Protein AF-0000000079002730 (afdb_homodimer)

Nearest PDB structures (foldseek):
  1p9n-assembly1_B  TM=8.366E-01  e=1.479E-09  Escherichia coli
  1np6-assembly1_B  TM=7.940E-01  e=1.023E-09  Escherichia coli
  4nkr-assembly2_E  TM=8.090E-01  e=9.067E-08  Bacillus spizizenii str. W23
  5auq-assembly4_F  TM=5.176E-01  e=1.275E-04  Thermococcus kodakarensis KOD1
  4unn-assembly1_A  TM=3.919E-01  e=1.167E-01  Mycobacterium tuberculosis

Structure (mmCIF, N/CA/C/O backbone):
data_AF-0000000079002730-model_v1
#
loop_
_entity.id
_entity.type
_entity.pdbx_description
1 polymer 'Molybdopterin-guanine dinucleotide biosynthesis MobB region'
#
loop_
_atom_site.group_PDB
_atom_site.id
_atom_site.type_symbol
_atom_site.label_atom_id
_atom_site.label_alt_id
_atom_site.label_comp_id
_atom_site.label_asym_id
_atom_site.label_entity_id
_atom_site.label_seq_id
_atom_site.pdbx_PDB_ins_code
_atom_site.Cartn_x
_atom_site.Cartn_y
_atom_site.Cartn_z
_atom_site.occupancy
_atom_site.B_iso_or_equiv
_atom_site.auth_seq_id
_atom_site.auth_comp_id
_atom_site.auth_asym_id
_atom_site.auth_atom_id
_atom_site.pdbx_PDB_model_num
ATOM 1 N N . MET A 1 1 ? -4.594 12.492 -14.227 1 35.47 1 MET A N 1
ATOM 2 C CA . MET A 1 1 ? -4.543 12.555 -12.766 1 35.47 1 MET A CA 1
ATOM 3 C C . MET A 1 1 ? -3.146 12.938 -12.289 1 35.47 1 MET A C 1
ATOM 5 O O . MET A 1 1 ? -2.15 12.602 -12.93 1 35.47 1 MET A O 1
ATOM 9 N N . PRO A 1 2 ? -3.16 14.047 -11.586 1 41.28 2 PRO A N 1
ATOM 10 C CA . PRO A 1 2 ? -1.819 14.32 -11.062 1 41.28 2 PRO A CA 1
ATOM 11 C C . PRO A 1 2 ? -1.072 13.055 -10.656 1 41.28 2 PRO A C 1
ATOM 13 O O . PRO A 1 2 ? -1.698 12.055 -10.305 1 41.28 2 PRO A O 1
ATOM 16 N N . SER A 1 3 ? 0.177 13.102 -11.102 1 43.25 3 SER A N 1
ATOM 17 C CA . SER A 1 3 ? 0.989 12.023 -10.555 1 43.25 3 S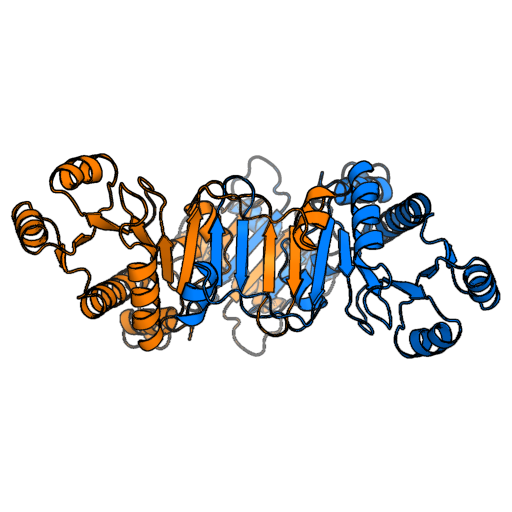ER A CA 1
ATOM 18 C C . SER A 1 3 ? 0.817 11.914 -9.039 1 43.25 3 SER A C 1
ATOM 20 O O . SER A 1 3 ? 0.357 12.859 -8.398 1 43.25 3 SER A O 1
ATOM 22 N N . ILE A 1 4 ? 0.919 10.844 -8.547 1 48.84 4 ILE A N 1
ATOM 23 C CA . ILE A 1 4 ? 0.912 10.656 -7.098 1 48.84 4 ILE A CA 1
ATOM 24 C C . ILE A 1 4 ? 1.857 11.656 -6.441 1 48.84 4 ILE A C 1
ATOM 26 O O . ILE A 1 4 ? 1.546 12.219 -5.387 1 48.84 4 ILE A O 1
ATOM 30 N N . GLU A 1 5 ? 2.844 11.961 -7.207 1 50.75 5 GLU A N 1
ATOM 31 C CA . GLU A 1 5 ? 3.828 12.898 -6.688 1 50.75 5 GLU A CA 1
ATOM 32 C C . GLU A 1 5 ? 3.242 14.305 -6.574 1 50.75 5 GLU A C 1
ATOM 34 O O . GLU A 1 5 ? 3.502 15.016 -5.602 1 50.75 5 GLU A O 1
ATOM 39 N N . GLU A 1 6 ? 2.518 14.609 -7.551 1 54.69 6 GLU A N 1
ATOM 40 C CA . GLU A 1 6 ? 1.903 15.93 -7.535 1 54.69 6 GLU A CA 1
ATOM 41 C C . GLU A 1 6 ? 0.87 16.047 -6.418 1 54.69 6 GLU A C 1
ATOM 43 O O . GLU A 1 6 ? 0.774 17.094 -5.762 1 54.69 6 GLU A O 1
ATOM 48 N N . ILE A 1 7 ? 0.248 14.977 -6.254 1 58.19 7 ILE A N 1
ATOM 49 C CA . ILE A 1 7 ? -0.793 14.984 -5.23 1 58.19 7 ILE A CA 1
ATOM 50 C C . ILE A 1 7 ? -0.155 14.969 -3.846 1 58.19 7 ILE A C 1
ATOM 52 O O . ILE A 1 7 ? -0.609 15.664 -2.936 1 58.19 7 ILE A O 1
ATOM 56 N N . VAL A 1 8 ? 0.916 14.195 -3.859 1 60.25 8 VAL A N 1
ATOM 57 C CA . VAL A 1 8 ? 1.613 14.117 -2.58 1 60.25 8 VAL A CA 1
ATOM 58 C C . VAL A 1 8 ? 2.207 15.484 -2.234 1 60.25 8 VAL A C 1
ATOM 60 O O . VAL A 1 8 ? 2.291 15.852 -1.061 1 60.25 8 VAL A O 1
ATOM 63 N N . GLY A 1 9 ? 2.52 16.172 -3.266 1 63.91 9 GLY A N 1
ATOM 64 C CA . GLY A 1 9 ? 3.01 17.531 -3.049 1 63.91 9 GLY A CA 1
ATOM 65 C C . GLY A 1 9 ? 1.975 18.453 -2.428 1 63.91 9 GLY A C 1
ATOM 66 O O . GLY A 1 9 ? 2.32 19.484 -1.849 1 63.91 9 GLY A O 1
ATOM 67 N N . LEU A 1 10 ? 0.769 17.938 -2.486 1 71.25 10 LEU A N 1
ATOM 68 C CA . LEU A 1 10 ? -0.344 18.719 -1.959 1 71.25 10 LEU A CA 1
ATOM 69 C C . LEU A 1 10 ? -0.659 18.328 -0.521 1 71.25 10 LEU A C 1
ATOM 71 O O . LEU A 1 10 ? -1.396 19.031 0.176 1 71.25 10 LEU A O 1
ATOM 75 N N . THR A 1 11 ? -0.067 17.281 -0.097 1 87.19 11 THR A N 1
ATOM 76 C CA . THR A 1 11 ? -0.449 16.734 1.201 1 87.19 11 THR A CA 1
ATOM 77 C C . THR A 1 11 ? 0.308 17.438 2.326 1 87.19 11 THR A C 1
ATOM 79 O O . THR A 1 11 ? 1.54 17.391 2.367 1 87.19 11 THR A O 1
ATOM 82 N N . PRO A 1 12 ? -0.413 18.172 3.168 1 93.38 12 PRO A N 1
ATOM 83 C CA . PRO A 1 12 ? 0.26 18.703 4.352 1 93.38 12 PRO A CA 1
ATOM 84 C C . PRO A 1 12 ? 0.893 17.625 5.219 1 93.38 12 PRO A C 1
ATOM 86 O O . PRO A 1 12 ? 0.26 16.594 5.484 1 93.38 12 PRO A O 1
ATOM 89 N N . VAL A 1 13 ? 2.186 17.906 5.574 1 93.81 13 VAL A N 1
ATOM 90 C CA . VAL A 1 13 ? 2.92 16.938 6.383 1 93.81 13 VAL A CA 1
ATOM 91 C C . VAL A 1 13 ? 3.436 17.609 7.652 1 93.81 13 VAL A C 1
ATOM 93 O O . VAL A 1 13 ? 4.016 18.703 7.594 1 93.81 13 VAL A O 1
ATOM 96 N N . TYR A 1 14 ? 3.139 16.984 8.758 1 96.44 14 TYR A N 1
ATOM 97 C CA . TYR A 1 14 ? 3.652 17.438 10.047 1 96.44 14 TYR A CA 1
ATOM 98 C C . TYR A 1 14 ? 4.418 16.312 10.75 1 96.44 14 TYR A C 1
ATOM 100 O O . TYR A 1 14 ? 3.936 15.188 10.828 1 96.44 14 TYR A O 1
ATOM 108 N N . ARG A 1 15 ? 5.586 16.625 11.234 1 96.25 15 ARG A N 1
ATOM 109 C CA . ARG A 1 15 ? 6.445 15.625 11.859 1 96.25 15 ARG A CA 1
ATOM 110 C C . ARG A 1 15 ? 6.605 15.891 13.352 1 96.25 15 ARG A C 1
ATOM 112 O O . ARG A 1 15 ? 6.895 17.016 13.758 1 96.25 15 ARG A O 1
ATOM 119 N N . ILE A 1 16 ? 6.355 14.898 14.148 1 97.5 16 ILE A N 1
ATOM 120 C CA . ILE A 1 16 ? 6.707 14.945 15.562 1 97.5 16 ILE A CA 1
ATOM 121 C C . ILE A 1 16 ? 8.117 14.398 15.766 1 97.5 16 ILE A C 1
ATOM 123 O O . ILE A 1 16 ? 8.391 13.234 15.477 1 97.5 16 ILE A O 1
ATOM 127 N N . VAL A 1 17 ? 9 15.227 16.281 1 96.75 17 VAL A N 1
ATOM 128 C CA . VAL A 1 17 ? 10.398 14.844 16.406 1 96.75 17 VAL A CA 1
ATOM 129 C C . VAL A 1 17 ? 10.891 15.125 17.828 1 96.75 17 VAL A C 1
ATOM 131 O O . VAL A 1 17 ? 10.281 15.914 18.562 1 96.75 17 VAL A O 1
ATOM 134 N N . ALA A 1 18 ? 11.93 14.445 18.141 1 96.25 18 ALA A N 1
ATOM 135 C CA . ALA A 1 18 ? 12.641 14.641 19.406 1 96.25 18 ALA A CA 1
ATOM 136 C C . ALA A 1 18 ? 14.07 14.109 19.312 1 96.25 18 ALA A C 1
ATOM 138 O O . ALA A 1 18 ? 14.383 13.297 18.453 1 96.25 18 ALA A O 1
ATOM 139 N N . LEU A 1 19 ? 14.922 14.633 20.172 1 93.75 19 LEU A N 1
ATOM 140 C CA . LEU A 1 19 ? 16.312 14.195 20.203 1 93.75 19 LEU A CA 1
ATOM 141 C C . LEU A 1 19 ? 16.469 12.922 21.016 1 93.75 19 LEU A C 1
ATOM 143 O O . LEU A 1 19 ? 17.422 12.172 20.844 1 93.75 19 LEU A O 1
ATOM 147 N N . ALA A 1 20 ? 15.438 12.672 21.891 1 89.81 20 ALA A N 1
ATOM 148 C CA . ALA A 1 20 ? 15.516 11.508 22.766 1 89.81 20 ALA A CA 1
ATOM 149 C C . ALA A 1 20 ? 14.281 10.625 22.625 1 89.81 20 ALA A C 1
ATOM 151 O O . ALA A 1 20 ? 13.211 11.109 22.25 1 89.81 20 ALA A O 1
ATOM 152 N N . SER A 1 21 ? 14.477 9.289 22.922 1 89.19 21 SER A N 1
ATOM 153 C CA . SER A 1 21 ? 13.359 8.352 22.953 1 89.19 21 SER A CA 1
ATOM 154 C C . SER A 1 21 ? 12.594 8.445 24.266 1 89.19 21 SER A C 1
ATOM 156 O O . SER A 1 21 ? 13.148 8.875 25.281 1 89.19 21 SER A O 1
ATOM 158 N N . GLY A 1 22 ? 11.359 8.133 24.219 1 91.19 22 GLY A N 1
ATOM 159 C CA . GLY A 1 22 ? 10.578 8.008 25.438 1 91.19 22 GLY A CA 1
ATOM 160 C C . GLY A 1 22 ? 10.125 9.344 25.984 1 91.19 22 GLY A C 1
ATOM 161 O O . GLY A 1 22 ? 9.844 9.469 27.188 1 91.19 22 GLY A O 1
ATOM 162 N N . VAL A 1 23 ? 10.133 10.312 25.156 1 93.44 23 VAL A N 1
ATOM 1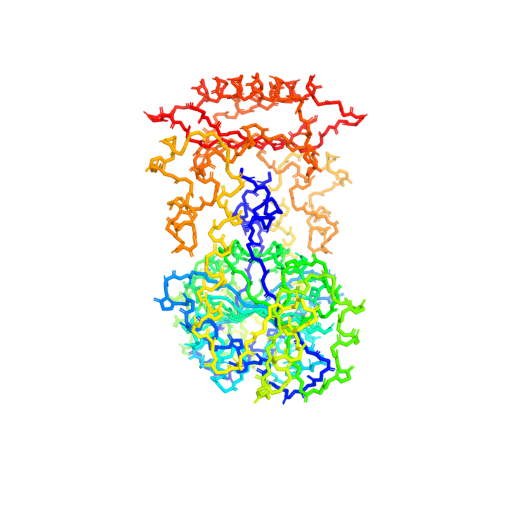63 C CA . VAL A 1 23 ? 9.805 11.641 25.656 1 93.44 23 VAL A CA 1
ATOM 164 C C . VAL A 1 23 ? 8.336 11.953 25.391 1 93.44 23 VAL A C 1
ATOM 166 O O . VAL A 1 23 ? 7.855 13.047 25.703 1 93.44 23 VAL A O 1
ATOM 169 N N . GLY A 1 24 ? 7.637 11.07 24.688 1 93.56 24 GLY A N 1
ATOM 170 C CA . GLY A 1 24 ? 6.199 11.258 24.562 1 93.56 24 GLY A CA 1
ATOM 171 C C . GLY A 1 24 ? 5.766 11.508 23.125 1 93.56 24 GLY A C 1
ATOM 172 O O . GLY A 1 24 ? 4.668 12.023 22.891 1 93.56 24 GLY A O 1
ATOM 173 N N . LYS A 1 25 ? 6.566 11.195 22.188 1 95.56 25 LYS A N 1
ATOM 174 C CA . LYS A 1 25 ? 6.211 11.406 20.781 1 95.56 25 LYS A CA 1
ATOM 175 C C . LYS A 1 25 ? 4.918 10.68 20.422 1 95.56 25 LYS A C 1
ATOM 177 O O . LYS A 1 25 ? 4 11.266 19.859 1 95.56 25 LYS A O 1
ATOM 182 N N . THR A 1 26 ? 4.84 9.422 20.75 1 93.88 26 THR A N 1
ATOM 183 C CA . THR A 1 26 ? 3.672 8.617 20.391 1 93.88 26 THR A CA 1
ATOM 184 C C . THR A 1 26 ? 2.428 9.141 21.109 1 93.88 26 THR A C 1
ATOM 186 O O . THR A 1 26 ? 1.356 9.234 20.5 1 93.88 26 THR A O 1
ATOM 189 N N . SER A 1 27 ? 2.586 9.508 22.391 1 95.19 27 SER A N 1
ATOM 190 C CA . SER A 1 27 ? 1.463 10.062 23.141 1 95.19 27 SER A CA 1
ATOM 191 C C . SER A 1 27 ? 0.942 11.344 22.484 1 95.19 27 SER A C 1
ATOM 193 O O . SER A 1 27 ? -0.26 11.484 22.266 1 95.19 27 SER A O 1
ATOM 195 N N . LEU A 1 28 ? 1.838 12.227 22.203 1 96.81 28 LEU A N 1
ATOM 196 C CA . LEU A 1 28 ? 1.446 13.461 21.531 1 96.81 28 LEU A CA 1
ATOM 197 C C . LEU A 1 28 ? 0.811 13.164 20.172 1 96.81 28 LEU A C 1
ATOM 199 O O . LEU A 1 28 ? -0.234 13.727 19.828 1 96.81 28 LEU A O 1
ATOM 203 N N . GLY A 1 29 ? 1.461 12.32 19.469 1 97.88 29 GLY A N 1
ATOM 204 C CA . GLY A 1 29 ? 0.956 11.953 18.156 1 97.88 29 GLY A CA 1
ATOM 205 C C . GLY A 1 29 ? -0.448 11.383 18.188 1 97.88 29 GLY A C 1
ATOM 206 O O . GLY A 1 29 ? -1.309 11.773 17.391 1 97.88 29 GLY A O 1
ATOM 207 N N . THR A 1 30 ? -0.72 10.438 19.078 1 97.12 30 THR A N 1
ATOM 208 C CA . THR A 1 30 ? -2.025 9.797 19.156 1 97.12 30 THR A CA 1
ATOM 209 C C . THR A 1 30 ? -3.096 10.805 19.578 1 97.12 30 THR A C 1
ATOM 211 O O . THR A 1 30 ? -4.227 10.758 19.094 1 97.12 30 THR A O 1
ATOM 214 N N . GLU A 1 31 ? -2.764 11.672 20.438 1 96.62 31 GLU A N 1
ATOM 215 C CA . GLU A 1 31 ? -3.709 12.711 20.844 1 96.62 31 GLU A CA 1
ATOM 216 C C . GLU A 1 31 ? -4.027 13.656 19.688 1 96.62 31 GLU A C 1
ATOM 218 O O . GLU A 1 31 ? -5.18 14.047 19.5 1 96.62 31 GLU A O 1
ATOM 223 N N . LEU A 1 32 ? -2.979 14.016 19.016 1 98.12 32 LEU A N 1
ATOM 224 C CA . LEU A 1 32 ? -3.184 14.875 17.844 1 98.12 32 LEU A CA 1
ATOM 225 C C . LEU A 1 32 ? -4.082 14.203 16.828 1 98.12 32 LEU A C 1
ATOM 227 O O . LEU A 1 32 ? -4.988 14.836 16.281 1 98.12 32 LEU A O 1
ATOM 231 N N . VAL A 1 33 ? -3.824 12.945 16.547 1 97.75 33 VAL A N 1
ATOM 232 C CA . VAL A 1 33 ? -4.641 12.195 15.602 1 97.75 33 VAL A CA 1
ATOM 233 C C . VAL A 1 33 ? -6.09 12.164 16.078 1 97.75 33 VAL A C 1
ATOM 235 O O . VAL A 1 33 ? -7.016 12.383 15.289 1 97.75 33 VAL A O 1
ATOM 238 N N . SER A 1 34 ? -6.293 11.938 17.344 1 97.12 34 SER A N 1
ATOM 239 C CA . SER A 1 34 ? -7.637 11.906 17.922 1 97.12 34 SER A CA 1
ATOM 240 C C . SER A 1 34 ? -8.352 13.234 17.719 1 97.12 34 SER A C 1
ATOM 242 O O . SER A 1 34 ? -9.5 13.273 17.281 1 97.12 34 SER A O 1
ATOM 244 N N . GLU A 1 35 ? -7.688 14.281 18.031 1 97.5 35 GLU A N 1
ATOM 245 C CA . GLU A 1 35 ? -8.273 15.609 17.906 1 97.5 35 GLU A CA 1
ATOM 246 C C . GLU A 1 35 ? -8.586 15.945 16.453 1 97.5 35 GLU A C 1
ATOM 248 O O . GLU A 1 35 ? -9.664 16.484 16.156 1 97.5 35 GLU A O 1
ATOM 253 N N . LEU A 1 36 ? -7.68 15.672 15.602 1 97.88 36 LEU A N 1
ATOM 254 C CA . LEU A 1 36 ? -7.883 15.969 14.188 1 97.88 36 LEU A CA 1
ATOM 255 C C . LEU A 1 36 ? -9 15.109 13.609 1 97.88 36 LEU A C 1
ATOM 257 O O . LEU A 1 36 ? -9.797 15.586 12.805 1 97.88 36 LEU A O 1
ATOM 261 N N . SER A 1 37 ? -9.016 13.844 13.984 1 95.5 37 SER A N 1
ATOM 262 C CA . SER A 1 37 ? -10.086 12.953 13.547 1 95.5 37 SER A CA 1
ATOM 263 C C . SER A 1 37 ? -11.445 13.445 14.016 1 95.5 37 SER A C 1
ATOM 265 O O . SER A 1 37 ? -12.43 13.367 13.281 1 95.5 37 SER A O 1
ATOM 267 N N . ARG A 1 38 ? -11.516 13.938 15.211 1 94.38 38 ARG A N 1
ATOM 268 C CA . ARG A 1 38 ? -12.75 14.492 15.758 1 94.38 38 ARG A CA 1
ATOM 269 C C . ARG A 1 38 ? -13.234 15.672 14.93 1 94.38 38 ARG A C 1
ATOM 271 O O . ARG A 1 38 ? -14.438 15.906 14.805 1 94.38 38 ARG A O 1
ATOM 278 N N . ARG A 1 39 ? -12.273 16.312 14.352 1 95.81 39 ARG A N 1
ATOM 279 C CA . ARG A 1 39 ? -12.602 17.453 13.492 1 95.81 39 ARG A CA 1
ATOM 280 C C . ARG A 1 39 ? -13 16.984 12.094 1 95.81 39 ARG A C 1
ATOM 282 O O . ARG A 1 39 ? -13.289 17.797 11.219 1 95.81 39 ARG A O 1
ATOM 289 N N . GLY A 1 40 ? -12.891 15.68 11.875 1 95.5 40 GLY A N 1
ATOM 290 C CA . GLY A 1 40 ? -13.32 15.117 10.602 1 95.5 40 GLY A CA 1
ATOM 291 C C . GLY A 1 40 ? -12.18 14.93 9.617 1 95.5 40 GLY A C 1
ATOM 292 O O . GLY A 1 40 ? -12.406 14.547 8.469 1 95.5 40 GLY A O 1
ATOM 293 N N . VAL A 1 41 ? -11 15.195 10.016 1 96.56 41 VAL A N 1
ATOM 294 C CA . VAL A 1 41 ? -9.844 15.133 9.125 1 96.56 41 VAL A CA 1
ATOM 295 C C . VAL A 1 41 ? -9.5 13.68 8.82 1 96.56 41 VAL A C 1
ATOM 297 O O . VAL A 1 41 ? -9.438 12.852 9.727 1 96.56 41 VAL A O 1
ATOM 300 N N . LYS A 1 42 ? -9.352 13.367 7.566 1 94.12 42 LYS A N 1
ATOM 301 C CA . LYS A 1 42 ? -8.797 12.086 7.148 1 94.12 42 LYS A CA 1
ATOM 302 C C . LYS A 1 42 ? -7.273 12.156 7.055 1 94.12 42 LYS A C 1
ATOM 304 O O . LYS A 1 42 ? -6.727 13.039 6.391 1 94.12 42 LYS A O 1
ATOM 309 N N . LEU A 1 43 ? -6.648 11.258 7.824 1 94.38 43 LEU A N 1
ATOM 310 C CA . LEU A 1 43 ? -5.195 11.398 7.828 1 94.38 43 LEU A CA 1
ATOM 311 C C . LEU A 1 43 ? -4.516 10.047 7.965 1 94.38 43 LEU A C 1
ATOM 313 O O . LEU A 1 43 ? -5.145 9.07 8.383 1 94.38 43 LEU A O 1
ATOM 317 N N . ALA A 1 44 ? -3.252 9.977 7.543 1 93.31 44 ALA A N 1
ATOM 318 C CA . ALA A 1 44 ? -2.365 8.836 7.723 1 93.31 44 ALA A CA 1
ATOM 319 C C . ALA A 1 44 ? -1.216 9.172 8.664 1 93.31 44 ALA A C 1
ATOM 321 O O . ALA A 1 44 ? -0.883 10.344 8.852 1 93.31 44 ALA A O 1
ATOM 322 N N . VAL A 1 45 ? -0.692 8.117 9.258 1 94.69 45 VAL A N 1
ATOM 323 C CA . VAL A 1 45 ? 0.455 8.273 10.141 1 94.69 45 VAL A CA 1
ATOM 324 C C . VAL A 1 45 ? 1.645 7.488 9.594 1 94.69 45 VAL A C 1
ATOM 326 O O . VAL A 1 45 ? 1.487 6.359 9.125 1 94.69 45 VAL A O 1
ATOM 329 N N . VAL A 1 46 ? 2.828 8.078 9.609 1 92.62 46 VAL A N 1
ATOM 330 C CA . VAL A 1 46 ? 4.086 7.402 9.305 1 92.62 46 VAL A CA 1
ATOM 331 C C . VAL A 1 46 ? 4.98 7.395 10.539 1 92.62 46 VAL A C 1
ATOM 333 O O . VAL A 1 46 ? 5.305 8.453 11.086 1 92.62 46 VAL A O 1
ATOM 336 N N . LYS A 1 47 ? 5.289 6.242 10.984 1 92.31 47 LYS A N 1
ATOM 337 C CA . LYS A 1 47 ? 6.184 6.125 12.133 1 92.31 47 LYS A CA 1
ATOM 338 C C . LYS A 1 47 ? 7.535 5.551 11.719 1 92.31 47 LYS A C 1
ATOM 340 O O . LYS A 1 47 ? 7.605 4.457 11.156 1 92.31 47 LYS A O 1
ATOM 345 N N . GLN A 1 48 ? 8.57 6.223 12.016 1 91.06 48 GLN A N 1
ATOM 346 C CA . GLN A 1 48 ? 9.93 5.723 11.852 1 91.06 48 GLN A CA 1
ATOM 347 C C . GLN A 1 48 ? 10.406 5.004 13.109 1 91.06 48 GLN A C 1
ATOM 349 O O . GLN A 1 48 ? 10.258 5.516 14.219 1 91.06 48 GLN A O 1
ATOM 354 N N . THR A 1 49 ? 10.852 3.789 13 1 88.88 49 THR A N 1
ATOM 355 C CA . THR A 1 49 ? 11.398 3.07 14.141 1 88.88 49 THR A CA 1
ATOM 356 C C . THR A 1 49 ? 12.711 2.373 13.773 1 88.88 49 THR A C 1
ATOM 358 O O . THR A 1 49 ? 12.922 2.033 12.602 1 88.88 49 THR A O 1
ATOM 361 N N . HIS A 1 50 ? 13.547 2.281 14.711 1 85.25 50 HIS A N 1
ATOM 362 C CA . HIS A 1 50 ? 14.797 1.549 14.531 1 85.25 50 HIS A CA 1
ATOM 363 C C . HIS A 1 50 ? 14.688 0.133 15.086 1 85.25 50 HIS A C 1
ATOM 365 O O . HIS A 1 50 ? 15.648 -0.642 15.016 1 85.25 50 HIS A O 1
ATOM 371 N N . GLU A 1 51 ? 13.461 -0.178 15.516 1 84.75 51 GLU A N 1
ATOM 372 C CA . GLU A 1 51 ? 13.258 -1.498 16.109 1 84.75 51 GLU A CA 1
ATOM 373 C C . GLU A 1 51 ? 12.977 -2.545 15.031 1 84.75 51 GLU A C 1
ATOM 375 O O . GLU A 1 51 ? 12.5 -2.215 13.945 1 84.75 51 GLU A O 1
ATOM 380 N N . LYS A 1 52 ? 13.352 -3.826 15.383 1 83.12 52 LYS A N 1
ATOM 381 C CA . LYS A 1 52 ? 12.961 -4.957 14.547 1 83.12 52 LYS A CA 1
ATOM 382 C C . LYS A 1 52 ? 11.477 -5.27 14.703 1 83.12 52 LYS A C 1
ATOM 384 O O . LYS A 1 52 ? 11.008 -5.543 15.812 1 83.12 52 LYS A O 1
ATOM 389 N N . ILE A 1 53 ? 10.797 -5.18 13.633 1 85.25 53 ILE A N 1
ATOM 390 C CA . ILE A 1 53 ? 9.352 -5.297 13.766 1 85.25 53 ILE A CA 1
ATOM 391 C C . ILE A 1 53 ? 8.891 -6.652 13.234 1 85.25 53 ILE A C 1
ATOM 393 O O . ILE A 1 53 ? 7.801 -7.117 13.57 1 85.25 53 ILE A O 1
ATOM 397 N N . LEU A 1 54 ? 9.75 -7.266 12.523 1 84.81 54 LEU A N 1
ATOM 398 C CA . LEU A 1 54 ? 9.32 -8.539 11.953 1 84.81 54 LEU A CA 1
ATOM 399 C C . LEU A 1 54 ? 9.477 -9.664 12.977 1 84.81 54 LEU A C 1
ATOM 401 O O . LEU A 1 54 ? 10.578 -9.906 13.477 1 84.81 54 LEU A O 1
ATOM 405 N N . ASP A 1 55 ? 8.406 -10.25 13.297 1 87.38 55 ASP A N 1
ATOM 406 C CA . ASP A 1 55 ? 8.445 -11.516 14.023 1 87.38 55 ASP A CA 1
ATOM 407 C C . ASP A 1 55 ? 8.641 -12.695 13.07 1 87.38 55 ASP A C 1
ATOM 409 O O . ASP A 1 55 ? 7.691 -13.141 12.43 1 87.38 55 ASP A O 1
ATOM 413 N N . GLU A 1 56 ? 9.859 -13.273 13.047 1 88.06 56 GLU A N 1
ATOM 414 C CA . GLU A 1 56 ? 10.234 -14.297 12.078 1 88.06 56 GLU A CA 1
ATOM 415 C C . GLU A 1 56 ? 9.43 -15.578 12.289 1 88.06 56 GLU A C 1
ATOM 417 O O . GLU A 1 56 ? 9.344 -16.422 11.391 1 88.06 56 GLU A O 1
ATOM 422 N N . LEU A 1 57 ? 8.805 -15.695 13.469 1 85.44 57 LEU A N 1
ATOM 423 C CA . LEU A 1 57 ? 8.062 -16.922 13.773 1 85.44 57 LEU A CA 1
ATOM 424 C C . LEU A 1 57 ? 6.602 -16.781 13.344 1 85.44 57 LEU A C 1
ATOM 426 O O . LEU A 1 57 ? 5.879 -17.781 13.273 1 85.44 57 LEU A O 1
ATOM 430 N N . SER A 1 58 ? 6.242 -15.516 13.094 1 88.81 58 SER A N 1
ATOM 431 C CA . SER A 1 58 ? 4.875 -15.305 12.633 1 88.81 58 SER A CA 1
ATOM 432 C C . SER A 1 58 ? 4.703 -15.766 11.188 1 88.81 58 SER A C 1
ATOM 434 O O . SER A 1 58 ? 5.688 -15.938 10.469 1 88.81 58 SER A O 1
ATOM 436 N N . ASP A 1 59 ? 3.455 -16 10.742 1 90.25 59 ASP A N 1
ATOM 437 C CA . ASP A 1 59 ? 3.201 -16.438 9.375 1 90.25 59 ASP A CA 1
ATOM 438 C C . ASP A 1 59 ? 3.744 -15.438 8.359 1 90.25 59 ASP A C 1
ATOM 440 O O . ASP A 1 59 ? 4.492 -15.805 7.453 1 90.25 59 ASP A O 1
ATOM 444 N N . PRO A 1 60 ? 3.457 -14.148 8.57 1 90.62 60 PRO A N 1
ATOM 445 C CA . PRO A 1 60 ? 4.043 -13.188 7.633 1 90.62 60 PRO A CA 1
ATOM 446 C C . PRO A 1 60 ? 5.57 -13.195 7.66 1 90.62 60 PRO A C 1
ATOM 448 O O . PRO A 1 60 ? 6.211 -13.055 6.613 1 90.62 60 PRO A O 1
ATOM 451 N N . GLY A 1 61 ? 6.125 -13.359 8.859 1 91.44 61 GLY A N 1
ATOM 452 C CA . GLY A 1 61 ? 7.57 -13.453 8.969 1 91.44 61 GLY A CA 1
ATOM 453 C C . GLY A 1 61 ? 8.148 -14.641 8.211 1 91.44 61 GLY A C 1
ATOM 454 O O . GLY A 1 61 ? 9.164 -14.508 7.523 1 91.44 61 GLY A O 1
ATOM 455 N N . ARG A 1 62 ? 7.516 -15.758 8.344 1 93.12 62 ARG A N 1
ATOM 456 C CA . ARG A 1 62 ? 7.949 -16.953 7.637 1 93.12 62 ARG A CA 1
ATOM 457 C C . ARG A 1 62 ? 7.902 -16.75 6.129 1 93.12 62 ARG A C 1
ATOM 459 O O . ARG A 1 62 ? 8.805 -17.188 5.41 1 93.12 62 ARG A O 1
ATOM 466 N N . TYR A 1 63 ? 6.891 -16.141 5.66 1 94.12 63 TYR A N 1
ATOM 467 C CA . TYR A 1 63 ? 6.773 -15.891 4.23 1 94.12 63 TYR A CA 1
ATOM 468 C C . TYR A 1 63 ? 7.848 -14.922 3.758 1 94.12 63 TYR A C 1
ATOM 470 O O . TYR A 1 63 ? 8.43 -15.102 2.684 1 94.12 63 TYR A O 1
ATOM 478 N N . LYS A 1 64 ? 8.133 -13.883 4.559 1 92.75 64 LYS A N 1
ATOM 479 C CA . LYS A 1 64 ? 9.188 -12.938 4.203 1 92.75 64 LYS A CA 1
ATOM 480 C C . LYS A 1 64 ? 10.547 -13.633 4.141 1 92.75 64 LYS A C 1
ATOM 482 O O . LYS A 1 64 ? 11.297 -13.445 3.178 1 92.75 64 LYS A O 1
ATOM 487 N N . LEU A 1 65 ? 10.789 -14.453 5.09 1 90.69 65 LEU A N 1
ATOM 488 C CA . LEU A 1 65 ? 12.055 -15.188 5.152 1 90.69 65 LEU A CA 1
ATOM 489 C C . LEU A 1 65 ? 12.172 -16.156 3.984 1 90.69 65 LEU A C 1
ATOM 491 O O . LEU A 1 65 ? 13.273 -16.391 3.482 1 90.69 65 LEU A O 1
ATOM 495 N N . ALA A 1 66 ? 11.008 -16.672 3.562 1 93.38 66 ALA A N 1
ATOM 496 C CA . ALA A 1 66 ? 10.984 -17.641 2.467 1 93.38 66 ALA A CA 1
ATOM 497 C C . ALA A 1 66 ? 11.273 -16.953 1.132 1 93.38 66 ALA A C 1
ATOM 499 O O . ALA A 1 66 ? 11.594 -17.625 0.145 1 93.38 66 ALA A O 1
ATOM 500 N N . GLY A 1 67 ? 11.047 -15.633 1.068 1 91.38 67 GLY A N 1
ATOM 501 C CA . GLY A 1 67 ? 11.461 -14.938 -0.142 1 91.38 67 GLY A CA 1
ATOM 502 C C . GLY A 1 67 ? 10.367 -14.086 -0.746 1 91.38 67 GLY A C 1
ATOM 503 O O . GLY A 1 67 ? 10.57 -13.453 -1.786 1 91.38 67 GLY A O 1
ATOM 504 N N . ALA A 1 68 ? 9.242 -14.031 -0.109 1 92.88 68 ALA A N 1
ATOM 505 C CA . ALA A 1 68 ? 8.172 -13.188 -0.63 1 92.88 68 ALA A CA 1
ATOM 506 C C . ALA A 1 68 ? 8.57 -11.719 -0.611 1 92.88 68 ALA A C 1
ATOM 508 O O . ALA A 1 68 ? 9.086 -11.219 0.393 1 92.88 68 ALA A O 1
ATOM 509 N N . GLN A 1 69 ? 8.305 -11 -1.717 1 89.56 69 GLN A N 1
ATOM 510 C CA . GLN A 1 69 ? 8.617 -9.57 -1.783 1 89.56 69 GLN A CA 1
ATOM 511 C C . GLN A 1 69 ? 7.684 -8.766 -0.888 1 89.56 69 GLN A C 1
ATOM 513 O O . GLN A 1 69 ? 8.125 -7.828 -0.211 1 89.56 69 GLN A O 1
ATOM 518 N N . THR A 1 70 ? 6.453 -9.117 -0.904 1 89.81 70 THR A N 1
ATOM 519 C CA . THR A 1 70 ? 5.406 -8.453 -0.133 1 89.81 70 THR A CA 1
ATOM 520 C C . THR A 1 70 ? 4.438 -9.477 0.459 1 89.81 70 THR A C 1
ATOM 522 O O . THR A 1 70 ? 4.113 -10.477 -0.183 1 89.81 70 THR A O 1
ATOM 525 N N . VAL A 1 71 ? 4.012 -9.25 1.656 1 92.44 71 VAL A N 1
ATOM 526 C CA . VAL A 1 71 ? 3.02 -10.109 2.285 1 92.44 71 VAL A CA 1
ATOM 527 C C . VAL A 1 71 ? 1.831 -9.273 2.754 1 92.44 71 VAL A C 1
ATOM 529 O O . VAL A 1 71 ? 1.998 -8.32 3.52 1 92.44 71 VAL A O 1
ATOM 532 N N . PHE A 1 72 ? 0.644 -9.578 2.303 1 90.19 72 PHE A N 1
ATOM 533 C CA . PHE A 1 72 ? -0.618 -8.984 2.732 1 90.19 72 PHE A CA 1
ATOM 534 C C . PHE A 1 72 ? -1.343 -9.906 3.707 1 90.19 72 PHE A C 1
ATOM 536 O O . PHE A 1 72 ? -1.551 -11.086 3.416 1 90.19 72 PHE A O 1
ATOM 543 N N . VAL A 1 73 ? -1.615 -9.414 4.805 1 91.44 73 VAL A N 1
ATOM 544 C CA . VAL A 1 73 ? -2.447 -10.141 5.758 1 91.44 73 VAL A CA 1
ATOM 545 C C . VAL A 1 73 ? -3.818 -9.477 5.859 1 91.44 73 VAL A C 1
ATOM 547 O O . VAL A 1 73 ? -3.938 -8.359 6.359 1 91.44 73 VAL A O 1
ATOM 550 N N . SER A 1 74 ? -4.793 -10.172 5.371 1 89.12 74 SER A N 1
ATOM 551 C CA . SER A 1 74 ? -6.152 -9.641 5.348 1 89.12 74 SER A CA 1
ATOM 552 C C . SER A 1 74 ? -6.98 -10.188 6.504 1 89.12 74 SER A C 1
ATOM 554 O O . SER A 1 74 ? -7.191 -11.398 6.609 1 89.12 74 SER A O 1
ATOM 556 N N . SER A 1 75 ? -7.418 -9.32 7.34 1 88.94 75 SER A N 1
ATOM 557 C CA . SER A 1 75 ? -8.312 -9.648 8.445 1 88.94 75 SER A CA 1
ATOM 558 C C . SER A 1 75 ? -9.594 -8.82 8.391 1 88.94 75 SER A C 1
ATOM 560 O O . SER A 1 75 ? -9.672 -7.848 7.637 1 88.94 75 SER A O 1
ATOM 562 N N . PRO A 1 76 ? -10.68 -9.281 9.07 1 84.44 76 PRO A N 1
ATOM 563 C CA . PRO A 1 76 ? -11.914 -8.492 9.094 1 84.44 76 PRO A CA 1
ATOM 564 C C . PRO A 1 76 ? -11.695 -7.078 9.633 1 84.44 76 PRO A C 1
ATOM 566 O O . PRO A 1 76 ? -12.422 -6.152 9.258 1 84.44 76 PRO A O 1
ATOM 569 N N . GLU A 1 77 ? -10.664 -6.863 10.484 1 85.38 77 GLU A N 1
ATOM 570 C CA . GLU A 1 77 ? -10.461 -5.586 11.164 1 85.38 77 GLU A CA 1
ATOM 571 C C . GLU A 1 77 ? -9.602 -4.645 10.32 1 85.38 77 GLU A C 1
ATOM 573 O O . GLU A 1 77 ? -9.867 -3.443 10.258 1 85.38 77 GLU A O 1
ATOM 578 N N . LEU A 1 78 ? -8.555 -5.281 9.805 1 88.62 78 LEU A N 1
ATOM 579 C CA . LEU A 1 78 ? -7.648 -4.445 9.023 1 88.62 78 LEU A CA 1
ATOM 580 C C . LEU A 1 78 ? -6.816 -5.297 8.07 1 88.62 78 LEU A C 1
ATOM 582 O O . LEU A 1 78 ? -6.883 -6.527 8.109 1 88.62 78 LEU A O 1
ATOM 586 N N . THR A 1 79 ? -6.105 -4.676 7.246 1 89.5 79 THR A N 1
ATOM 587 C CA . THR A 1 79 ? -5.09 -5.293 6.395 1 89.5 79 THR A CA 1
ATOM 588 C C . THR A 1 79 ? -3.691 -4.852 6.816 1 89.5 79 THR A C 1
ATOM 590 O O . THR A 1 79 ? -3.459 -3.668 7.078 1 89.5 79 THR A O 1
ATOM 593 N N . LEU A 1 80 ? -2.865 -5.805 6.977 1 90.06 80 LEU A N 1
ATOM 594 C CA . LEU A 1 80 ? -1.461 -5.57 7.293 1 90.06 80 LEU A CA 1
ATOM 595 C C . LEU A 1 80 ? -0.568 -5.922 6.109 1 90.06 80 LEU A C 1
ATOM 597 O O . LEU A 1 80 ? -0.718 -6.988 5.508 1 90.06 80 LEU A O 1
ATOM 601 N N . ILE A 1 81 ? 0.303 -5.027 5.809 1 89.19 81 ILE A N 1
ATOM 602 C CA . ILE A 1 81 ? 1.167 -5.246 4.652 1 89.19 81 ILE A CA 1
ATOM 603 C C . ILE A 1 81 ? 2.631 -5.168 5.078 1 89.19 81 ILE A C 1
ATOM 605 O O . ILE A 1 81 ? 3.051 -4.188 5.699 1 89.19 81 ILE A O 1
ATOM 609 N N . TYR A 1 82 ? 3.387 -6.211 4.75 1 90.25 82 TYR A N 1
ATOM 610 C CA . TYR A 1 82 ? 4.836 -6.246 4.922 1 90.25 82 TYR A CA 1
ATOM 611 C C . TYR A 1 82 ? 5.547 -6.035 3.592 1 90.25 82 TYR A C 1
ATOM 613 O O . TYR A 1 82 ? 5.332 -6.793 2.641 1 90.25 82 TYR A O 1
ATOM 621 N N . ARG A 1 83 ? 6.367 -5.094 3.539 1 88 83 ARG A N 1
ATOM 622 C CA . ARG A 1 83 ? 7.09 -4.879 2.287 1 88 83 ARG A CA 1
ATOM 623 C C . ARG A 1 83 ? 8.5 -4.359 2.547 1 88 83 ARG A C 1
ATOM 625 O O . ARG A 1 83 ? 8.867 -4.105 3.695 1 88 83 ARG A O 1
ATOM 632 N N . GLU A 1 84 ? 9.266 -4.312 1.381 1 86.25 84 GLU A N 1
ATOM 633 C CA . GLU A 1 84 ? 10.625 -3.791 1.475 1 86.25 84 GLU A CA 1
ATOM 634 C C . GLU A 1 84 ? 10.641 -2.387 2.072 1 86.25 84 GLU A C 1
ATOM 636 O O . GLU A 1 84 ? 9.688 -1.621 1.896 1 86.25 84 GLU A O 1
ATOM 641 N N . PRO A 1 85 ? 11.703 -2.139 2.73 1 84.06 85 PRO A N 1
ATOM 642 C CA . PRO A 1 85 ? 11.781 -0.842 3.408 1 84.06 85 PRO A CA 1
ATOM 643 C C . PRO A 1 85 ? 11.789 0.333 2.432 1 84.06 85 PRO A C 1
ATOM 645 O O . PRO A 1 85 ? 12.383 0.243 1.355 1 84.06 85 PRO A O 1
ATOM 648 N N . PHE A 1 86 ? 10.992 1.368 2.904 1 74.88 86 PHE A N 1
ATOM 649 C CA . PHE A 1 86 ? 11.117 2.645 2.209 1 74.88 86 PHE A CA 1
ATOM 650 C C . PHE A 1 86 ? 12.219 3.492 2.822 1 74.88 86 PHE A C 1
ATOM 652 O O . PHE A 1 86 ? 12.461 3.43 4.031 1 74.88 86 PHE A O 1
ATOM 659 N N . THR A 1 87 ? 13.102 4.129 2.143 1 67.31 87 THR A N 1
ATOM 660 C CA . THR A 1 87 ? 14.266 4.84 2.652 1 67.31 87 THR A CA 1
ATOM 661 C C . THR A 1 87 ? 13.883 6.23 3.141 1 67.31 87 THR A C 1
ATOM 663 O O . THR A 1 87 ? 14.422 6.719 4.137 1 67.31 87 THR A O 1
ATOM 666 N N . GLY A 1 88 ? 12.859 6.918 2.447 1 75.94 88 GLY A N 1
ATOM 667 C CA . GLY A 1 88 ? 12.609 8.305 2.803 1 75.94 88 GLY A CA 1
ATOM 668 C C . GLY A 1 88 ? 11.133 8.617 2.975 1 75.94 88 GLY A C 1
ATOM 669 O O . GLY A 1 88 ? 10.281 7.934 2.414 1 75.94 88 GLY A O 1
ATOM 670 N N . LEU A 1 89 ? 10.969 9.656 3.971 1 78.75 89 LEU A N 1
ATOM 671 C CA . LEU A 1 89 ? 9.594 10.062 4.254 1 78.75 89 LEU A CA 1
ATOM 672 C C . LEU A 1 89 ? 8.852 10.383 2.965 1 78.75 89 LEU A C 1
ATOM 674 O O . LEU A 1 89 ? 7.688 10 2.803 1 78.75 89 LEU A O 1
ATOM 678 N N . LYS A 1 90 ? 9.555 11.07 2.076 1 72.81 90 LYS A N 1
ATOM 679 C CA . LYS A 1 90 ? 8.938 11.445 0.807 1 72.81 90 LYS A CA 1
ATOM 680 C C . LYS A 1 90 ? 8.523 10.203 0.016 1 72.81 90 LYS A C 1
ATOM 682 O O . LYS A 1 90 ? 7.422 10.148 -0.527 1 72.81 90 LYS A O 1
ATOM 687 N N . GLU A 1 91 ? 9.383 9.258 0.038 1 71.69 91 GLU A N 1
ATOM 688 C CA . GLU A 1 91 ? 9.109 8.016 -0.679 1 71.69 91 GLU A CA 1
ATOM 689 C C . GLU A 1 91 ? 7.918 7.281 -0.069 1 71.69 91 GLU A C 1
ATOM 691 O O . GLU A 1 91 ? 7.09 6.723 -0.791 1 71.69 91 GLU A O 1
ATOM 696 N N . ILE A 1 92 ? 7.867 7.359 1.192 1 76.31 92 ILE A N 1
ATOM 697 C CA . ILE A 1 92 ? 6.793 6.668 1.896 1 76.31 92 ILE A CA 1
ATOM 698 C C . ILE A 1 92 ? 5.453 7.32 1.568 1 76.31 92 ILE A C 1
ATOM 700 O O . ILE A 1 92 ? 4.484 6.633 1.238 1 76.31 92 ILE A O 1
ATOM 704 N N . ILE A 1 93 ? 5.457 8.609 1.612 1 72.69 93 ILE A N 1
ATOM 705 C CA . ILE A 1 93 ? 4.227 9.352 1.36 1 72.69 93 ILE A CA 1
ATOM 706 C C . ILE A 1 93 ? 3.746 9.086 -0.065 1 72.69 93 ILE A C 1
ATOM 708 O O . ILE A 1 93 ? 2.547 8.93 -0.304 1 72.69 93 ILE A O 1
ATOM 712 N N . TYR A 1 94 ? 4.707 8.922 -0.936 1 64.12 94 TYR A N 1
ATOM 713 C CA . TYR A 1 94 ? 4.367 8.664 -2.33 1 64.12 94 TYR A CA 1
ATOM 714 C C . TYR A 1 94 ? 3.801 7.258 -2.496 1 64.12 94 TYR A C 1
ATOM 716 O O . TYR A 1 94 ? 2.934 7.027 -3.344 1 64.12 94 TYR A O 1
ATOM 724 N N . ALA A 1 95 ? 4.32 6.477 -1.666 1 64.69 95 ALA A N 1
ATOM 725 C CA . ALA A 1 95 ? 3.885 5.082 -1.754 1 64.69 95 ALA A CA 1
ATOM 726 C C . ALA A 1 95 ? 2.492 4.906 -1.158 1 64.69 95 ALA A C 1
ATOM 728 O O . ALA A 1 95 ? 1.799 3.932 -1.466 1 64.69 95 ALA A O 1
ATOM 729 N N . MET A 1 96 ? 2.158 5.949 -0.419 1 71.06 96 MET A N 1
ATOM 730 C CA . MET A 1 96 ? 0.848 5.906 0.223 1 71.06 96 MET A CA 1
ATOM 731 C C . MET A 1 96 ? -0.242 6.383 -0.733 1 71.06 96 MET A C 1
ATOM 733 O O . MET A 1 96 ? 0.003 7.242 -1.581 1 71.06 96 MET A O 1
ATOM 737 N N . LYS A 1 97 ? -1.322 5.516 -0.981 1 67.12 97 LYS A N 1
ATOM 738 C CA . LYS A 1 97 ? -2.439 6.168 -1.655 1 67.12 97 LYS A CA 1
ATOM 739 C C . LYS A 1 97 ? -2.674 7.57 -1.097 1 67.12 97 LYS A C 1
ATOM 741 O O . LYS A 1 97 ? -2.205 7.895 -0.003 1 67.12 97 LYS A O 1
ATOM 746 N N . TYR A 1 98 ? -3.207 8.516 -1.691 1 74.38 98 TYR A N 1
ATOM 747 C CA . TYR A 1 98 ? -3.418 9.891 -1.254 1 74.38 98 TYR A CA 1
ATOM 748 C C . TYR A 1 98 ? -4.18 9.938 0.066 1 74.38 98 TYR A C 1
ATOM 750 O O . TYR A 1 98 ? -5.176 9.227 0.236 1 74.38 98 TYR A O 1
ATOM 758 N N . HIS A 1 99 ? -3.584 10.68 1.006 1 86.25 99 HIS A N 1
ATOM 759 C CA . HIS A 1 99 ? -4.258 11.094 2.232 1 86.25 99 HIS A CA 1
ATOM 760 C C . HIS A 1 99 ? -4.246 12.609 2.391 1 86.25 99 HIS A C 1
ATOM 762 O O . HIS A 1 99 ? -3.234 13.258 2.121 1 86.25 99 HIS A O 1
ATOM 768 N N . PRO A 1 100 ? -5.316 13.141 2.846 1 89.5 100 PRO A N 1
ATOM 769 C CA . PRO A 1 100 ? -5.43 14.602 2.928 1 89.5 100 PRO A CA 1
ATOM 770 C C . PRO A 1 100 ? -4.41 15.219 3.881 1 89.5 100 PRO A C 1
ATOM 772 O O . PRO A 1 100 ? -4.043 16.391 3.727 1 89.5 100 PRO A O 1
ATOM 775 N N . LEU A 1 101 ? -3.988 14.477 4.855 1 94.69 101 LEU A N 1
ATOM 776 C CA . LEU A 1 101 ? -3.012 14.922 5.844 1 94.69 101 LEU A CA 1
ATOM 777 C C . LEU A 1 101 ? -2.145 13.758 6.312 1 94.69 101 LEU A C 1
ATOM 779 O O . LEU A 1 101 ? -2.631 12.633 6.453 1 94.69 101 LEU A O 1
ATOM 783 N N . VAL A 1 102 ? -0.83 14.07 6.539 1 94.38 102 VAL A N 1
ATOM 784 C CA . VAL A 1 102 ? 0.081 13.047 7.047 1 94.38 102 VAL A CA 1
ATOM 785 C C . VAL A 1 102 ? 0.759 13.539 8.32 1 94.38 102 VAL A C 1
ATOM 787 O O . VAL A 1 102 ? 1.272 14.664 8.359 1 94.38 102 VAL A O 1
ATOM 790 N N . LEU A 1 103 ? 0.61 12.773 9.344 1 96.31 103 LEU A N 1
ATOM 791 C CA . LEU A 1 103 ? 1.393 12.977 10.555 1 96.31 103 LEU A CA 1
ATOM 792 C C . LEU A 1 103 ? 2.521 11.961 10.656 1 96.31 103 LEU A C 1
ATOM 794 O O . LEU A 1 103 ? 2.277 10.75 10.594 1 96.31 103 LEU A O 1
ATOM 798 N N . ALA A 1 104 ? 3.756 12.453 10.797 1 95.06 104 ALA A N 1
ATOM 799 C CA . ALA A 1 104 ? 4.91 11.562 10.867 1 95.06 104 ALA A CA 1
ATOM 800 C C . ALA A 1 104 ? 5.562 11.625 12.25 1 95.06 104 ALA A C 1
ATOM 802 O O . ALA A 1 104 ? 5.68 12.703 12.836 1 95.06 104 ALA A O 1
ATOM 803 N N . GLU A 1 105 ? 5.852 10.5 12.766 1 95.44 105 GLU A N 1
ATOM 804 C CA . GLU A 1 105 ? 6.668 10.391 13.969 1 95.44 105 GLU A CA 1
ATOM 805 C C . GLU A 1 105 ? 8.109 10.023 13.625 1 95.44 105 GLU A C 1
ATOM 807 O O . GLU A 1 105 ? 8.359 8.961 13.055 1 95.44 105 GLU A O 1
ATOM 812 N N . GLY A 1 106 ? 9.039 10.945 13.945 1 93.62 106 GLY A N 1
ATOM 813 C CA . GLY A 1 106 ? 10.438 10.742 13.609 1 93.62 106 GLY A CA 1
ATOM 814 C C . GLY A 1 106 ? 10.891 11.57 12.422 1 93.62 106 GLY A C 1
ATOM 815 O O . GLY A 1 106 ? 10.539 12.742 12.297 1 93.62 106 GLY A O 1
ATOM 816 N N . PHE A 1 107 ? 11.984 11.047 11.672 1 91.5 107 PHE A N 1
ATOM 817 C CA . PHE A 1 107 ? 12.547 11.672 10.484 1 91.5 107 PHE A CA 1
ATOM 818 C C . PHE A 1 107 ? 13.188 13.016 10.82 1 91.5 107 PHE A C 1
ATOM 820 O O . PHE A 1 107 ? 12.969 14.008 10.133 1 91.5 107 PHE A O 1
ATOM 827 N N . LEU A 1 108 ? 13.875 12.969 11.914 1 91.44 108 LEU A N 1
ATOM 828 C CA . LEU A 1 108 ? 14.617 14.156 12.312 1 91.44 108 LEU A CA 1
ATOM 829 C C . LEU A 1 108 ? 15.531 14.641 11.188 1 91.44 108 LEU A C 1
ATOM 831 O O . LEU A 1 108 ? 16.266 13.844 10.602 1 91.44 108 LEU A O 1
ATOM 835 N N . GLY A 1 109 ? 15.398 15.898 10.844 1 90 109 GLY A N 1
ATOM 836 C CA . GLY A 1 109 ? 16.25 16.5 9.836 1 90 109 GLY A CA 1
ATOM 837 C C . GLY A 1 109 ? 15.672 16.438 8.438 1 90 109 GLY A C 1
ATOM 838 O O . GLY A 1 109 ? 16.25 16.969 7.492 1 90 109 GLY A O 1
ATOM 839 N N . SER A 1 110 ? 14.562 15.773 8.32 1 88.69 110 SER A N 1
ATOM 840 C CA . SER A 1 110 ? 13.914 15.703 7.016 1 88.69 110 SER A CA 1
ATOM 841 C C . SER A 1 110 ? 13.469 17.094 6.547 1 88.69 110 SER A C 1
ATOM 843 O O . SER A 1 110 ? 13.078 17.938 7.359 1 88.69 110 SER A O 1
ATOM 845 N N . ASN A 1 111 ? 13.445 17.281 5.207 1 85.81 111 ASN A N 1
ATOM 846 C CA . ASN A 1 111 ? 12.992 18.547 4.641 1 85.81 111 ASN A CA 1
ATOM 847 C C . ASN A 1 111 ? 11.523 18.484 4.238 1 85.81 111 ASN A C 1
ATOM 849 O O . ASN A 1 111 ? 11.008 19.422 3.619 1 85.81 111 ASN A O 1
ATOM 853 N N . VAL A 1 112 ? 10.93 17.422 4.68 1 87.69 112 VAL A N 1
ATOM 854 C CA . VAL A 1 112 ? 9.531 17.234 4.305 1 87.69 112 VAL A CA 1
ATOM 855 C C . VAL A 1 112 ? 8.625 17.75 5.418 1 87.69 112 VAL A C 1
ATOM 857 O O . VAL A 1 112 ? 8.75 17.344 6.574 1 87.69 112 VAL A O 1
ATOM 860 N N . GLY A 1 113 ? 7.77 18.703 5.055 1 91.5 113 GLY A N 1
ATOM 861 C CA . GLY A 1 113 ? 6.738 19.156 5.977 1 91.5 113 GLY A CA 1
ATOM 862 C C . GLY A 1 113 ? 7.277 20.031 7.082 1 91.5 113 GLY A C 1
ATOM 863 O O . GLY A 1 113 ? 8.375 20.578 6.969 1 91.5 113 GLY A O 1
ATOM 864 N N . LYS A 1 114 ? 6.449 20.203 8.117 1 94.75 114 LYS A N 1
ATOM 865 C CA . LYS A 1 114 ? 6.766 21.031 9.273 1 94.75 114 LYS A CA 1
ATOM 866 C C . LYS A 1 114 ? 7.027 20.172 10.508 1 94.75 114 LYS A C 1
ATOM 868 O O . LYS A 1 114 ? 6.348 19.172 10.727 1 94.75 114 LYS A O 1
ATOM 873 N N . ALA A 1 115 ? 7.969 20.656 11.336 1 96.5 115 ALA A N 1
ATOM 874 C CA . ALA A 1 115 ? 8.367 19.859 12.484 1 96.5 115 ALA A CA 1
ATOM 875 C C . ALA A 1 115 ? 7.805 20.422 13.781 1 96.5 115 ALA A C 1
ATOM 877 O O . ALA A 1 115 ? 7.812 21.641 13.992 1 96.5 115 ALA A O 1
ATOM 878 N N . ILE A 1 116 ? 7.246 19.531 14.539 1 97.94 116 ILE A N 1
ATOM 879 C CA . ILE A 1 116 ? 6.848 19.766 15.922 1 97.94 116 ILE A CA 1
ATOM 880 C C . ILE A 1 116 ? 7.793 19.031 16.859 1 97.94 116 ILE A C 1
ATOM 882 O O . ILE A 1 116 ? 7.766 17.797 16.953 1 97.94 116 ILE A O 1
ATOM 886 N N . ALA A 1 117 ? 8.586 19.781 17.625 1 97.88 117 ALA A N 1
ATOM 887 C CA . ALA A 1 117 ? 9.664 19.156 18.406 1 97.88 117 ALA A CA 1
ATOM 888 C C . ALA A 1 117 ? 9.328 19.125 19.891 1 97.88 117 ALA A C 1
ATOM 890 O O . ALA A 1 117 ? 8.914 20.141 20.453 1 97.88 117 ALA A O 1
ATOM 891 N N . ILE A 1 118 ? 9.5 17.953 20.484 1 97.44 118 ILE A N 1
ATOM 892 C CA . ILE A 1 118 ? 9.383 17.828 21.922 1 97.44 118 ILE A CA 1
ATOM 893 C C . ILE A 1 118 ? 10.734 18.078 22.578 1 97.44 118 ILE A C 1
ATOM 895 O O . ILE A 1 118 ? 11.734 17.453 22.219 1 97.44 118 ILE A O 1
ATOM 899 N N . VAL A 1 119 ? 10.727 18.984 23.562 1 96.5 119 VAL A N 1
ATOM 900 C CA . VAL A 1 119 ? 11.953 19.359 24.266 1 96.5 119 VAL A CA 1
ATOM 901 C C . VAL A 1 119 ? 11.766 19.156 25.766 1 96.5 119 VAL A C 1
ATOM 903 O O . VAL A 1 119 ? 10.75 19.562 26.328 1 96.5 119 VAL A O 1
ATOM 906 N N . THR A 1 120 ? 12.773 18.422 26.312 1 94.88 120 THR A N 1
ATOM 907 C CA . THR A 1 120 ? 12.688 18.172 27.75 1 94.88 120 THR A CA 1
ATOM 908 C C . THR A 1 120 ? 13.828 18.859 28.484 1 94.88 120 THR A C 1
ATOM 910 O O . THR A 1 120 ? 13.812 18.938 29.719 1 94.88 120 THR A O 1
ATOM 913 N N . ASP A 1 121 ? 14.805 19.359 27.688 1 93.25 121 ASP A N 1
ATOM 914 C CA . ASP A 1 121 ? 15.977 20.031 28.234 1 93.25 121 ASP A CA 1
ATOM 915 C C . ASP A 1 121 ? 16.359 21.234 27.391 1 93.25 121 ASP A C 1
ATOM 917 O O . ASP A 1 121 ? 16.328 21.172 26.156 1 93.25 121 ASP A O 1
ATOM 921 N N . PRO A 1 122 ? 16.719 22.328 28.094 1 90.75 122 PRO A N 1
ATOM 922 C CA . PRO A 1 122 ? 17.062 23.547 27.359 1 90.75 122 PRO A CA 1
ATOM 923 C C . PRO A 1 122 ? 18.188 23.312 26.344 1 90.75 122 PRO A C 1
ATOM 925 O O . PRO A 1 122 ? 18.234 23.969 25.297 1 90.75 122 PRO A O 1
ATOM 928 N N . SER A 1 123 ? 19.062 22.406 26.641 1 91.38 123 SER A N 1
ATOM 929 C CA . SER A 1 123 ? 20.203 22.156 25.766 1 91.38 123 SER A CA 1
ATOM 930 C C . SER A 1 123 ? 19.766 21.578 24.422 1 91.38 123 SER A C 1
ATOM 932 O O . SER A 1 123 ? 20.5 21.625 23.438 1 91.38 123 SER A O 1
ATOM 934 N N . GLN A 1 124 ? 18.562 21.109 24.391 1 93.69 124 GLN A N 1
ATOM 935 C CA . GLN A 1 124 ? 18.078 20.438 23.203 1 93.69 124 GLN A CA 1
ATOM 936 C C . GLN A 1 124 ? 17.625 21.438 22.141 1 93.69 124 GLN A C 1
ATOM 938 O O . GLN A 1 124 ? 17.578 21.125 20.953 1 93.69 124 GLN A O 1
ATOM 943 N N . ILE A 1 125 ? 17.312 22.672 22.562 1 91.62 125 ILE A N 1
ATOM 944 C CA . ILE A 1 125 ? 16.75 23.672 21.656 1 91.62 125 ILE A CA 1
ATOM 945 C C . ILE A 1 125 ? 17.766 24.047 20.594 1 91.62 125 ILE A C 1
ATOM 947 O O . ILE A 1 125 ? 17.453 24.016 19.391 1 91.62 125 ILE A O 1
ATOM 951 N N . ASN A 1 126 ? 18.984 24.25 20.984 1 90.06 126 ASN A N 1
ATOM 952 C CA . ASN A 1 126 ? 20.031 24.625 20.031 1 90.06 126 ASN A CA 1
ATOM 953 C C . ASN A 1 126 ? 20.328 23.5 19.047 1 90.06 126 ASN A C 1
ATOM 955 O O . ASN A 1 126 ? 20.5 23.734 17.859 1 90.06 126 ASN A O 1
ATOM 959 N N . SER A 1 127 ? 20.391 22.312 19.594 1 93.06 127 SER A N 1
ATOM 960 C CA . SER A 1 127 ? 20.641 21.141 18.75 1 93.06 127 SER A CA 1
ATOM 961 C C . SER A 1 127 ? 19.531 20.969 17.703 1 93.06 127 SER A C 1
ATOM 963 O O 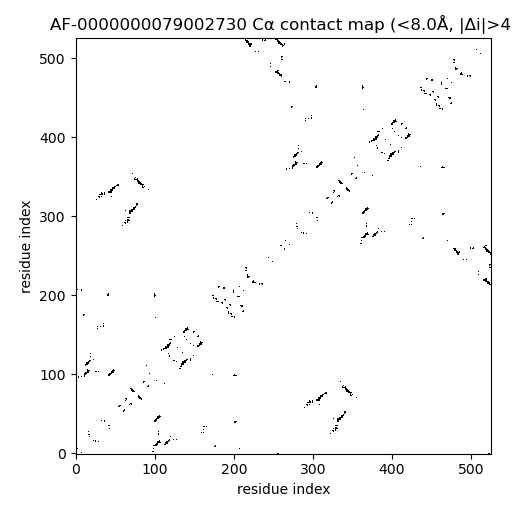. SER A 1 127 ? 19.812 20.656 16.547 1 93.06 127 SER A O 1
ATOM 965 N N . LEU A 1 128 ? 18.344 21.188 18.078 1 92.94 128 LEU A N 1
ATOM 966 C CA . LEU A 1 128 ? 17.188 21.016 17.203 1 92.94 128 LEU A CA 1
ATOM 967 C C . LEU A 1 128 ? 17.203 22.062 16.094 1 92.94 128 LEU A C 1
ATOM 969 O O . LEU A 1 128 ? 16.906 21.75 14.938 1 92.94 128 LEU A O 1
ATOM 973 N N . ILE A 1 129 ? 17.562 23.281 16.438 1 90.19 129 ILE A N 1
ATOM 974 C CA . ILE A 1 129 ? 17.609 24.375 15.469 1 90.19 129 ILE A CA 1
ATOM 975 C C . ILE A 1 129 ? 18.625 24.047 14.383 1 90.19 129 ILE A C 1
ATOM 977 O O . ILE A 1 129 ? 18.406 24.344 13.203 1 90.19 129 ILE A O 1
ATOM 981 N N . LYS A 1 130 ? 19.656 23.391 14.75 1 91.44 130 LYS A N 1
ATOM 982 C CA . LYS A 1 130 ? 20.734 23.062 13.82 1 91.44 130 LYS A CA 1
ATOM 983 C C . LYS A 1 130 ? 20.297 21.953 12.852 1 91.44 130 LYS A C 1
ATOM 985 O O . LYS A 1 130 ? 20.688 21.969 11.68 1 91.44 130 LYS A O 1
ATOM 990 N N . VAL A 1 131 ? 19.438 21.125 13.258 1 92.56 131 VAL A N 1
ATOM 991 C CA . VAL A 1 131 ? 19.156 19.922 12.477 1 92.56 131 VAL A CA 1
ATOM 992 C C . VAL A 1 131 ? 17.812 20.047 11.781 1 92.56 131 VAL A C 1
ATOM 994 O O . VAL A 1 131 ? 17.594 19.469 10.719 1 92.56 131 VAL A O 1
ATOM 997 N N . GLU A 1 132 ? 16.906 20.766 12.414 1 92.25 132 GLU A N 1
ATOM 998 C CA . GLU A 1 132 ? 15.539 20.859 11.898 1 92.25 132 GLU A CA 1
ATOM 999 C C . GLU A 1 132 ? 15.273 22.219 11.266 1 92.25 132 GLU A C 1
ATOM 1001 O O . GLU A 1 132 ? 14.984 23.188 11.977 1 92.25 132 GLU A O 1
ATOM 1006 N N . LYS A 1 133 ? 15.297 22.281 9.898 1 86.5 133 LYS A N 1
ATOM 1007 C CA . LYS A 1 133 ? 15.086 23.531 9.203 1 86.5 133 LYS A CA 1
ATOM 1008 C C . LYS A 1 133 ? 13.602 23.891 9.125 1 86.5 133 LYS A C 1
ATOM 1010 O O . LYS A 1 133 ? 13.234 25.062 8.992 1 86.5 133 LYS A O 1
ATOM 1015 N N . GLY A 1 134 ? 12.742 22.984 9.344 1 90.19 134 GLY A N 1
ATOM 1016 C CA . GLY A 1 134 ? 11.312 23.219 9.242 1 90.19 134 GLY A CA 1
ATOM 1017 C C . GLY A 1 134 ? 10.609 23.219 10.586 1 90.19 134 GLY A C 1
ATOM 1018 O O . GLY A 1 134 ? 9.445 22.828 10.68 1 90.19 134 GLY A O 1
ATOM 1019 N N . LEU A 1 135 ? 11.344 23.688 11.625 1 94.81 135 LEU A N 1
ATOM 1020 C CA . LEU A 1 135 ? 10.773 23.688 12.969 1 94.81 135 LEU A CA 1
ATOM 1021 C C . LEU A 1 135 ? 9.602 24.656 13.062 1 94.81 135 LEU A C 1
ATOM 1023 O O . LEU A 1 135 ? 9.758 25.859 12.812 1 94.81 135 LEU A O 1
ATOM 1027 N N . TRP A 1 136 ? 8.453 24.109 13.391 1 96.75 136 TRP A N 1
ATOM 1028 C CA . TRP A 1 136 ? 7.227 24.891 13.406 1 96.75 136 TRP A CA 1
ATOM 1029 C C . TRP A 1 136 ? 6.781 25.188 14.836 1 96.75 136 TRP A C 1
ATOM 1031 O O . TRP A 1 136 ? 6.488 26.328 15.18 1 96.75 136 TRP A O 1
ATOM 1041 N N . TYR A 1 137 ? 6.809 24.125 15.664 1 97.44 137 TYR A N 1
ATOM 1042 C CA . TYR A 1 137 ? 6.438 24.266 17.062 1 97.44 137 TYR A CA 1
ATOM 1043 C C . TYR A 1 137 ? 7.418 23.531 17.969 1 97.44 137 TYR A C 1
ATOM 1045 O O . TYR A 1 137 ? 7.93 22.469 17.594 1 97.44 137 TYR A O 1
ATOM 1053 N N . ILE A 1 138 ? 7.637 24.125 19.156 1 97.75 138 ILE A N 1
ATOM 1054 C CA . ILE A 1 138 ? 8.289 23.438 20.266 1 97.75 138 ILE A CA 1
ATOM 1055 C C . ILE A 1 138 ? 7.266 23.094 21.344 1 97.75 138 ILE A C 1
ATOM 1057 O O . ILE A 1 138 ? 6.457 23.938 21.734 1 97.75 138 ILE A O 1
ATOM 1061 N N . VAL A 1 139 ? 7.266 21.828 21.734 1 98.06 139 VAL A N 1
ATOM 1062 C CA . VAL A 1 139 ? 6.355 21.359 22.766 1 98.06 139 VAL A CA 1
ATOM 1063 C C . VAL A 1 139 ? 7.156 20.844 23.969 1 98.06 139 VAL A C 1
ATOM 1065 O O . VAL A 1 139 ? 8.164 20.156 23.797 1 98.06 139 VAL A O 1
ATOM 1068 N N . SER A 1 140 ? 6.707 21.219 25.234 1 97.38 140 SER A N 1
ATOM 1069 C CA . SER A 1 140 ? 7.395 20.781 26.438 1 97.38 140 SER A CA 1
ATOM 1070 C C . SER A 1 140 ? 6.422 20.641 27.609 1 97.38 140 SER A C 1
ATOM 1072 O O . SER A 1 140 ? 5.344 21.234 27.609 1 97.38 140 SER A O 1
ATOM 1074 N N . ASN A 1 141 ? 6.797 19.719 28.531 1 95.25 141 ASN A N 1
ATOM 1075 C CA . ASN A 1 141 ? 6.012 19.609 29.766 1 95.25 141 ASN A CA 1
ATOM 1076 C C . ASN A 1 141 ? 6.461 20.625 30.812 1 95.25 141 ASN A C 1
ATOM 1078 O O . ASN A 1 141 ? 5.914 20.672 31.906 1 95.25 141 ASN A O 1
ATOM 1082 N N . ASP A 1 142 ? 7.445 21.438 30.438 1 95.38 142 ASP A N 1
ATOM 1083 C CA . ASP A 1 142 ? 8.047 22.422 31.344 1 95.38 142 ASP A CA 1
ATOM 1084 C C . ASP A 1 142 ? 7.684 23.844 30.922 1 95.38 142 ASP A C 1
ATOM 1086 O O . ASP A 1 142 ? 8.109 24.312 29.859 1 95.38 142 ASP A O 1
ATOM 1090 N N . TYR A 1 143 ? 7.008 24.547 31.828 1 95.94 143 TYR A N 1
ATOM 1091 C CA . TYR A 1 143 ? 6.535 25.891 31.531 1 95.94 143 TYR A CA 1
ATOM 1092 C C . TYR A 1 143 ? 7.699 26.828 31.25 1 95.94 143 TYR A C 1
ATOM 1094 O O . TYR A 1 143 ? 7.621 27.672 30.359 1 95.94 143 TYR A O 1
ATOM 1102 N N . GLU A 1 144 ? 8.719 26.656 31.969 1 95.31 144 GLU A N 1
ATOM 1103 C CA . GLU A 1 144 ? 9.883 27.516 31.781 1 95.31 144 GLU A CA 1
ATOM 1104 C C . GLU A 1 144 ? 10.508 27.328 30.406 1 95.31 144 GLU A C 1
ATOM 1106 O O . GLU A 1 144 ? 10.938 28.281 29.766 1 95.31 144 GLU A O 1
ATOM 1111 N N . LEU A 1 145 ? 10.539 26.141 30.031 1 95.56 145 LEU A N 1
ATOM 1112 C CA . LEU A 1 145 ? 11.102 25.828 28.719 1 95.56 145 LEU A CA 1
ATOM 1113 C C . LEU A 1 145 ? 10.234 26.406 27.609 1 95.56 145 LEU A C 1
ATOM 1115 O O . LEU A 1 145 ? 10.75 26.875 26.594 1 95.56 145 LEU A O 1
ATOM 1119 N N . VAL A 1 146 ? 8.93 26.344 27.766 1 97.12 146 VAL A N 1
ATOM 1120 C CA . VAL A 1 146 ? 7.988 26.906 26.797 1 97.12 146 VAL A CA 1
ATOM 1121 C C . VAL A 1 146 ? 8.211 28.406 26.672 1 97.12 146 VAL A C 1
ATOM 1123 O O . VAL A 1 146 ? 8.336 28.922 25.562 1 97.12 146 VAL A O 1
ATOM 1126 N N . GLU A 1 147 ? 8.367 29.078 27.812 1 96.31 147 GLU A N 1
ATOM 1127 C CA . GLU A 1 147 ? 8.562 30.531 27.812 1 96.31 147 GLU A CA 1
ATOM 1128 C C . GLU A 1 147 ? 9.906 30.906 27.188 1 96.31 147 GLU A C 1
ATOM 1130 O O . GLU A 1 147 ? 9.992 31.875 26.438 1 96.31 147 GLU A O 1
ATOM 1135 N N . LYS A 1 148 ? 10.867 30.141 27.531 1 94.62 148 LYS A N 1
ATOM 1136 C CA . LYS A 1 148 ? 12.18 30.375 26.953 1 94.62 148 LYS A CA 1
ATOM 1137 C C . LYS A 1 148 ? 12.148 30.234 25.422 1 94.62 148 LYS A C 1
ATOM 1139 O O . LYS A 1 148 ? 12.727 31.047 24.719 1 94.62 148 LYS A O 1
ATOM 1144 N N . SER A 1 149 ? 11.492 29.234 24.953 1 95.75 149 SER A N 1
ATOM 1145 C CA . SER A 1 149 ? 11.391 29.016 23.516 1 95.75 149 SER A CA 1
ATOM 1146 C C . SER A 1 149 ? 10.68 30.172 22.828 1 95.75 149 SER A C 1
ATOM 1148 O O . SER A 1 149 ? 11.117 30.641 21.781 1 95.75 149 SER A O 1
ATOM 1150 N N . LYS A 1 150 ? 9.625 30.641 23.438 1 96.06 150 LYS A N 1
ATOM 1151 C CA . LYS A 1 150 ? 8.898 31.781 22.891 1 96.06 150 LYS A CA 1
ATOM 1152 C C . LYS A 1 150 ? 9.789 33.031 22.844 1 96.06 150 LYS A C 1
ATOM 1154 O O . LYS A 1 150 ? 9.75 33.781 21.859 1 96.06 150 LYS A O 1
ATOM 1159 N N . SER A 1 151 ? 10.578 33.125 23.844 1 95.12 151 SER A N 1
ATOM 1160 C CA . SER A 1 151 ? 11.414 34.312 23.969 1 95.12 151 SER A CA 1
ATOM 1161 C C . SER A 1 151 ? 12.453 34.375 22.859 1 95.12 151 SER A C 1
ATOM 1163 O O . SER A 1 151 ? 12.898 35.469 22.469 1 95.12 151 SER A O 1
ATOM 1165 N N . ILE A 1 152 ? 12.805 33.312 22.344 1 93 152 ILE A N 1
ATOM 1166 C CA . ILE A 1 152 ? 13.828 33.312 21.297 1 93 152 ILE A CA 1
ATOM 1167 C C . ILE A 1 152 ? 13.172 33.219 19.922 1 93 152 ILE A C 1
ATOM 1169 O O . ILE A 1 152 ? 13.828 32.875 18.938 1 93 152 ILE A O 1
ATOM 1173 N N . GLY A 1 153 ? 11.82 33.281 19.844 1 93.81 153 GLY A N 1
ATOM 1174 C CA . GLY A 1 153 ? 11.148 33.5 18.578 1 93.81 153 GLY A CA 1
ATOM 1175 C C . GLY A 1 153 ? 10.422 32.25 18.078 1 93.81 153 GLY A C 1
ATOM 1176 O O . GLY A 1 153 ? 9.953 32.219 16.938 1 93.81 153 GLY A O 1
ATOM 1177 N N . PHE A 1 154 ? 10.305 31.25 18.906 1 94.88 154 PHE A N 1
ATOM 1178 C CA . PHE A 1 154 ? 9.648 30.031 18.438 1 94.88 154 PHE A CA 1
ATOM 1179 C C . PHE A 1 154 ? 8.227 29.938 18.984 1 94.88 154 PHE A C 1
ATOM 1181 O O . PHE A 1 154 ? 7.949 30.422 20.078 1 94.88 154 PHE A O 1
ATOM 1188 N N . ASN A 1 155 ? 7.289 29.375 18.109 1 97.19 155 ASN A N 1
ATOM 1189 C CA . ASN A 1 155 ? 6.023 28.922 18.672 1 97.19 155 ASN A CA 1
ATOM 1190 C C . ASN A 1 155 ? 6.23 27.781 19.672 1 97.19 155 ASN A C 1
ATOM 1192 O O . ASN A 1 155 ? 6.957 26.828 19.391 1 97.19 155 ASN A O 1
ATOM 1196 N N . ALA A 1 156 ? 5.602 27.938 20.859 1 97.81 156 ALA A N 1
ATOM 1197 C CA . ALA A 1 156 ? 5.789 26.891 21.859 1 97.81 156 ALA A CA 1
ATOM 1198 C C . ALA A 1 156 ? 4.516 26.672 22.672 1 97.81 156 ALA A C 1
ATOM 1200 O O . ALA A 1 156 ? 3.75 27.609 22.906 1 97.81 156 ALA A O 1
ATOM 1201 N N . LEU A 1 157 ? 4.281 25.422 23.016 1 98.06 157 LEU A N 1
ATOM 1202 C CA . LEU A 1 157 ? 3.1 25.016 23.766 1 98.06 157 LEU A CA 1
ATOM 1203 C C . LEU A 1 157 ? 3.455 23.953 24.812 1 98.06 157 LEU A C 1
ATOM 1205 O O . LEU A 1 157 ? 4.484 23.297 24.703 1 98.06 157 LEU A O 1
ATOM 1209 N N . LEU A 1 158 ? 2.562 23.969 25.812 1 97.31 158 LEU A N 1
ATOM 1210 C CA . LEU A 1 158 ? 2.656 22.844 26.75 1 97.31 158 LEU A CA 1
ATOM 1211 C C . LEU A 1 158 ? 2.121 21.562 26.094 1 97.31 158 LEU A C 1
ATOM 1213 O O . LEU A 1 158 ? 1.22 21.609 25.266 1 97.31 158 LEU A O 1
ATOM 1217 N N . ILE A 1 159 ? 2.715 20.469 26.516 1 94.81 159 ILE A N 1
ATOM 1218 C CA . ILE A 1 159 ? 2.416 19.188 25.906 1 94.81 159 ILE A CA 1
ATOM 1219 C C . ILE A 1 159 ? 0.934 18.859 26.094 1 94.81 159 ILE A C 1
ATOM 1221 O O . ILE A 1 159 ? 0.354 18.125 25.297 1 94.81 159 ILE A O 1
ATOM 1225 N N . ASP A 1 160 ? 0.204 19.391 27.047 1 93.88 160 ASP A N 1
ATOM 1226 C CA . ASP A 1 160 ? -1.202 19.094 27.297 1 93.88 160 ASP A CA 1
ATOM 1227 C C . ASP A 1 160 ? -2.111 20.031 26.516 1 93.88 160 ASP A C 1
ATOM 1229 O O . ASP A 1 160 ? -3.338 19.906 26.562 1 93.88 160 ASP A O 1
ATOM 1233 N N . GLU A 1 161 ? -1.53 20.938 25.766 1 97.06 161 GLU A N 1
ATOM 1234 C CA . GLU A 1 161 ? -2.307 21.812 24.906 1 97.06 161 GLU A CA 1
ATOM 1235 C C . GLU A 1 161 ? -2.467 21.219 23.5 1 97.06 161 GLU A C 1
ATOM 1237 O O . GLU A 1 161 ? -2.301 21.922 22.5 1 97.06 161 GLU A O 1
ATOM 1242 N N . THR A 1 162 ? -2.791 19.984 23.453 1 96.88 162 THR A N 1
ATOM 1243 C CA . THR A 1 162 ? -2.848 19.234 22.219 1 96.88 162 THR A CA 1
ATOM 1244 C C . THR A 1 162 ? -4.012 19.703 21.344 1 96.88 162 THR A C 1
ATOM 1246 O O . THR A 1 162 ? -3.902 19.75 20.125 1 96.88 162 THR A O 1
ATOM 1249 N N . GLU A 1 163 ? -5.145 20.078 21.984 1 97.12 163 GLU A N 1
ATOM 1250 C CA . GLU A 1 163 ? -6.293 20.578 21.234 1 97.12 163 GLU A CA 1
ATOM 1251 C C . GLU A 1 163 ? -5.945 21.859 20.484 1 97.12 163 GLU A C 1
ATOM 1253 O O . GLU A 1 163 ? -6.332 22.016 19.328 1 97.12 163 GLU A O 1
ATOM 1258 N N . HIS A 1 164 ? -5.211 22.672 21.188 1 98 164 HIS A N 1
ATOM 1259 C CA . HIS A 1 164 ? -4.762 23.906 20.562 1 98 164 HIS A CA 1
ATOM 1260 C C . HIS A 1 164 ? -3.842 23.625 19.375 1 98 164 HIS A C 1
ATOM 1262 O O . HIS A 1 164 ? -4.023 24.188 18.297 1 98 164 HIS A O 1
ATOM 1268 N N . LEU A 1 165 ? -2.873 22.797 19.594 1 98.25 165 LEU A N 1
ATOM 1269 C CA . LEU A 1 165 ? -1.931 22.453 18.547 1 98.25 165 LEU A CA 1
ATOM 1270 C C . LEU A 1 165 ? -2.656 21.828 17.359 1 98.25 165 LEU A C 1
ATOM 1272 O O . LEU A 1 165 ? -2.348 22.141 16.203 1 98.25 165 LEU A O 1
ATOM 1276 N N . ALA A 1 166 ? -3.674 20.953 17.609 1 98.38 166 ALA A N 1
ATOM 1277 C CA . ALA A 1 166 ? -4.473 20.344 16.547 1 98.38 166 ALA A CA 1
ATOM 1278 C C . ALA A 1 166 ? -5.207 21.422 15.742 1 98.38 166 ALA A C 1
ATOM 1280 O O . ALA A 1 166 ? -5.316 21.312 14.516 1 98.38 166 ALA A O 1
ATOM 1281 N N . GLY A 1 167 ? -5.723 22.375 16.484 1 98.12 167 GLY A N 1
ATOM 1282 C CA . GLY A 1 167 ? -6.352 23.484 15.797 1 98.12 167 GLY A CA 1
ATOM 1283 C C . GLY A 1 167 ? -5.406 24.234 14.875 1 98.12 167 GLY A C 1
ATOM 1284 O O . GLY A 1 167 ? -5.781 24.594 13.758 1 98.12 167 GLY A O 1
ATOM 1285 N N . GLU A 1 168 ? -4.172 24.453 15.305 1 98.19 168 GLU A N 1
ATOM 1286 C CA . GLU A 1 168 ? -3.17 25.125 14.484 1 98.19 168 GLU A CA 1
ATOM 1287 C C . GLU A 1 168 ? -2.83 24.297 13.242 1 98.19 168 GLU A C 1
ATOM 1289 O O . GLU A 1 168 ? -2.684 24.844 12.148 1 98.19 168 GLU A O 1
ATOM 1294 N N . ILE A 1 169 ? -2.705 23.016 13.43 1 98.31 169 ILE A N 1
ATOM 1295 C CA . ILE A 1 169 ? -2.436 22.109 12.312 1 98.31 169 ILE A CA 1
ATOM 1296 C C . ILE A 1 169 ? -3.576 22.188 11.305 1 98.31 169 ILE A C 1
ATOM 1298 O O . ILE A 1 169 ? -3.338 22.312 10.102 1 98.31 169 ILE A O 1
ATOM 1302 N N . TYR A 1 170 ? -4.82 22.109 11.766 1 98 170 TYR A N 1
ATOM 1303 C CA . TYR A 1 170 ? -6 22.156 10.906 1 98 170 TYR A CA 1
ATOM 1304 C C . TYR A 1 170 ? -6.016 23.422 10.062 1 98 170 TYR A C 1
ATOM 1306 O O . TYR A 1 170 ? -6.184 23.359 8.844 1 98 170 TYR A O 1
ATOM 1314 N N . LYS A 1 171 ? -5.809 24.531 10.727 1 97.94 171 LYS A N 1
ATOM 1315 C CA . LYS A 1 171 ? -5.816 25.812 10.031 1 97.94 171 LYS A CA 1
ATOM 1316 C C . LYS A 1 171 ? -4.688 25.891 9.008 1 97.94 171 LYS A C 1
ATOM 1318 O O . LYS A 1 171 ? -4.895 26.359 7.883 1 97.94 171 LYS A O 1
ATOM 1323 N N . ASP A 1 172 ? -3.555 25.484 9.414 1 97.06 172 ASP A N 1
ATOM 1324 C CA . ASP A 1 172 ? -2.398 25.531 8.523 1 97.06 172 ASP A CA 1
ATOM 1325 C C . ASP A 1 172 ? -2.602 24.625 7.312 1 97.06 172 ASP A C 1
ATOM 1327 O O . ASP A 1 172 ? -2.275 25 6.188 1 97.06 172 ASP A O 1
ATOM 1331 N N . ALA A 1 173 ? -3.145 23.438 7.582 1 96.88 173 ALA A N 1
ATOM 1332 C CA . ALA A 1 173 ? -3.416 22.5 6.5 1 96.88 173 ALA A CA 1
ATOM 1333 C C . ALA A 1 173 ? -4.406 23.078 5.496 1 96.88 173 ALA A C 1
ATOM 1335 O O . ALA A 1 173 ? -4.219 22.953 4.285 1 96.88 173 ALA A O 1
ATOM 1336 N N . LEU A 1 174 ? -5.426 23.688 6.008 1 95.94 174 LEU A N 1
ATOM 1337 C CA . LEU A 1 174 ? -6.402 24.344 5.141 1 95.94 174 LEU A CA 1
ATOM 1338 C C . LEU A 1 174 ? -5.73 25.359 4.23 1 95.94 174 LEU A C 1
ATOM 1340 O O . LEU A 1 174 ? -5.969 25.391 3.023 1 95.94 174 LEU A O 1
ATOM 1344 N N . ARG A 1 175 ? -4.934 26.141 4.805 1 95.12 175 ARG A N 1
ATOM 1345 C CA . ARG A 1 175 ? -4.242 27.188 4.055 1 95.12 175 ARG A CA 1
ATOM 13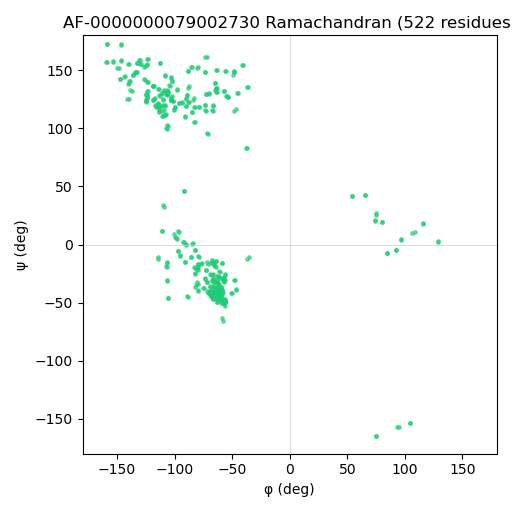46 C C . ARG A 1 175 ? -3.338 26.594 2.984 1 95.12 175 ARG A C 1
ATOM 1348 O O . ARG A 1 175 ? -3.32 27.062 1.845 1 95.12 175 ARG A O 1
ATOM 1355 N N . LEU A 1 176 ? -2.578 25.594 3.389 1 92.62 176 LEU A N 1
ATOM 1356 C CA . LEU A 1 176 ? -1.641 24.969 2.469 1 92.62 176 LEU A CA 1
ATOM 1357 C C . LEU A 1 176 ? -2.373 24.359 1.277 1 92.62 176 LEU A C 1
ATOM 1359 O O . LEU A 1 176 ? -1.959 24.531 0.13 1 92.62 176 LEU A O 1
ATOM 1363 N N . ILE A 1 177 ? -3.463 23.672 1.547 1 90.62 177 ILE A N 1
ATOM 1364 C CA . ILE A 1 177 ? -4.223 23.031 0.475 1 90.62 177 ILE A CA 1
ATOM 1365 C C . ILE A 1 177 ? -4.848 24.109 -0.418 1 90.62 177 ILE A C 1
ATOM 1367 O O . ILE A 1 177 ? -4.734 24.047 -1.645 1 90.62 177 ILE A O 1
ATOM 1371 N N . ALA A 1 178 ? -5.449 25.062 0.183 1 90.44 178 ALA A N 1
ATOM 1372 C CA . ALA A 1 178 ? -6.129 26.109 -0.563 1 90.44 178 ALA A CA 1
ATOM 1373 C C . ALA A 1 178 ? -5.152 26.859 -1.476 1 90.44 178 ALA A C 1
ATOM 1375 O O . ALA A 1 178 ? -5.52 27.281 -2.574 1 90.44 178 ALA A O 1
ATOM 1376 N N . SER A 1 179 ? -3.947 27.062 -1.059 1 87.62 179 SER A N 1
ATOM 1377 C CA . SER A 1 179 ? -2.951 27.844 -1.784 1 87.62 179 SER A CA 1
ATOM 1378 C C . SER A 1 179 ? -2.535 27.141 -3.076 1 87.62 179 SER A C 1
ATOM 1380 O O . SER A 1 179 ? -1.907 27.75 -3.943 1 87.62 179 SER A O 1
ATOM 1382 N N . LYS A 1 180 ? -2.893 25.906 -3.184 1 80.94 180 LYS A N 1
ATOM 1383 C CA . LYS A 1 180 ? -2.459 25.141 -4.348 1 80.94 180 LYS A CA 1
ATOM 1384 C C . LYS A 1 180 ? -3.414 25.328 -5.523 1 80.94 180 LYS A C 1
ATOM 1386 O O . LYS A 1 180 ? -3.119 24.906 -6.645 1 80.94 180 LYS A O 1
ATOM 1391 N N . PHE A 1 181 ? -4.492 25.922 -5.211 1 77.44 181 PHE A N 1
ATOM 1392 C CA . PHE A 1 181 ? -5.5 26.125 -6.25 1 77.44 181 PHE A CA 1
ATOM 1393 C C . PHE A 1 181 ? -5.48 27.562 -6.75 1 77.44 181 PHE A C 1
ATOM 1395 O O . PHE A 1 181 ? -5.234 28.5 -5.977 1 77.44 181 PHE A O 1
ATOM 1402 N N . LYS A 1 182 ? -5.656 27.578 -8.016 1 73.94 182 LYS A N 1
ATOM 1403 C CA . LYS A 1 182 ? -5.68 28.891 -8.672 1 73.94 182 LYS A CA 1
ATOM 1404 C C . LYS A 1 182 ? -6.973 29.078 -9.461 1 73.94 182 LYS A C 1
ATOM 1406 O O . LYS A 1 182 ? -7.668 28.109 -9.773 1 73.94 182 LYS A O 1
ATOM 1411 N N . GLY A 1 183 ? -7.348 30.312 -9.656 1 73.88 183 GLY A N 1
ATOM 1412 C CA . GLY A 1 183 ? -8.562 30.609 -10.391 1 73.88 183 GLY A CA 1
ATOM 1413 C C . GLY A 1 183 ? -9.773 30.781 -9.5 1 73.88 183 GLY A C 1
ATOM 1414 O O . GLY A 1 183 ? -9.656 31.203 -8.344 1 73.88 183 GLY A O 1
ATOM 1415 N N . SER A 1 184 ? -10.984 30.547 -10.172 1 75.88 184 SER A N 1
ATOM 1416 C CA . SER A 1 184 ? -12.219 30.766 -9.422 1 75.88 184 SER A CA 1
ATOM 1417 C C . SER A 1 184 ? -12.711 29.469 -8.789 1 75.88 184 SER A C 1
ATOM 1419 O O . SER A 1 184 ? -12.906 28.469 -9.484 1 75.88 184 SER A O 1
ATOM 1421 N N . PRO A 1 185 ? -12.867 29.469 -7.492 1 83.44 185 PRO A N 1
ATOM 1422 C CA . PRO A 1 185 ? -13.398 28.281 -6.828 1 83.44 185 PRO A CA 1
ATOM 1423 C C . PRO A 1 185 ? -14.781 27.891 -7.336 1 83.44 185 PRO A C 1
ATOM 1425 O O . PRO A 1 185 ? -15.227 26.75 -7.121 1 83.44 185 PRO A O 1
ATOM 1428 N N . ASP A 1 186 ? -15.438 28.781 -8.008 1 78.19 186 ASP A N 1
ATOM 1429 C CA . ASP A 1 186 ? -16.75 28.516 -8.578 1 78.19 186 ASP A CA 1
ATOM 1430 C C . ASP A 1 186 ? -16.703 27.312 -9.531 1 78.19 186 ASP A C 1
ATOM 1432 O O . ASP A 1 186 ? -17.672 26.562 -9.641 1 78.19 186 ASP A O 1
ATOM 1436 N N . THR A 1 187 ? -15.664 27.203 -10.094 1 64.56 187 THR A N 1
ATOM 1437 C CA . THR A 1 187 ? -15.469 26.125 -11.047 1 64.56 187 THR A CA 1
ATOM 1438 C C . THR A 1 187 ? -15.547 24.766 -10.352 1 64.56 187 THR A C 1
ATOM 1440 O O . THR A 1 187 ? -15.797 23.75 -11 1 64.56 187 THR A O 1
ATOM 1443 N N . CYS A 1 188 ? -15.359 24.859 -9.055 1 74.56 188 CYS A N 1
ATOM 1444 C CA . CYS A 1 188 ? -15.422 23.641 -8.273 1 74.56 188 CYS A CA 1
ATOM 1445 C C . CYS A 1 188 ? -16.656 23.625 -7.383 1 74.56 188 CYS A C 1
ATOM 1447 O O . CYS A 1 188 ? -16.75 22.828 -6.449 1 74.56 188 CYS A O 1
ATOM 1449 N N . GLY A 1 189 ? -17.438 24.484 -7.652 1 78.62 189 GLY A N 1
ATOM 1450 C CA . GLY A 1 189 ? -18.703 24.516 -6.938 1 78.62 189 GLY A CA 1
ATOM 1451 C C . GLY A 1 189 ? -18.562 25.031 -5.512 1 78.62 189 GLY A C 1
ATOM 1452 O O . GLY A 1 189 ? -19.281 24.578 -4.617 1 78.62 189 GLY A O 1
ATOM 1453 N N . ALA A 1 190 ? -17.578 25.797 -5.309 1 87.44 190 ALA A N 1
ATOM 1454 C CA . ALA A 1 190 ? -17.375 26.312 -3.959 1 87.44 190 ALA A CA 1
ATOM 1455 C C . ALA A 1 190 ? -17.203 27.828 -3.971 1 87.44 190 ALA A C 1
ATOM 1457 O O . ALA A 1 190 ? -16.922 28.422 -5.012 1 87.44 190 ALA A O 1
ATOM 1458 N N . GLY A 1 191 ? -17.531 28.453 -2.797 1 90.94 191 GLY A N 1
ATOM 1459 C CA . GLY A 1 191 ? -17.422 29.906 -2.664 1 90.94 191 GLY A CA 1
ATOM 1460 C C . GLY A 1 191 ? -15.992 30.359 -2.395 1 90.94 191 GLY A C 1
ATOM 1461 O O . GLY A 1 191 ? -15.664 31.531 -2.58 1 90.94 191 GLY A O 1
ATOM 1462 N N . SER A 1 192 ? -15.133 29.516 -1.943 1 93.62 192 SER A N 1
ATOM 1463 C CA . SER A 1 192 ? -13.734 29.812 -1.645 1 93.62 192 SER A CA 1
ATOM 1464 C C . SER A 1 192 ? -12.867 28.562 -1.755 1 93.62 192 SER A C 1
ATOM 1466 O O . SER A 1 192 ? -13.367 27.438 -1.67 1 93.62 192 SER A O 1
ATOM 1468 N N . TRP A 1 193 ? -11.641 28.828 -1.948 1 90.75 193 TRP A N 1
ATOM 1469 C CA . TRP A 1 193 ? -10.719 27.703 -1.985 1 90.75 193 TRP A CA 1
ATOM 1470 C C . TRP A 1 193 ? -10.57 27.062 -0.604 1 90.75 193 TRP A C 1
ATOM 1472 O O . TRP A 1 193 ? -10.273 25.875 -0.486 1 90.75 193 TRP A O 1
ATOM 1482 N N . THR A 1 194 ? -10.82 27.859 0.425 1 95.38 194 THR A N 1
ATOM 1483 C CA . THR A 1 194 ? -10.812 27.312 1.779 1 95.38 194 THR A CA 1
ATOM 1484 C C . THR A 1 194 ? -11.914 26.266 1.945 1 95.38 194 THR A C 1
ATOM 1486 O O . THR A 1 194 ? -11.711 25.25 2.609 1 95.38 194 THR A O 1
ATOM 1489 N N . GLU A 1 195 ? -12.984 26.547 1.339 1 94.88 195 GLU A N 1
ATOM 1490 C CA . GLU A 1 195 ? -14.07 25.562 1.377 1 94.88 195 GLU A CA 1
ATOM 1491 C C . GLU A 1 195 ? -13.664 24.266 0.691 1 94.88 195 GLU A C 1
ATOM 1493 O O . GLU A 1 195 ? -13.953 23.172 1.198 1 94.88 195 GLU A O 1
ATOM 1498 N N . ILE A 1 196 ? -13.008 24.391 -0.378 1 90.31 196 ILE A N 1
ATOM 1499 C CA . ILE A 1 196 ? -12.523 23.219 -1.11 1 90.31 196 ILE A CA 1
ATOM 1500 C C . ILE A 1 196 ? -11.484 22.484 -0.272 1 90.31 196 ILE A C 1
ATOM 1502 O O . ILE A 1 196 ? -11.523 21.25 -0.172 1 90.31 196 ILE A O 1
ATOM 1506 N N . ALA A 1 197 ? -10.633 23.219 0.342 1 94 197 ALA A N 1
ATOM 1507 C CA . ALA A 1 197 ? -9.609 22.641 1.204 1 94 197 ALA A CA 1
ATOM 1508 C C . ALA A 1 197 ? -10.242 21.828 2.336 1 94 197 ALA A C 1
ATOM 1510 O O . ALA A 1 197 ? -9.758 20.75 2.682 1 94 197 ALA A O 1
ATOM 1511 N N . GLU A 1 198 ? -11.312 22.344 2.855 1 95.62 198 GLU A N 1
ATOM 1512 C CA . GLU A 1 198 ? -12.023 21.641 3.924 1 95.62 198 GLU A CA 1
ATOM 1513 C C . GLU A 1 198 ? -12.594 20.312 3.434 1 95.62 198 GLU A C 1
ATOM 1515 O O . GLU A 1 198 ? -12.453 19.297 4.102 1 95.62 198 GLU A O 1
ATOM 1520 N N . LYS A 1 199 ? -13.172 20.375 2.303 1 93.31 199 LYS A N 1
ATOM 1521 C CA . LYS A 1 199 ? -13.742 19.172 1.725 1 93.31 199 LYS A CA 1
ATOM 1522 C C . LYS A 1 199 ? -12.648 18.125 1.455 1 93.31 199 LYS A C 1
ATOM 1524 O O . LYS A 1 199 ? -12.859 16.938 1.662 1 93.31 199 LYS A O 1
ATOM 1529 N N . ILE A 1 200 ? -11.523 18.609 1.041 1 90.31 200 ILE A N 1
ATOM 1530 C CA . ILE A 1 200 ? -10.398 17.719 0.755 1 90.31 200 ILE A CA 1
ATOM 1531 C C . ILE A 1 200 ? -9.875 17.125 2.057 1 90.31 200 ILE A C 1
ATOM 1533 O O . ILE A 1 200 ? -9.688 15.906 2.148 1 90.31 200 ILE A O 1
ATOM 1537 N N . LEU A 1 201 ? -9.75 17.938 3.061 1 94.69 201 LEU A N 1
ATOM 1538 C CA . LEU A 1 201 ? -9.234 17.484 4.348 1 94.69 201 LEU A CA 1
ATOM 1539 C C . LEU A 1 201 ? -10.156 16.453 4.965 1 94.69 201 LEU A C 1
ATOM 1541 O O . LEU A 1 201 ? -9.703 15.531 5.648 1 94.69 201 LEU A O 1
ATOM 1545 N N . HIS A 1 202 ? -11.445 16.609 4.648 1 95.56 202 HIS A N 1
ATOM 1546 C CA . HIS A 1 202 ? -12.438 15.711 5.23 1 95.56 202 HIS A CA 1
ATOM 1547 C C . HIS A 1 202 ? -12.695 14.508 4.324 1 95.56 202 HIS A C 1
ATOM 1549 O O . HIS A 1 202 ? -13.555 13.68 4.625 1 95.56 202 HIS A O 1
ATOM 1555 N N . GLY A 1 203 ? -11.977 14.461 3.254 1 89.25 203 GLY A N 1
ATOM 1556 C CA . GLY A 1 203 ? -12.078 13.328 2.355 1 89.25 203 GLY A CA 1
ATOM 1557 C C . GLY A 1 203 ? -13.359 13.328 1.536 1 89.25 203 GLY A C 1
ATOM 1558 O O . GLY A 1 203 ? -13.805 12.273 1.067 1 89.25 203 GLY A O 1
ATOM 1559 N N . ILE A 1 204 ? -13.953 14.406 1.411 1 88.5 204 ILE A N 1
ATOM 1560 C CA . ILE A 1 204 ? -15.211 14.516 0.674 1 88.5 204 ILE A CA 1
ATOM 1561 C C . ILE A 1 204 ? -14.922 14.57 -0.826 1 88.5 204 ILE A C 1
ATOM 1563 O O . ILE A 1 204 ? -15.656 13.969 -1.622 1 88.5 204 ILE A O 1
ATOM 1567 N N . ILE A 1 205 ? -13.859 15.289 -1.196 1 81.31 205 ILE A N 1
ATOM 1568 C CA . ILE A 1 205 ? -13.445 15.32 -2.596 1 81.31 205 ILE A CA 1
ATOM 1569 C C . ILE A 1 205 ? -11.945 15.094 -2.693 1 81.31 205 ILE A C 1
ATOM 1571 O O . ILE A 1 205 ? -11.219 15.258 -1.709 1 81.31 205 ILE A O 1
ATOM 1575 N N . MET A 1 206 ? -11.586 14.625 -3.863 1 78.31 206 MET A N 1
ATOM 1576 C CA . MET A 1 206 ? -10.164 14.484 -4.156 1 78.31 206 MET A CA 1
ATOM 1577 C C . MET A 1 206 ? -9.602 15.766 -4.762 1 78.31 206 MET A C 1
ATOM 1579 O O . MET A 1 206 ? -10.32 16.516 -5.43 1 78.31 206 MET A O 1
ATOM 1583 N N . PRO A 1 207 ? -8.273 16.031 -4.48 1 77.06 207 PRO A N 1
ATOM 1584 C CA . PRO A 1 207 ? -7.684 17.266 -4.98 1 77.06 207 PRO A CA 1
ATOM 1585 C C . PRO A 1 207 ? -7.797 17.406 -6.496 1 77.06 207 PRO A C 1
ATOM 1587 O O . PRO A 1 207 ? -7.914 18.531 -7.008 1 77.06 207 PRO A O 1
ATOM 1590 N N . TYR A 1 208 ? -7.781 16.328 -7.145 1 67.81 208 TYR A N 1
ATOM 1591 C CA . TYR A 1 208 ? -7.738 16.406 -8.602 1 67.81 208 TYR A CA 1
ATOM 1592 C C . TYR A 1 208 ? -9.117 16.719 -9.172 1 67.81 208 TYR A C 1
ATOM 1594 O O . TYR A 1 208 ? -9.258 16.953 -10.375 1 67.81 208 TYR A O 1
ATOM 1602 N N . GLU A 1 209 ? -10.086 16.656 -8.383 1 68.19 209 GLU A N 1
ATOM 1603 C CA . GLU A 1 209 ? -11.445 16.953 -8.828 1 68.19 209 GLU A CA 1
ATOM 1604 C C . GLU A 1 209 ? -11.617 18.453 -9.102 1 68.19 209 GLU A C 1
ATOM 1606 O O . GLU A 1 209 ? -12.625 18.875 -9.672 1 68.19 209 GLU A O 1
ATOM 1611 N N . CYS A 1 210 ? -10.742 19.188 -8.617 1 67.94 210 CYS A N 1
ATOM 1612 C CA . CYS A 1 210 ? -10.734 20.625 -8.891 1 67.94 210 CYS A CA 1
ATOM 1613 C C . CYS A 1 210 ? -9.477 21.031 -9.648 1 67.94 210 CYS A C 1
ATOM 1615 O O . CYS A 1 210 ? -8.422 20.406 -9.484 1 67.94 210 CYS A O 1
ATOM 1617 N N . PRO A 1 211 ? -9.773 21.734 -10.836 1 53.09 211 PRO A N 1
ATOM 1618 C CA . PRO A 1 211 ? -8.672 22.109 -11.727 1 53.09 211 PRO A CA 1
ATOM 1619 C C . PRO A 1 211 ? -7.422 22.531 -10.969 1 53.09 211 PRO A C 1
ATOM 1621 O O . PRO A 1 211 ? -7.473 23.469 -10.164 1 53.09 211 PRO A O 1
ATOM 1624 N N . PHE A 1 212 ? -6.766 21.516 -10.633 1 52.59 212 PHE A N 1
ATOM 1625 C CA . PHE A 1 212 ? -5.426 21.953 -10.258 1 52.59 212 PHE A CA 1
ATOM 1626 C C . PHE A 1 212 ? -4.84 22.875 -11.312 1 52.59 212 PHE A C 1
ATOM 1628 O O . PHE A 1 212 ? -5.273 22.859 -12.469 1 52.59 212 PHE A O 1
ATOM 1635 N N . ALA A 1 213 ? -4.082 23.734 -10.938 1 47.25 213 ALA A N 1
ATOM 1636 C CA . ALA A 1 213 ? -3.379 24.609 -11.875 1 47.25 213 ALA A CA 1
ATOM 1637 C C . ALA A 1 213 ? -2.967 23.828 -13.125 1 47.25 213 ALA A C 1
ATOM 1639 O O . ALA A 1 213 ? -2.494 24.422 -14.102 1 47.25 213 ALA A O 1
ATOM 1640 N N . PHE A 1 214 ? -3.004 22.5 -13.219 1 46.47 214 PHE A N 1
ATOM 1641 C CA . PHE A 1 214 ? -2.33 22.047 -14.43 1 46.47 214 PHE A CA 1
ATOM 1642 C C . PHE A 1 214 ? -3.34 21.562 -15.461 1 46.47 214 PHE A C 1
ATOM 1644 O O . PHE A 1 214 ? -4.074 20.609 -15.219 1 46.47 214 PHE A O 1
ATOM 1651 N N . PRO A 1 215 ? -3.717 22.266 -16.438 1 50.34 215 PRO A N 1
ATOM 1652 C CA . PRO A 1 215 ? -4.785 21.922 -17.375 1 50.34 215 PRO A CA 1
ATOM 1653 C C . PRO A 1 215 ? -4.523 20.594 -18.094 1 50.34 215 PRO A C 1
ATOM 1655 O O . PRO A 1 215 ? -5.453 19.828 -18.344 1 50.34 215 PRO A O 1
ATOM 1658 N N . LEU A 1 216 ? -3.447 20.453 -18.906 1 56.62 216 LEU A N 1
ATOM 1659 C CA . LEU A 1 216 ? -3.002 19.344 -19.734 1 56.62 216 LEU A CA 1
ATOM 1660 C C . LEU A 1 216 ? -1.648 18.812 -19.266 1 56.62 216 LEU A C 1
ATOM 1662 O O . LEU A 1 216 ? -0.697 19.594 -19.125 1 56.62 216 LEU A O 1
ATOM 1666 N N . ARG A 1 217 ? -1.604 17.5 -18.875 1 58.84 217 ARG A N 1
ATOM 1667 C CA . ARG A 1 217 ? -0.324 16.859 -18.594 1 58.84 217 ARG A CA 1
ATOM 1668 C C . ARG A 1 217 ? -0.021 15.758 -19.594 1 58.84 217 ARG A C 1
ATOM 1670 O O . ARG A 1 217 ? -0.891 14.945 -19.906 1 58.84 217 ARG A O 1
ATOM 1677 N N . ILE A 1 218 ? 1.007 15.867 -20.234 1 62.97 218 ILE A N 1
ATOM 1678 C CA . ILE A 1 218 ? 1.505 14.844 -21.141 1 62.97 218 ILE A CA 1
ATOM 1679 C C . ILE A 1 218 ? 2.738 14.172 -20.547 1 62.97 218 ILE A C 1
ATOM 1681 O O . ILE A 1 218 ? 3.672 14.844 -20.109 1 62.97 218 ILE A O 1
ATOM 1685 N N . TYR A 1 219 ? 2.621 12.914 -20.344 1 62.91 219 TYR A N 1
ATOM 1686 C CA . TYR A 1 219 ? 3.771 12.117 -19.938 1 62.91 219 TYR A CA 1
ATOM 1687 C C . TYR A 1 219 ? 4.336 11.328 -21.109 1 62.91 219 TYR A C 1
ATOM 1689 O O . TYR A 1 219 ? 3.588 10.688 -21.844 1 62.91 219 TYR A O 1
ATOM 1697 N N . VAL A 1 220 ? 5.707 11.438 -21.391 1 62.62 220 VAL A N 1
ATOM 1698 C CA . VAL A 1 220 ? 6.426 10.625 -22.375 1 62.62 220 VAL A CA 1
ATOM 1699 C C . VAL A 1 220 ? 7.434 9.727 -21.656 1 62.62 220 VAL A C 1
ATOM 1701 O O . VAL A 1 220 ? 8.375 10.219 -21.016 1 62.62 220 VAL A O 1
ATOM 1704 N N . ASP A 1 221 ? 7.133 8.391 -21.766 1 61.06 221 ASP A N 1
ATOM 1705 C CA . ASP A 1 221 ? 7.98 7.402 -21.109 1 61.06 221 ASP A CA 1
ATOM 1706 C C . ASP A 1 221 ? 8.125 7.707 -19.625 1 61.06 221 ASP A C 1
ATOM 1708 O O . ASP A 1 221 ? 9.234 7.699 -19.094 1 61.06 221 ASP A O 1
ATOM 1712 N N . GLY A 1 222 ? 7.008 8.078 -19.047 1 55.94 222 GLY A N 1
ATOM 1713 C CA . GLY A 1 222 ? 6.891 8.25 -17.609 1 55.94 222 GLY A CA 1
ATOM 1714 C C . GLY A 1 222 ? 7.348 9.617 -17.125 1 55.94 222 GLY A C 1
ATOM 1715 O O . GLY A 1 222 ? 7.285 9.922 -15.938 1 55.94 222 GLY A O 1
ATOM 1716 N N . LYS A 1 223 ? 7.887 10.305 -18.016 1 64.06 223 LYS A N 1
ATOM 1717 C CA . LYS A 1 223 ? 8.352 11.656 -17.703 1 64.06 223 LYS A CA 1
ATOM 1718 C C . LYS A 1 223 ? 7.328 12.703 -18.125 1 64.06 223 LYS A C 1
ATOM 1720 O O . LYS A 1 223 ? 6.781 12.633 -19.219 1 64.06 223 LYS A O 1
ATOM 1725 N N . ILE A 1 224 ? 7.078 13.602 -17.219 1 57.53 224 ILE A N 1
ATOM 1726 C CA . ILE A 1 224 ? 6.16 14.688 -17.547 1 57.53 224 ILE A CA 1
ATOM 1727 C C . ILE A 1 224 ? 6.812 15.617 -18.562 1 57.53 224 ILE A C 1
ATOM 1729 O O . ILE A 1 224 ? 7.996 15.945 -18.453 1 57.53 224 ILE A O 1
ATOM 1733 N N . VAL A 1 225 ? 6.031 15.844 -19.562 1 60.94 225 VAL A N 1
ATOM 1734 C CA . VAL A 1 225 ? 6.469 16.812 -20.562 1 60.94 225 VAL A CA 1
ATOM 1735 C C . VAL A 1 225 ? 5.961 18.203 -20.203 1 60.94 225 VAL A C 1
ATOM 1737 O O . VAL A 1 225 ? 4.758 18.406 -20.016 1 60.94 225 VAL A O 1
ATOM 1740 N N . GLU A 1 226 ? 6.809 19.031 -19.828 1 56.53 226 GLU A N 1
ATOM 1741 C CA . GLU A 1 226 ? 6.441 20.422 -19.594 1 56.53 226 GLU A CA 1
ATOM 1742 C C . GLU A 1 226 ? 6.047 21.125 -20.891 1 56.53 226 GLU A C 1
ATOM 1744 O O . GLU A 1 226 ? 6.801 21.109 -21.859 1 56.53 226 GLU A O 1
ATOM 1749 N N . LEU A 1 227 ? 4.859 21.484 -20.953 1 60.31 227 LEU A N 1
ATOM 1750 C CA . LEU A 1 227 ? 4.383 22.25 -22.094 1 60.31 227 LEU A CA 1
ATOM 1751 C C . LEU A 1 227 ? 4.203 23.719 -21.734 1 60.31 227 LEU A C 1
ATOM 1753 O O . LEU A 1 227 ? 3.879 24.047 -20.594 1 60.31 227 LEU A O 1
ATOM 1757 N N . ASP A 1 228 ? 4.691 24.609 -22.703 1 57.66 228 ASP A N 1
ATOM 1758 C CA . ASP A 1 228 ? 4.238 25.984 -22.609 1 57.66 228 ASP A CA 1
ATOM 1759 C C . ASP A 1 228 ? 2.73 26.062 -22.359 1 57.66 228 ASP A C 1
ATOM 1761 O O . ASP A 1 228 ? 1.964 25.312 -22.984 1 57.66 228 ASP A O 1
ATOM 1765 N N . PRO A 1 229 ? 2.383 26.859 -21.344 1 52.81 229 PRO A N 1
ATOM 1766 C CA . PRO A 1 229 ? 0.962 26.938 -20.984 1 52.81 229 PRO A CA 1
ATOM 1767 C C . PRO A 1 229 ? 0.062 27.125 -22.203 1 52.81 229 PRO A C 1
ATOM 1769 O O . PRO A 1 229 ? -1.032 26.562 -22.266 1 52.81 229 PRO A O 1
ATOM 1772 N N . LYS A 1 230 ? 0.457 27.906 -23.172 1 57.03 230 LYS A N 1
ATOM 1773 C CA . LYS A 1 230 ? -0.327 28.094 -24.391 1 57.03 230 LYS A CA 1
ATOM 1774 C C . LYS A 1 230 ? -0.447 26.797 -25.188 1 57.03 230 LYS A C 1
ATOM 1776 O O . LYS A 1 230 ? -1.531 26.453 -25.656 1 57.03 230 LYS A O 1
ATOM 1781 N N . ILE A 1 231 ? 0.601 26.094 -25.203 1 59.91 231 ILE A N 1
ATOM 1782 C CA . ILE A 1 231 ? 0.616 24.812 -25.922 1 59.91 231 ILE A CA 1
ATOM 1783 C C . ILE A 1 231 ? -0.219 23.797 -25.156 1 59.91 231 ILE A C 1
ATOM 1785 O O . ILE A 1 231 ? -0.971 23.016 -25.766 1 59.91 231 ILE A O 1
ATOM 1789 N N . ALA A 1 232 ? -0.088 23.844 -23.875 1 59.66 232 ALA A N 1
ATOM 1790 C CA . ALA A 1 232 ? -0.856 22.922 -23.062 1 59.66 232 ALA A CA 1
ATOM 1791 C C . ALA A 1 232 ? -2.355 23.141 -23.234 1 59.66 232 ALA A C 1
ATOM 1793 O O . ALA A 1 232 ? -3.125 22.188 -23.328 1 59.66 232 ALA A O 1
ATOM 1794 N N . ARG A 1 233 ? -2.697 24.328 -23.312 1 57.88 233 ARG A N 1
ATOM 1795 C CA . ARG A 1 233 ? -4.105 24.656 -23.5 1 57.88 233 ARG A CA 1
ATOM 1796 C C . ARG A 1 233 ? -4.59 24.203 -24.875 1 57.88 233 ARG A C 1
ATOM 1798 O O . ARG A 1 233 ? -5.688 23.656 -25.016 1 57.88 233 ARG A O 1
ATOM 1805 N N . ILE A 1 234 ? -3.789 24.469 -25.875 1 59.94 234 ILE A N 1
ATOM 1806 C CA . ILE A 1 234 ? -4.133 24.047 -27.219 1 59.94 234 ILE A CA 1
ATOM 1807 C C . ILE A 1 234 ? -4.23 22.531 -27.281 1 59.94 234 ILE A C 1
ATOM 1809 O O . ILE A 1 234 ? -5.191 21.984 -27.828 1 59.94 234 ILE A O 1
ATOM 1813 N N . ALA A 1 235 ? -3.264 21.922 -26.625 1 62.75 235 ALA A N 1
ATOM 1814 C CA . ALA A 1 235 ? -3.242 20.453 -26.609 1 62.75 235 ALA A CA 1
ATOM 1815 C C . ALA A 1 235 ? -4.461 19.891 -25.891 1 62.75 235 ALA A C 1
ATOM 1817 O O . ALA A 1 235 ? -5.105 18.969 -26.375 1 62.75 235 ALA A O 1
ATOM 1818 N N . ALA A 1 236 ? -4.75 20.5 -24.844 1 60.78 236 ALA A N 1
ATOM 1819 C CA . ALA A 1 236 ? -5.91 20.062 -24.062 1 60.78 236 ALA A CA 1
ATOM 1820 C C . ALA A 1 236 ? -7.191 20.203 -24.891 1 60.78 236 ALA A C 1
ATOM 1822 O O . ALA A 1 236 ? -8.031 19.297 -24.906 1 60.78 236 ALA A O 1
ATOM 1823 N N . SER A 1 237 ? -7.27 21.328 -25.5 1 59.72 237 SER A N 1
ATOM 1824 C CA . SER A 1 237 ? -8.445 21.578 -26.328 1 59.72 237 SER A CA 1
ATOM 1825 C C . SER A 1 237 ? -8.539 20.594 -27.484 1 59.72 237 SER A C 1
ATOM 1827 O O . SER A 1 237 ? -9.617 20.078 -27.781 1 59.72 237 SER A O 1
ATOM 1829 N N . LEU A 1 238 ? -7.426 20.328 -28.156 1 61.72 238 LEU A N 1
ATOM 1830 C CA . LEU A 1 238 ? -7.395 19.375 -29.266 1 61.72 238 LEU A CA 1
ATOM 1831 C C . LEU A 1 238 ? -7.715 17.969 -28.781 1 61.72 238 LEU A C 1
ATOM 1833 O O . LEU A 1 238 ? -8.477 17.234 -29.406 1 61.72 238 LEU A O 1
ATOM 1837 N N . LEU A 1 239 ? -7.129 17.672 -27.609 1 65.62 239 LEU A N 1
ATOM 1838 C CA . LEU A 1 239 ? -7.371 16.344 -27.062 1 65.62 239 LEU A CA 1
ATOM 1839 C C . LEU A 1 239 ? -8.82 16.203 -26.609 1 65.62 239 LEU A C 1
ATOM 1841 O O . LEU A 1 239 ? -9.438 15.148 -26.828 1 65.62 239 LEU A O 1
ATOM 1845 N N . GLU A 1 240 ? -9.281 17.219 -26.047 1 62.25 240 GLU A N 1
ATOM 1846 C CA . GLU A 1 240 ? -10.703 17.234 -25.703 1 62.25 240 GLU A CA 1
ATOM 1847 C C . GLU A 1 240 ? -11.578 17.016 -26.922 1 62.25 240 GLU A C 1
ATOM 1849 O O . GLU A 1 240 ? -12.523 16.219 -26.891 1 62.25 240 GLU A O 1
ATOM 1854 N N . GLY A 1 241 ? -11.297 17.828 -27.938 1 60.5 241 GLY A N 1
ATOM 1855 C CA . GLY A 1 241 ? -12.031 17.625 -29.188 1 60.5 241 GLY A CA 1
ATOM 1856 C C . GLY A 1 241 ? -11.891 16.219 -29.75 1 60.5 241 GLY A C 1
ATOM 1857 O O . GLY A 1 241 ? -12.875 15.625 -30.188 1 60.5 241 GLY A O 1
ATOM 1858 N N . PHE A 1 242 ? -10.703 15.766 -29.844 1 65.94 242 PHE A N 1
ATOM 1859 C CA . PHE A 1 242 ? -10.422 14.43 -30.359 1 65.94 242 PHE A CA 1
ATOM 1860 C C . PHE A 1 242 ? -11.172 13.367 -29.578 1 65.94 242 PHE A C 1
ATOM 1862 O O . PHE A 1 242 ? -11.867 12.531 -30.156 1 65.94 242 PHE A O 1
ATOM 1869 N N . ILE A 1 243 ? -11.07 13.461 -28.297 1 65.5 243 ILE A N 1
ATOM 1870 C CA . ILE A 1 243 ? -11.719 12.477 -27.453 1 65.5 243 ILE A CA 1
ATOM 1871 C C . ILE A 1 243 ? -13.242 12.617 -27.562 1 65.5 243 ILE A C 1
ATOM 1873 O O . ILE A 1 243 ? -13.961 11.617 -27.625 1 65.5 243 ILE A O 1
ATOM 1877 N N . GLY A 1 244 ? -13.625 13.758 -27.547 1 62.38 244 GLY A N 1
ATOM 1878 C CA . GLY A 1 244 ? -15.047 14.008 -27.719 1 62.38 244 GLY A CA 1
ATOM 1879 C C . GLY A 1 244 ? -15.602 13.43 -29.016 1 62.38 244 GLY A C 1
ATOM 1880 O O . GLY A 1 244 ? -16.781 13.102 -29.094 1 62.38 244 GLY A O 1
ATOM 1881 N N . SER A 1 245 ? -14.789 13.336 -30.031 1 64.56 245 SER A N 1
ATOM 1882 C CA . SER A 1 245 ? -15.234 12.82 -31.312 1 64.56 245 SER A CA 1
ATOM 1883 C C . SER A 1 245 ? -15.234 11.289 -31.328 1 64.56 245 SER A C 1
ATOM 1885 O O . SER A 1 245 ? -15.914 10.672 -32.156 1 64.56 245 SER A O 1
ATOM 1887 N N . ILE A 1 246 ? -14.43 10.766 -30.5 1 64.62 246 ILE A N 1
ATOM 1888 C CA . ILE A 1 246 ? -14.328 9.312 -30.594 1 64.62 246 ILE A CA 1
ATOM 1889 C C . ILE A 1 246 ? -15.023 8.664 -29.406 1 64.62 246 ILE A C 1
ATOM 1891 O O . ILE A 1 246 ? -15.289 7.461 -29.422 1 64.62 246 ILE A O 1
ATOM 1895 N N . VAL A 1 247 ? -15.195 9.453 -28.453 1 62.91 247 VAL A N 1
ATOM 1896 C CA . VAL A 1 247 ? -15.828 8.93 -27.25 1 62.91 247 VAL A CA 1
ATOM 1897 C C . VAL A 1 247 ? -17.219 9.531 -27.094 1 62.91 247 VAL A C 1
ATOM 1899 O O . VAL A 1 247 ? -17.375 10.75 -27.062 1 62.91 247 VAL A O 1
ATOM 1902 N N . GLU A 1 248 ? -18.188 8.703 -27.266 1 61.44 248 GLU A N 1
ATOM 1903 C CA . GLU A 1 248 ? -19.562 9.141 -27.016 1 61.44 248 GLU A CA 1
ATOM 1904 C C . GLU A 1 248 ? -19.812 9.328 -25.531 1 61.44 248 GLU A C 1
ATOM 1906 O O . GLU A 1 248 ? -19.734 8.367 -24.75 1 61.44 248 GLU A O 1
ATOM 1911 N N . THR A 1 249 ? -19.656 10.539 -25.141 1 56.72 249 THR A N 1
ATOM 1912 C CA . THR A 1 249 ? -20 10.758 -23.75 1 56.72 249 THR A CA 1
ATOM 1913 C C . THR A 1 249 ? -21.312 11.516 -23.609 1 56.72 249 THR A C 1
ATOM 1915 O O . THR A 1 249 ? -21.656 12.328 -24.484 1 56.72 249 THR A O 1
ATOM 1918 N N . THR A 1 250 ? -22.203 11.109 -22.875 1 57.09 250 THR A N 1
ATOM 1919 C CA . THR A 1 250 ? -23.484 11.781 -22.641 1 57.09 250 THR A CA 1
ATOM 1920 C C . THR A 1 250 ? -23.266 13.094 -21.891 1 57.09 250 THR A C 1
ATOM 1922 O O . THR A 1 250 ? -24.078 14.016 -22 1 57.09 250 THR A O 1
ATOM 1925 N N . GLU A 1 251 ? -22.266 13.164 -21.062 1 57.78 251 GLU A N 1
ATOM 1926 C CA . GLU A 1 251 ? -21.906 14.359 -20.297 1 57.78 251 GLU A CA 1
ATOM 1927 C C . GLU A 1 251 ? -20.453 14.758 -20.516 1 57.78 251 GLU A C 1
ATOM 1929 O O . GLU A 1 251 ? -19.625 13.93 -20.906 1 57.78 251 GLU A O 1
ATOM 1934 N N . LYS A 1 252 ? -20.297 15.969 -20.578 1 58.41 252 LYS A N 1
ATOM 1935 C CA . LYS A 1 252 ? -18.938 16.5 -20.734 1 58.41 252 LYS A CA 1
ATOM 1936 C C . LYS A 1 252 ? -17.969 15.828 -19.766 1 58.41 252 LYS A C 1
ATOM 1938 O O . LYS A 1 252 ? -18.172 15.875 -18.547 1 58.41 252 LYS A O 1
ATOM 1943 N N . PRO A 1 253 ? -16.984 15.102 -20.438 1 58.34 253 PRO A N 1
ATOM 1944 C CA . PRO A 1 253 ? -16.062 14.398 -19.547 1 58.34 253 PRO A CA 1
ATOM 1945 C C . PRO A 1 253 ? -15.219 15.344 -18.688 1 58.34 253 PRO A C 1
ATOM 1947 O O . PRO A 1 253 ? -14.891 16.453 -19.125 1 58.34 253 PRO A O 1
ATOM 1950 N N . LYS A 1 254 ? -15.055 15.188 -17.422 1 59.69 254 LYS A N 1
ATOM 1951 C CA . LYS A 1 254 ? -14.266 16.016 -16.531 1 59.69 254 LYS A CA 1
ATOM 1952 C C . LYS A 1 254 ? -12.781 15.68 -16.625 1 59.69 254 LYS A C 1
ATOM 1954 O O . LYS A 1 254 ? -11.93 16.562 -16.547 1 59.69 254 LYS A O 1
ATOM 1959 N N . ARG A 1 255 ? -12.477 14.438 -16.844 1 61.91 255 ARG A N 1
ATOM 1960 C CA . ARG A 1 255 ? -11.094 13.969 -16.906 1 61.91 255 ARG A CA 1
ATOM 1961 C C . ARG A 1 255 ? -10.914 12.938 -18.031 1 61.91 255 ARG A C 1
ATOM 1963 O O . ARG A 1 255 ? -11.719 12.008 -18.156 1 61.91 255 ARG A O 1
ATOM 1970 N N . ILE A 1 256 ? -9.906 13.359 -18.859 1 63.31 256 ILE A N 1
ATOM 1971 C CA . ILE A 1 256 ? -9.562 12.398 -19.906 1 63.31 256 ILE A CA 1
ATOM 1972 C C . ILE A 1 256 ? -8.109 11.961 -19.734 1 63.31 256 ILE A C 1
ATOM 1974 O O . ILE A 1 256 ? -7.223 12.789 -19.516 1 63.31 256 ILE A O 1
ATOM 1978 N N . LYS A 1 257 ? -7.934 10.727 -19.625 1 65.5 257 LYS A N 1
ATOM 1979 C CA . LYS A 1 257 ? -6.594 10.141 -19.656 1 65.5 257 LYS A CA 1
ATOM 1980 C C . LYS A 1 257 ? -6.391 9.281 -20.891 1 65.5 257 LYS A C 1
ATOM 1982 O O . LYS A 1 257 ? -7.23 8.438 -21.219 1 65.5 257 LYS A O 1
ATOM 1987 N N . ILE A 1 258 ? -5.398 9.703 -21.734 1 65.81 258 ILE A N 1
ATOM 1988 C CA . ILE A 1 258 ? -5.039 8.961 -22.938 1 65.81 258 ILE A CA 1
ATOM 1989 C C . ILE A 1 258 ? -3.668 8.312 -22.75 1 65.81 258 ILE A C 1
ATOM 1991 O O . ILE A 1 258 ? -2.699 8.992 -22.406 1 65.81 258 ILE A O 1
ATOM 1995 N N . GLU A 1 259 ? -3.732 7.027 -22.766 1 62.34 259 GLU A N 1
ATOM 1996 C CA . GLU A 1 259 ? -2.459 6.316 -22.734 1 62.34 259 GLU A CA 1
ATOM 1997 C C . GLU A 1 259 ? -2.223 5.562 -24.047 1 62.34 259 GLU A C 1
ATOM 1999 O O . GLU A 1 259 ? -3.125 4.902 -24.562 1 62.34 259 GLU A O 1
ATOM 2004 N N . PHE A 1 260 ? -1.243 5.879 -24.734 1 61.38 260 PHE A N 1
ATOM 2005 C CA . PHE A 1 260 ? -0.975 5.074 -25.922 1 61.38 260 PHE A CA 1
ATOM 2006 C C . PHE A 1 260 ? 0.52 4.824 -26.078 1 61.38 260 PHE A C 1
ATOM 2008 O O . PHE A 1 260 ? 1.339 5.629 -25.625 1 61.38 260 PHE A O 1
ATOM 2015 N N . ILE A 1 261 ? 0.816 3.578 -26.328 1 55.28 261 ILE A N 1
ATOM 2016 C CA . ILE A 1 261 ? 2.164 3.125 -26.656 1 55.28 261 ILE A CA 1
ATOM 2017 C C . ILE A 1 261 ? 2.469 3.432 -28.109 1 55.28 261 ILE A C 1
ATOM 2019 O O . ILE A 1 261 ? 1.664 3.131 -29 1 55.28 261 ILE A O 1
ATOM 2023 N N . MET A 1 262 ? 3.514 4.285 -28.312 1 50.88 262 MET A N 1
ATOM 2024 C CA . MET A 1 262 ? 3.926 4.629 -29.672 1 50.88 262 MET A CA 1
ATOM 2025 C C . MET A 1 262 ? 4.633 3.453 -30.344 1 50.88 262 MET A C 1
ATOM 2027 O O . MET A 1 262 ? 5.375 2.719 -29.688 1 50.88 262 MET A O 1
ATOM 2031 N N . GLU A 1 263 ? 4.082 2.898 -31.359 1 47.97 263 GLU A N 1
ATOM 2032 C CA . GLU A 1 263 ? 4.801 1.994 -32.25 1 47.97 263 GLU A CA 1
ATOM 2033 C C . GLU A 1 263 ? 6.047 2.66 -32.812 1 47.97 263 GLU A C 1
ATOM 2035 O O . GLU A 1 263 ? 6.035 3.857 -33.125 1 47.97 263 GLU A O 1
ATOM 2040 N N . MET B 1 1 ? -0.539 3.158 -19.531 1 35.69 1 MET B N 1
ATOM 2041 C CA . MET B 1 1 ? -0.2 2.004 -18.719 1 35.69 1 MET B CA 1
ATOM 2042 C C . MET B 1 1 ? -1.452 1.222 -18.328 1 35.69 1 MET B C 1
ATOM 2044 O O . MET B 1 1 ? -2.523 1.804 -18.156 1 35.69 1 MET B O 1
ATOM 2048 N N . PRO B 1 2 ? -1.414 0.003 -18.75 1 41.56 2 PRO B N 1
ATOM 2049 C CA . PRO B 1 2 ? -2.586 -0.735 -18.281 1 41.56 2 PRO B CA 1
ATOM 2050 C C . PRO B 1 2 ? -2.996 -0.339 -16.859 1 41.56 2 PRO B C 1
ATOM 2052 O O . PRO B 1 2 ? -2.156 0.091 -16.062 1 41.56 2 PRO B O 1
ATOM 2055 N N . SER B 1 3 ? -4.316 -0.18 -16.781 1 43.25 3 SER B N 1
ATOM 2056 C CA . SER B 1 3 ? -4.777 -0.019 -15.414 1 43.25 3 SER B CA 1
ATOM 2057 C C . SER B 1 3 ? -4.188 -1.092 -14.5 1 43.25 3 SER B C 1
ATOM 2059 O O . SER B 1 3 ? -3.717 -2.127 -14.977 1 43.25 3 SER B O 1
ATOM 2061 N N . ILE B 1 4 ? -4.012 -0.8 -13.375 1 48.88 4 ILE B N 1
ATOM 2062 C CA . ILE B 1 4 ? -3.582 -1.787 -12.391 1 48.88 4 ILE B CA 1
ATOM 2063 C C . ILE B 1 4 ? -4.453 -3.039 -12.5 1 48.88 4 ILE B C 1
ATOM 2065 O O . ILE B 1 4 ? -3.951 -4.16 -12.391 1 48.88 4 ILE B O 1
ATOM 2069 N N . GLU B 1 5 ? -5.641 -2.758 -12.891 1 50.97 5 GLU B N 1
ATOM 2070 C CA . GLU B 1 5 ? -6.578 -3.873 -13.031 1 50.97 5 GLU B CA 1
ATOM 2071 C C . GLU B 1 5 ? -6.191 -4.773 -14.203 1 50.97 5 GLU B C 1
ATOM 2073 O O . GLU B 1 5 ? -6.285 -6 -14.102 1 50.97 5 GLU B O 1
ATOM 2078 N N . GLU B 1 6 ? -5.812 -4.133 -15.219 1 54.75 6 GLU B N 1
ATOM 2079 C CA . GLU B 1 6 ? -5.418 -4.902 -16.391 1 54.75 6 GLU B CA 1
ATOM 2080 C C . GLU B 1 6 ? -4.148 -5.707 -16.125 1 54.75 6 GLU B C 1
ATOM 2082 O O . GLU B 1 6 ? -4.027 -6.855 -16.562 1 54.75 6 GLU B O 1
ATOM 2087 N N . ILE B 1 7 ? -3.355 -5.07 -15.375 1 58.44 7 ILE B N 1
ATOM 2088 C CA . ILE B 1 7 ? -2.088 -5.73 -15.086 1 58.44 7 ILE B CA 1
ATOM 2089 C C . ILE B 1 7 ? -2.316 -6.859 -14.078 1 58.44 7 ILE B C 1
ATOM 2091 O O . ILE B 1 7 ? -1.738 -7.941 -14.203 1 58.44 7 ILE B O 1
ATOM 2095 N N . VAL B 1 8 ? -3.223 -6.492 -13.195 1 60.5 8 VAL B N 1
ATOM 2096 C CA . VAL B 1 8 ? -3.529 -7.512 -12.195 1 60.5 8 VAL B CA 1
ATOM 2097 C C . VAL B 1 8 ? -4.203 -8.703 -12.859 1 60.5 8 VAL B C 1
ATOM 2099 O O . VAL B 1 8 ? -4.027 -9.852 -12.43 1 60.5 8 VAL B O 1
ATOM 2102 N N . GLY B 1 9 ? -4.895 -8.383 -13.906 1 63.78 9 GLY B N 1
ATOM 2103 C CA . GLY B 1 9 ? -5.5 -9.469 -14.664 1 63.78 9 GLY B CA 1
ATOM 2104 C C . GLY B 1 9 ? -4.48 -10.398 -15.289 1 63.78 9 GLY B C 1
ATOM 2105 O O . GLY B 1 9 ? -4.805 -11.539 -15.633 1 63.78 9 GLY B O 1
ATOM 2106 N N . LEU B 1 10 ? -3.279 -9.891 -15.289 1 70.94 10 LEU B N 1
ATOM 2107 C CA . LEU B 1 10 ? -2.191 -10.656 -15.891 1 70.94 10 LEU B CA 1
ATOM 2108 C C . LEU B 1 10 ? -1.45 -11.461 -14.828 1 70.94 10 LEU B C 1
ATOM 2110 O O . LEU B 1 10 ? -0.662 -12.352 -15.164 1 70.94 10 LEU B O 1
ATOM 2114 N N . THR B 1 11 ? -1.763 -11.203 -13.617 1 87.06 11 THR B N 1
ATOM 2115 C CA . THR B 1 11 ? -0.969 -11.805 -12.555 1 87.06 11 THR B CA 1
ATOM 2116 C C . THR B 1 11 ? -1.475 -13.203 -12.227 1 87.06 11 THR B C 1
ATOM 2118 O O . THR B 1 11 ? -2.631 -13.375 -11.836 1 87.06 11 THR B O 1
ATOM 2121 N N . PRO B 1 12 ? -0.65 -14.219 -12.508 1 93.25 12 PRO B N 1
ATOM 2122 C CA . PRO B 1 12 ? -1.037 -15.555 -12.047 1 93.25 12 PRO B CA 1
ATOM 2123 C C . PRO B 1 12 ? -1.259 -15.617 -10.539 1 93.25 12 PRO B C 1
ATOM 2125 O O . PRO B 1 12 ? -0.447 -15.094 -9.766 1 93.25 12 PRO B O 1
ATOM 2128 N N . VAL B 1 13 ? -2.434 -16.234 -10.195 1 93.75 13 VAL B N 1
ATOM 2129 C CA . VAL B 1 13 ? -2.783 -16.344 -8.781 1 93.75 13 VAL B CA 1
ATOM 2130 C C . VAL B 1 13 ? -3.023 -17.812 -8.422 1 93.75 13 VAL B C 1
ATOM 2132 O O . VAL B 1 13 ? -3.74 -18.516 -9.133 1 93.75 13 VAL B O 1
ATOM 2135 N N . TYR B 1 14 ? -2.357 -18.234 -7.387 1 96.5 14 TYR B N 1
ATOM 2136 C CA . TYR B 1 14 ? -2.559 -19.562 -6.84 1 96.5 14 TYR B CA 1
ATOM 2137 C C . TYR B 1 14 ? -2.951 -19.5 -5.371 1 96.5 14 TYR B C 1
ATOM 2139 O O . TYR B 1 14 ? -2.32 -18.797 -4.582 1 96.5 14 TYR B O 1
ATOM 2147 N N . ARG B 1 15 ? -3.971 -20.219 -5.012 1 96.31 15 ARG B N 1
ATOM 2148 C CA . ARG B 1 15 ? -4.488 -20.172 -3.65 1 96.31 15 ARG B CA 1
ATOM 2149 C C . ARG B 1 15 ? -4.273 -21.516 -2.943 1 96.31 15 ARG B C 1
ATOM 2151 O O . ARG B 1 15 ? -4.59 -22.562 -3.492 1 96.31 15 ARG B O 1
ATOM 2158 N N . ILE B 1 16 ? -3.688 -21.469 -1.775 1 97.5 16 ILE B N 1
ATOM 2159 C CA . ILE B 1 16 ? -3.646 -22.625 -0.896 1 97.5 16 ILE B CA 1
ATOM 2160 C C . ILE B 1 16 ? -4.867 -22.625 0.023 1 97.5 16 ILE B C 1
ATOM 2162 O O . ILE B 1 16 ? -5.043 -21.703 0.825 1 97.5 16 ILE B O 1
ATOM 2166 N N . VAL B 1 17 ? -5.672 -23.656 -0.064 1 96.75 17 VAL B N 1
ATOM 2167 C CA . VAL B 1 17 ? -6.93 -23.688 0.68 1 96.75 17 VAL B CA 1
ATOM 2168 C C . VAL B 1 17 ? -7.051 -25.016 1.427 1 96.75 17 VAL B C 1
ATOM 2170 O O . VAL B 1 17 ? -6.375 -26 1.085 1 96.75 17 VAL B O 1
ATOM 2173 N N . ALA B 1 18 ? -7.867 -24.969 2.418 1 96.25 18 ALA B N 1
ATOM 2174 C CA . ALA B 1 18 ? -8.227 -26.156 3.193 1 96.25 18 ALA B CA 1
ATOM 2175 C C . ALA B 1 18 ? -9.547 -25.938 3.934 1 96.25 18 ALA B C 1
ATOM 2177 O O . ALA B 1 18 ? -9.977 -24.797 4.137 1 96.25 18 ALA B O 1
ATOM 2178 N N . LEU B 1 19 ? -10.195 -27.047 4.27 1 93.75 19 LEU B N 1
ATOM 2179 C CA . LEU B 1 19 ? -11.461 -26.969 4.996 1 93.75 19 LEU B CA 1
ATOM 2180 C C . LEU B 1 19 ? -11.211 -26.812 6.492 1 93.75 19 LEU B C 1
ATOM 2182 O O . LEU B 1 19 ? -12.086 -26.344 7.223 1 93.75 19 LEU B O 1
ATOM 2186 N N . ALA B 1 20 ? -9.969 -27.188 6.914 1 89.81 20 ALA B N 1
ATOM 2187 C CA . ALA B 1 20 ? -9.656 -27.141 8.336 1 89.81 20 ALA B CA 1
ATOM 2188 C C . ALA B 1 20 ? -8.391 -26.328 8.602 1 89.81 20 ALA B C 1
ATOM 2190 O O . ALA B 1 20 ? -7.535 -26.203 7.723 1 89.81 20 ALA B O 1
ATOM 2191 N N . SER B 1 21 ? -8.328 -25.734 9.844 1 89.19 21 SER B N 1
ATOM 2192 C CA . SER B 1 21 ? -7.129 -25.031 10.273 1 89.19 21 SER B CA 1
ATOM 2193 C C . SER B 1 21 ? -6.059 -26 10.758 1 89.19 21 SER B C 1
ATOM 2195 O O . SER B 1 21 ? -6.367 -27.125 11.172 1 89.19 21 SER B O 1
ATOM 2197 N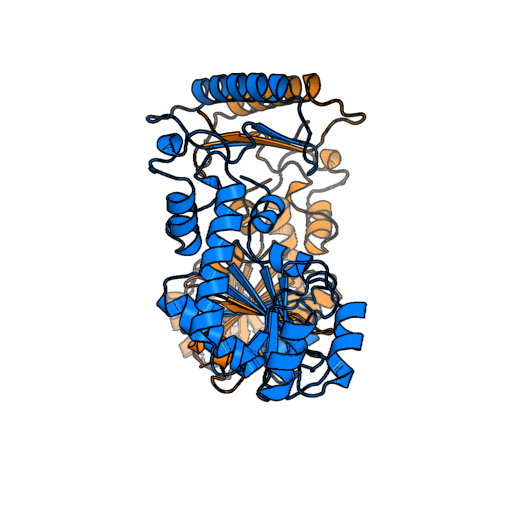 N . GLY B 1 22 ? -4.844 -25.609 10.648 1 91.12 22 GLY B N 1
ATOM 2198 C CA . GLY B 1 22 ? -3.758 -26.359 11.242 1 91.12 22 GLY B CA 1
ATOM 2199 C C . GLY B 1 22 ? -3.348 -27.562 10.406 1 91.12 22 GLY B C 1
ATOM 2200 O O . GLY B 1 22 ? -2.764 -28.516 10.93 1 91.12 22 GLY B O 1
ATOM 2201 N N . VAL B 1 23 ? -3.703 -27.531 9.172 1 93.38 23 VAL B N 1
ATOM 2202 C CA . VAL B 1 23 ? -3.434 -28.703 8.359 1 93.38 23 VAL B CA 1
ATOM 2203 C C . VAL B 1 23 ? -2.141 -28.5 7.57 1 93.38 23 VAL B C 1
ATOM 2205 O O . VAL B 1 23 ? -1.749 -29.359 6.777 1 93.38 23 VAL B O 1
ATOM 2208 N N . GLY B 1 24 ? -1.55 -27.328 7.645 1 93.44 24 GLY B N 1
ATOM 2209 C CA . GLY B 1 24 ? -0.243 -27.156 7.027 1 93.44 24 GLY B CA 1
ATOM 2210 C C . GLY B 1 24 ? -0.244 -26.172 5.883 1 93.44 24 GLY B C 1
ATOM 2211 O O . GLY B 1 24 ? 0.664 -26.172 5.051 1 93.44 24 GLY B O 1
ATOM 2212 N N . LYS B 1 25 ? -1.225 -25.344 5.801 1 95.44 25 LYS B N 1
ATOM 2213 C CA . LYS B 1 25 ? -1.292 -24.359 4.723 1 95.44 25 LYS B CA 1
ATOM 2214 C C . LYS B 1 25 ? -0.058 -23.453 4.723 1 95.44 25 LYS B C 1
ATOM 2216 O O . LYS B 1 25 ? 0.583 -23.281 3.686 1 95.44 25 LYS B O 1
ATOM 2221 N N . THR B 1 26 ? 0.27 -22.906 5.852 1 93.81 26 THR B N 1
ATOM 2222 C CA . THR B 1 26 ? 1.396 -21.984 5.945 1 93.81 26 THR B CA 1
ATOM 2223 C C . THR B 1 26 ? 2.707 -22.703 5.621 1 93.81 26 THR B C 1
ATOM 2225 O O . THR B 1 26 ? 3.551 -22.156 4.902 1 93.81 26 THR B O 1
ATOM 2228 N N . SER B 1 27 ? 2.854 -23.938 6.121 1 95.12 27 SER B N 1
ATOM 2229 C CA . SER B 1 27 ? 4.055 -24.703 5.824 1 95.12 27 SER B CA 1
ATOM 2230 C C . SER B 1 27 ? 4.203 -24.953 4.328 1 95.12 27 SER B C 1
ATOM 2232 O O . SER B 1 27 ? 5.27 -24.703 3.758 1 95.12 27 SER B O 1
ATOM 2234 N N . LEU B 1 28 ? 3.15 -25.391 3.723 1 96.81 28 LEU B N 1
ATOM 2235 C CA . LEU B 1 28 ? 3.176 -25.594 2.277 1 96.81 28 LEU B CA 1
ATOM 2236 C C . LEU B 1 28 ? 3.457 -24.297 1.546 1 96.81 28 LEU B C 1
ATOM 2238 O O . LEU B 1 28 ? 4.289 -24.25 0.637 1 96.81 28 LEU B O 1
ATOM 2242 N N . GLY B 1 29 ? 2.76 -23.297 1.969 1 97.81 29 GLY B N 1
ATOM 2243 C CA . GLY B 1 29 ? 2.934 -22 1.346 1 97.81 29 GLY B CA 1
ATOM 2244 C C . GLY B 1 29 ? 4.359 -21.484 1.427 1 97.81 29 GLY B C 1
ATOM 2245 O O . GLY B 1 29 ? 4.91 -21.016 0.431 1 97.81 29 GLY B O 1
ATOM 2246 N N . THR B 1 30 ? 4.984 -21.531 2.58 1 97.12 30 THR B N 1
ATOM 2247 C CA . THR B 1 30 ? 6.336 -21.016 2.77 1 97.12 30 THR B CA 1
ATOM 2248 C C . THR B 1 30 ? 7.34 -21.828 1.953 1 97.12 30 THR B C 1
ATOM 2250 O O . THR B 1 30 ? 8.289 -21.281 1.395 1 97.12 30 THR B O 1
ATOM 2253 N N . GLU B 1 31 ? 7.137 -23.078 1.867 1 96.56 31 GLU B N 1
ATOM 2254 C CA . GLU B 1 31 ? 8.008 -23.922 1.054 1 96.56 31 GLU B CA 1
ATOM 2255 C C . GLU B 1 31 ? 7.871 -23.594 -0.429 1 96.56 31 GLU B C 1
ATOM 2257 O O . GLU B 1 31 ? 8.867 -23.531 -1.154 1 96.56 31 GLU B O 1
ATOM 2262 N N . LEU B 1 32 ? 6.648 -23.438 -0.81 1 98.06 32 LEU B N 1
ATOM 2263 C CA . LEU B 1 32 ? 6.414 -23.062 -2.201 1 98.06 32 LEU B CA 1
ATOM 2264 C C . LEU B 1 32 ? 7.082 -21.719 -2.525 1 98.06 32 LEU B C 1
ATOM 2266 O O . LEU B 1 32 ? 7.715 -21.578 -3.574 1 98.06 32 LEU B O 1
ATOM 2270 N N . VAL B 1 33 ? 6.926 -20.766 -1.652 1 97.69 33 VAL B N 1
ATOM 2271 C CA . VAL B 1 33 ? 7.547 -19.453 -1.848 1 97.69 33 VAL B CA 1
ATOM 2272 C C . VAL B 1 33 ? 9.062 -19.609 -1.943 1 97.69 33 VAL B C 1
ATOM 2274 O O . VAL B 1 33 ? 9.703 -19.016 -2.816 1 97.69 33 VAL B O 1
ATOM 2277 N N . SER B 1 34 ? 9.633 -20.422 -1.089 1 97.06 34 SER B N 1
ATOM 2278 C CA . SER B 1 34 ? 11.07 -20.656 -1.097 1 97.06 34 SER B CA 1
ATOM 2279 C C . SER B 1 34 ? 11.523 -21.266 -2.426 1 97.06 34 SER B C 1
ATOM 2281 O O . SER B 1 34 ? 12.492 -20.781 -3.025 1 97.06 34 SER B O 1
ATOM 2283 N N . GLU B 1 35 ? 10.836 -22.234 -2.865 1 97.5 35 GLU B N 1
ATOM 2284 C CA . GLU B 1 35 ? 11.18 -22.906 -4.113 1 97.5 35 GLU B CA 1
ATOM 2285 C C . GLU B 1 35 ? 11.047 -21.953 -5.305 1 97.5 35 GLU B C 1
ATOM 2287 O O . GLU B 1 35 ? 11.914 -21.922 -6.18 1 97.5 35 GLU B O 1
ATOM 2292 N N . LEU B 1 36 ? 9.984 -21.25 -5.336 1 97.88 36 LEU B N 1
ATOM 2293 C CA . LEU B 1 36 ? 9.75 -20.328 -6.438 1 97.88 36 LEU B CA 1
ATOM 2294 C C . LEU B 1 36 ? 10.773 -19.188 -6.414 1 97.88 36 LEU B C 1
ATOM 2296 O O . LEU B 1 36 ? 11.258 -18.766 -7.465 1 97.88 36 LEU B O 1
ATOM 2300 N N . SER B 1 37 ? 11.07 -18.688 -5.23 1 95.44 37 SER B N 1
ATOM 2301 C CA . SER B 1 37 ? 12.086 -17.656 -5.09 1 95.44 37 SER B CA 1
ATOM 2302 C C . SER B 1 37 ? 13.445 -18.156 -5.566 1 95.44 37 SER B C 1
ATOM 2304 O O . SER B 1 37 ? 14.195 -17.406 -6.199 1 95.44 37 SER B O 1
ATOM 2306 N N . ARG B 1 38 ? 13.773 -19.375 -5.27 1 94.31 38 ARG B N 1
ATOM 2307 C CA . ARG B 1 38 ? 15.023 -19.969 -5.719 1 94.31 38 ARG B CA 1
ATOM 2308 C C . ARG B 1 38 ? 15.102 -20.016 -7.238 1 94.31 38 ARG B C 1
ATOM 2310 O O . ARG B 1 38 ? 16.188 -19.906 -7.816 1 94.31 38 ARG B O 1
ATOM 2317 N N . ARG B 1 39 ? 13.945 -20.094 -7.812 1 95.75 39 ARG B N 1
ATOM 2318 C CA . ARG B 1 39 ? 13.875 -20.094 -9.273 1 95.75 39 ARG B CA 1
ATOM 2319 C C . ARG B 1 39 ? 13.938 -18.672 -9.828 1 95.75 39 ARG B C 1
ATOM 2321 O O . ARG B 1 39 ? 13.859 -18.484 -11.047 1 95.75 39 ARG B O 1
ATOM 2328 N N . GLY B 1 40 ? 13.938 -17.719 -8.938 1 95.38 40 GLY B N 1
ATOM 2329 C CA . GLY B 1 40 ? 14.07 -16.328 -9.352 1 95.38 40 GLY B CA 1
ATOM 2330 C C . GLY B 1 40 ? 12.742 -15.609 -9.477 1 95.38 40 GLY B C 1
ATOM 2331 O O . GLY B 1 40 ? 12.695 -14.453 -9.914 1 95.38 40 GLY B O 1
ATOM 2332 N N . VAL B 1 41 ? 11.688 -16.234 -9.125 1 96.5 41 VAL B N 1
ATOM 2333 C CA . VAL B 1 41 ? 10.359 -15.656 -9.281 1 96.5 41 VAL B CA 1
ATOM 2334 C C . VAL B 1 41 ? 10.141 -14.555 -8.25 1 96.5 41 VAL B C 1
ATOM 2336 O O . VAL B 1 41 ? 10.438 -14.742 -7.066 1 96.5 41 VAL B O 1
ATOM 2339 N N . LYS B 1 42 ? 9.703 -13.422 -8.695 1 94.12 42 LYS B N 1
ATOM 2340 C CA . LYS B 1 42 ? 9.234 -12.367 -7.805 1 94.12 42 LYS B CA 1
ATOM 2341 C C . LYS B 1 42 ? 7.746 -12.539 -7.496 1 94.12 42 LYS B C 1
ATOM 2343 O O . LYS B 1 42 ? 6.926 -12.648 -8.414 1 94.12 42 LYS B O 1
ATOM 2348 N N . LEU B 1 43 ? 7.48 -12.648 -6.191 1 94.38 43 LEU B N 1
ATOM 2349 C CA . LEU B 1 43 ? 6.078 -12.93 -5.902 1 94.38 43 LEU B CA 1
ATOM 2350 C C . LEU B 1 43 ? 5.648 -12.273 -4.598 1 94.38 43 LEU B C 1
ATOM 2352 O O . LEU B 1 43 ? 6.492 -11.898 -3.777 1 94.38 43 LEU B O 1
ATOM 2356 N N . ALA B 1 44 ? 4.348 -12.062 -4.461 1 93.31 44 ALA B N 1
ATOM 2357 C CA . ALA B 1 44 ? 3.697 -11.594 -3.236 1 93.31 44 ALA B CA 1
ATOM 2358 C C . ALA B 1 44 ? 2.812 -12.68 -2.635 1 93.31 44 ALA B C 1
ATOM 2360 O O . ALA B 1 44 ? 2.385 -13.602 -3.336 1 93.31 44 ALA B O 1
ATOM 2361 N N . VAL B 1 45 ? 2.611 -12.539 -1.34 1 94.62 45 VAL B N 1
ATOM 2362 C CA . VAL B 1 45 ? 1.737 -13.477 -0.634 1 94.62 45 VAL B CA 1
ATOM 2363 C C . VAL B 1 45 ? 0.56 -12.719 -0.025 1 94.62 45 VAL B C 1
ATOM 2365 O O . VAL B 1 45 ? 0.733 -11.625 0.524 1 94.62 45 VAL B O 1
ATOM 2368 N N . VAL B 1 46 ? -0.642 -13.25 -0.141 1 92.69 46 VAL B N 1
ATOM 2369 C CA . VAL B 1 46 ? -1.833 -12.75 0.541 1 92.69 46 VAL B CA 1
ATOM 2370 C C . VAL B 1 46 ? -2.354 -13.812 1.51 1 92.69 46 VAL B C 1
ATOM 2372 O O . VAL B 1 46 ? -2.658 -14.938 1.104 1 92.69 46 VAL B O 1
ATOM 2375 N N . LYS B 1 47 ? -2.365 -13.477 2.732 1 92.31 47 LYS B N 1
ATOM 2376 C CA . LYS B 1 47 ? -2.893 -14.398 3.732 1 92.31 47 LYS B CA 1
ATOM 2377 C C . LYS B 1 47 ? -4.215 -13.898 4.301 1 92.31 47 LYS B C 1
ATOM 2379 O O . LYS B 1 47 ? -4.293 -12.789 4.828 1 92.31 47 LYS B O 1
ATOM 2384 N N . GLN B 1 48 ? -5.223 -14.68 4.238 1 91.19 48 GLN B N 1
ATOM 2385 C CA . GLN B 1 48 ? -6.5 -14.414 4.895 1 91.19 48 GLN B CA 1
ATOM 2386 C C . GLN B 1 48 ? -6.523 -14.992 6.309 1 91.19 48 GLN B C 1
ATOM 2388 O O . GLN B 1 48 ? -6.141 -16.141 6.52 1 91.19 48 GLN B O 1
ATOM 2393 N N . THR B 1 49 ? -6.816 -14.195 7.297 1 88.88 49 THR B N 1
ATOM 2394 C CA . THR B 1 49 ? -6.934 -14.695 8.664 1 88.88 49 THR B CA 1
ATOM 2395 C C . THR B 1 49 ? -8.188 -14.141 9.336 1 88.88 49 THR B C 1
ATOM 2397 O O . THR B 1 49 ? -8.664 -13.062 8.977 1 88.88 49 THR B O 1
ATOM 2400 N N . HIS B 1 50 ? -8.719 -14.906 10.188 1 85.38 50 HIS B N 1
ATOM 2401 C CA . HIS B 1 50 ? -9.852 -14.461 10.984 1 85.38 50 HIS B CA 1
ATOM 2402 C C . HIS B 1 50 ? -9.406 -13.992 12.367 1 85.38 50 HIS B C 1
ATOM 2404 O O . HIS B 1 50 ? -10.234 -13.562 13.18 1 85.38 50 HIS B O 1
ATOM 2410 N N . GLU B 1 51 ? -8.07 -13.984 12.508 1 84.94 51 GLU B N 1
ATOM 2411 C CA . GLU B 1 51 ? -7.535 -13.586 13.805 1 84.94 51 GLU B CA 1
ATOM 2412 C C . GLU B 1 51 ? -7.414 -12.062 13.906 1 84.94 51 GLU B C 1
ATOM 2414 O O . GLU B 1 51 ? -7.293 -11.375 12.891 1 84.94 51 GLU B O 1
ATOM 2419 N N . LYS B 1 52 ? -7.5 -11.578 15.188 1 83.44 52 LYS B N 1
ATOM 2420 C CA . LYS B 1 52 ? -7.203 -10.18 15.461 1 83.44 52 LYS B CA 1
ATOM 2421 C C . LYS B 1 52 ? -5.703 -9.906 15.375 1 83.44 52 LYS B C 1
ATOM 2423 O O . LYS B 1 52 ? -4.91 -10.531 16.078 1 83.44 52 LYS B O 1
ATOM 2428 N N . ILE B 1 53 ? -5.363 -9.047 14.5 1 85.5 53 ILE B N 1
ATOM 2429 C CA . ILE B 1 53 ? -3.934 -8.883 14.266 1 85.5 53 ILE B CA 1
ATOM 2430 C C . ILE B 1 53 ? -3.457 -7.566 14.867 1 85.5 53 ILE B C 1
ATOM 2432 O O . ILE B 1 53 ? -2.264 -7.383 15.117 1 85.5 53 ILE B O 1
ATOM 2436 N N . LEU B 1 54 ? -4.395 -6.742 15.148 1 85.31 54 LEU B N 1
ATOM 2437 C CA . LEU B 1 54 ? -3.969 -5.457 15.688 1 85.31 54 LEU B CA 1
ATOM 2438 C C . LEU B 1 54 ? -3.703 -5.555 17.188 1 85.31 54 LEU B C 1
ATOM 2440 O O . LEU B 1 54 ? -4.59 -5.934 17.953 1 85.31 54 LEU B O 1
ATOM 2444 N N . ASP B 1 55 ? -2.518 -5.305 17.547 1 87.62 55 ASP B N 1
ATOM 2445 C CA . ASP B 1 55 ? -2.207 -5.078 18.953 1 87.62 55 ASP B CA 1
ATOM 2446 C C . ASP B 1 55 ? -2.506 -3.637 19.359 1 87.62 55 ASP B C 1
ATOM 2448 O O . ASP B 1 55 ? -1.721 -2.73 19.078 1 87.62 55 ASP B O 1
ATOM 2452 N N . GLU B 1 56 ? -3.596 -3.418 20.109 1 88.12 56 GLU B N 1
ATOM 2453 C CA . GLU B 1 56 ? -4.094 -2.086 20.438 1 88.12 56 GLU B CA 1
ATOM 2454 C C . GLU B 1 56 ? -3.104 -1.333 21.328 1 88.12 56 GLU B C 1
ATOM 2456 O O . GLU B 1 56 ? -3.164 -0.106 21.422 1 88.12 56 GLU B O 1
ATOM 2461 N N . LEU B 1 57 ? -2.166 -2.068 21.953 1 85.62 57 LEU B N 1
ATOM 2462 C CA . LEU B 1 57 ? -1.219 -1.439 22.859 1 85.62 57 LEU B CA 1
ATOM 2463 C C . LEU B 1 57 ? 0.039 -0.998 22.125 1 85.62 57 LEU B C 1
ATOM 2465 O O . LEU B 1 57 ? 0.836 -0.221 22.656 1 85.62 57 LEU B O 1
ATOM 2469 N N . SER B 1 58 ? 0.151 -1.562 20.906 1 88.88 58 SER B N 1
ATOM 2470 C CA . SER B 1 58 ? 1.299 -1.155 20.094 1 88.88 58 SER B CA 1
ATOM 2471 C C . SER B 1 58 ? 1.13 0.267 19.578 1 88.88 58 SER B C 1
ATOM 2473 O O . SER B 1 58 ? 0.018 0.798 19.547 1 88.88 58 SER B O 1
ATOM 2475 N N . ASP B 1 59 ? 2.236 0.919 19.156 1 90.31 59 ASP B N 1
ATOM 2476 C CA . ASP B 1 59 ? 2.162 2.279 18.625 1 90.31 59 ASP B CA 1
ATOM 2477 C C . ASP B 1 59 ? 1.235 2.352 17.422 1 90.31 59 ASP B C 1
ATOM 2479 O O . ASP B 1 59 ? 0.323 3.18 17.375 1 90.31 59 ASP B O 1
ATOM 2483 N N . PRO B 1 60 ? 1.395 1.418 16.469 1 90.81 60 PRO B N 1
ATOM 2484 C CA . PRO B 1 60 ? 0.452 1.457 15.352 1 90.81 60 PRO B CA 1
ATOM 2485 C C . PRO B 1 60 ? -0.995 1.239 15.789 1 90.81 60 PRO B C 1
ATOM 2487 O O . PRO B 1 60 ? -1.908 1.867 15.242 1 90.81 60 PRO B O 1
ATOM 2490 N N . GLY B 1 61 ? -1.167 0.348 16.766 1 91.62 61 GLY B N 1
ATOM 2491 C CA . GLY B 1 61 ? -2.506 0.133 17.281 1 91.62 61 GLY B CA 1
ATOM 2492 C C . GLY B 1 61 ? -3.107 1.377 17.906 1 91.62 61 GLY B C 1
ATOM 2493 O O . GLY B 1 61 ? -4.277 1.689 17.688 1 91.62 61 GLY B O 1
ATOM 2494 N N . ARG B 1 62 ? -2.324 2.064 18.672 1 93.31 62 ARG B N 1
ATOM 2495 C CA . ARG B 1 62 ? -2.773 3.303 19.297 1 93.31 62 ARG B CA 1
ATOM 2496 C C . ARG B 1 62 ? -3.164 4.34 18.25 1 93.31 62 ARG B C 1
ATOM 2498 O O . ARG B 1 62 ? -4.168 5.039 18.406 1 93.31 62 ARG B O 1
ATOM 2505 N N . TYR B 1 63 ? -2.406 4.449 17.25 1 94.19 63 TYR B N 1
ATOM 2506 C CA . TYR B 1 63 ? -2.715 5.402 16.188 1 94.19 63 TYR B CA 1
ATOM 2507 C C . TYR B 1 63 ? -3.996 5.012 15.461 1 94.19 63 TYR B C 1
ATOM 2509 O O . TYR B 1 63 ? -4.812 5.875 15.125 1 94.19 63 TYR B O 1
ATOM 2517 N N . LYS B 1 64 ? -4.184 3.707 15.203 1 92.88 64 LYS B N 1
ATOM 2518 C CA . LYS B 1 64 ? -5.41 3.244 14.562 1 92.88 64 LYS B CA 1
ATOM 2519 C C . LYS B 1 64 ? -6.633 3.549 15.422 1 92.88 64 LYS B C 1
ATOM 2521 O O . LYS B 1 64 ? -7.633 4.07 14.93 1 92.88 64 LYS B O 1
ATOM 2526 N N . LEU B 1 65 ? -6.5 3.307 16.672 1 90.88 65 LEU B N 1
ATOM 2527 C CA . LEU B 1 65 ? -7.59 3.549 17.609 1 90.88 65 LEU B CA 1
ATOM 2528 C C . LEU B 1 65 ? -7.898 5.039 17.703 1 90.88 65 LEU B C 1
ATOM 2530 O O . LEU B 1 65 ? -9.055 5.43 17.891 1 90.88 65 LEU B O 1
ATOM 2534 N N . ALA B 1 66 ? -6.832 5.844 17.531 1 93.56 66 ALA B N 1
ATOM 2535 C CA . ALA B 1 66 ? -6.98 7.293 17.641 1 93.56 66 ALA B CA 1
ATOM 2536 C C . ALA B 1 66 ? -7.715 7.852 16.422 1 93.56 66 ALA B C 1
ATOM 2538 O O . ALA B 1 66 ? -8.195 8.984 16.453 1 93.56 66 ALA B O 1
ATOM 2539 N N . GLY B 1 67 ? -7.691 7.09 15.305 1 91.69 67 GLY B N 1
ATOM 2540 C CA . GLY B 1 67 ? -8.508 7.527 14.18 1 91.69 67 GLY B CA 1
ATOM 2541 C C . GLY B 1 67 ? -7.738 7.598 12.875 1 91.69 67 GLY B C 1
ATOM 2542 O O . GLY B 1 67 ? -8.289 7.973 11.836 1 91.69 67 GLY B O 1
ATOM 2543 N N . ALA B 1 68 ? -6.492 7.234 12.898 1 93 68 ALA B N 1
ATOM 2544 C CA . ALA B 1 68 ? -5.723 7.246 11.656 1 93 68 ALA B CA 1
ATOM 2545 C C . ALA B 1 68 ? -6.293 6.254 10.648 1 93 68 ALA B C 1
ATOM 2547 O O . ALA B 1 68 ? -6.578 5.105 10.992 1 93 68 ALA B O 1
ATOM 2548 N N . GLN B 1 69 ? -6.434 6.684 9.391 1 89.75 69 GLN B N 1
ATOM 2549 C CA . GLN B 1 69 ? -6.934 5.801 8.344 1 89.75 69 GLN B CA 1
ATOM 2550 C C . GLN B 1 69 ? -5.91 4.727 7.988 1 89.75 69 GLN B C 1
ATOM 2552 O O . GLN B 1 69 ? -6.266 3.564 7.785 1 89.75 69 GLN B O 1
ATOM 2557 N N . THR B 1 70 ? -4.691 5.129 7.91 1 90 70 THR B N 1
ATOM 2558 C CA . THR B 1 70 ? -3.572 4.258 7.566 1 90 70 THR B CA 1
ATOM 2559 C C . THR B 1 70 ? -2.355 4.574 8.438 1 90 70 THR B C 1
ATOM 2561 O O . THR B 1 70 ? -2.092 5.738 8.742 1 90 70 THR B O 1
ATOM 2564 N N . VAL B 1 71 ? -1.646 3.572 8.852 1 92.62 71 VAL B N 1
ATOM 2565 C CA . VAL B 1 71 ? -0.414 3.764 9.609 1 92.62 71 VAL B CA 1
ATOM 2566 C C . VAL B 1 71 ? 0.737 3.037 8.914 1 92.62 71 VAL B C 1
ATOM 2568 O O . VAL B 1 71 ? 0.661 1.831 8.672 1 92.62 71 VAL B O 1
ATOM 2571 N N . PHE B 1 72 ? 1.788 3.725 8.57 1 90.19 72 PHE B N 1
ATOM 2572 C CA . PHE B 1 72 ? 3.029 3.191 8.023 1 90.19 72 PHE B CA 1
ATOM 2573 C C . PHE B 1 72 ? 4.109 3.121 9.094 1 90.19 72 PHE B C 1
ATOM 2575 O O . PHE B 1 72 ? 4.383 4.113 9.773 1 90.19 72 PHE B O 1
ATOM 2582 N N . VAL B 1 73 ? 4.609 2.01 9.273 1 91.44 73 VAL B N 1
ATOM 2583 C CA . VAL B 1 73 ? 5.758 1.847 10.164 1 91.44 73 VAL B CA 1
ATOM 2584 C C . VAL B 1 73 ? 7.004 1.534 9.344 1 91.44 73 VAL B C 1
ATOM 2586 O O . VAL B 1 73 ? 7.105 0.464 8.734 1 91.44 73 VAL B O 1
ATOM 2589 N N . SER B 1 74 ? 7.891 2.465 9.336 1 89.12 74 SER B N 1
ATOM 2590 C CA . SER B 1 74 ? 9.117 2.332 8.547 1 89.12 74 SER B CA 1
ATOM 2591 C C . SER B 1 74 ? 10.289 1.895 9.422 1 89.12 74 SER B C 1
ATOM 2593 O O . SER B 1 74 ? 10.672 2.6 10.352 1 89.12 74 SER B O 1
ATOM 2595 N N . SER B 1 75 ? 10.828 0.767 9.117 1 88.88 75 SER B N 1
ATOM 2596 C CA . SER B 1 75 ? 12.023 0.241 9.773 1 88.88 75 SER B CA 1
ATOM 2597 C C . SER B 1 75 ? 13.117 -0.071 8.758 1 88.88 75 SER B C 1
ATOM 2599 O O . SER B 1 75 ? 12.867 -0.1 7.555 1 88.88 75 SER B O 1
ATOM 2601 N N . PRO B 1 76 ? 14.398 -0.153 9.211 1 84.25 76 PRO B N 1
ATOM 2602 C CA . PRO B 1 76 ? 15.477 -0.509 8.281 1 84.25 76 PRO B CA 1
ATOM 2603 C C . PRO B 1 76 ? 15.234 -1.844 7.582 1 84.25 76 PRO B C 1
ATOM 2605 O O . PRO B 1 76 ? 15.703 -2.051 6.457 1 84.25 76 PRO B O 1
ATOM 2608 N N . GLU B 1 77 ? 14.445 -2.762 8.195 1 85.25 77 GLU B N 1
ATOM 2609 C CA . GLU B 1 77 ? 14.258 -4.113 7.672 1 85.25 77 GLU B CA 1
ATOM 2610 C C . GLU B 1 77 ? 13.094 -4.168 6.688 1 85.25 77 GLU B C 1
ATOM 2612 O O . GLU B 1 77 ? 13.18 -4.832 5.652 1 85.25 77 GLU B O 1
ATOM 2617 N N . LEU B 1 78 ? 12.031 -3.516 7.152 1 88.75 78 LEU B N 1
ATOM 2618 C CA . LEU B 1 78 ? 10.852 -3.561 6.305 1 88.75 78 LEU B CA 1
ATOM 2619 C C . LEU B 1 78 ? 9.906 -2.406 6.625 1 88.75 78 LEU B C 1
ATOM 2621 O O . LEU B 1 78 ? 10.141 -1.655 7.578 1 88.75 78 LEU B O 1
ATOM 2625 N N . THR B 1 79 ? 8.93 -2.26 5.863 1 89.5 79 THR B N 1
ATOM 2626 C CA . THR B 1 79 ? 7.812 -1.353 6.113 1 89.5 79 THR B CA 1
ATOM 2627 C C . THR B 1 79 ? 6.535 -2.135 6.398 1 89.5 79 THR B C 1
ATOM 2629 O O . THR B 1 79 ? 6.227 -3.107 5.703 1 89.5 79 THR B O 1
ATOM 2632 N N . LEU B 1 80 ? 5.906 -1.755 7.445 1 90.38 80 LEU B N 1
ATOM 2633 C CA . LEU B 1 80 ? 4.613 -2.322 7.816 1 90.38 80 LEU B CA 1
ATOM 2634 C C . LEU B 1 80 ? 3.496 -1.307 7.617 1 90.38 80 LEU B C 1
ATOM 2636 O O . LEU B 1 80 ? 3.625 -0.148 8.023 1 90.38 80 LEU B O 1
ATOM 2640 N N . ILE B 1 81 ? 2.467 -1.764 7 1 89.25 81 ILE B N 1
ATOM 2641 C CA . ILE B 1 81 ? 1.357 -0.857 6.727 1 89.25 81 ILE B CA 1
ATOM 2642 C C . ILE B 1 81 ? 0.067 -1.429 7.305 1 89.25 81 ILE B C 1
ATOM 2644 O O . ILE B 1 81 ? -0.295 -2.574 7.023 1 89.25 81 ILE B O 1
ATOM 2648 N N . TYR B 1 82 ? -0.608 -0.628 8.125 1 90.44 82 TYR B N 1
ATOM 2649 C CA . TYR B 1 82 ? -1.938 -0.932 8.641 1 90.44 82 TYR B CA 1
ATOM 2650 C C . TYR B 1 82 ? -3.006 -0.13 7.906 1 90.44 82 TYR B C 1
ATOM 2652 O O . TYR B 1 82 ? -2.961 1.103 7.883 1 90.44 82 TYR B O 1
ATOM 2660 N N . ARG B 1 83 ? -3.934 -0.785 7.367 1 88 83 ARG B N 1
ATOM 2661 C CA . ARG B 1 83 ? -4.988 -0.054 6.672 1 88 83 ARG B CA 1
ATOM 2662 C C . ARG B 1 83 ? -6.328 -0.764 6.809 1 88 83 ARG B C 1
ATOM 2664 O O . ARG B 1 83 ? -6.406 -1.855 7.379 1 88 83 ARG B O 1
ATOM 2671 N N . GLU B 1 84 ? -7.371 0.015 6.312 1 86.44 84 GLU B N 1
ATOM 2672 C CA . GLU B 1 84 ? -8.711 -0.564 6.336 1 86.44 84 GLU B CA 1
ATOM 2673 C C . GLU B 1 84 ? -8.75 -1.904 5.609 1 86.44 84 GLU B C 1
ATOM 2675 O O . GLU B 1 84 ? -7.992 -2.121 4.66 1 86.44 84 GLU B O 1
ATOM 2680 N N . PRO B 1 85 ? -9.609 -2.711 6.082 1 84.38 85 PRO B N 1
ATOM 2681 C CA . PRO B 1 85 ? -9.664 -4.055 5.5 1 84.38 85 PRO B CA 1
ATOM 2682 C C . PRO B 1 85 ? -10.094 -4.047 4.035 1 84.38 85 PRO B C 1
ATOM 2684 O O . PRO B 1 85 ? -10.945 -3.244 3.639 1 84.38 85 PRO B O 1
A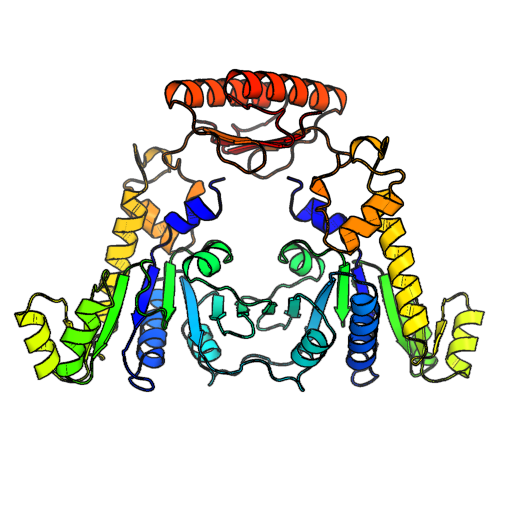TOM 2687 N N . PHE B 1 86 ? -9.344 -4.953 3.293 1 75.38 86 PHE B N 1
ATOM 2688 C CA . PHE B 1 86 ? -9.82 -5.242 1.945 1 75.38 86 PHE B CA 1
ATOM 2689 C C . PHE B 1 86 ? -10.828 -6.383 1.961 1 75.38 86 PHE B C 1
ATOM 2691 O O . PHE B 1 86 ? -10.734 -7.293 2.789 1 75.38 86 PHE B O 1
ATOM 2698 N N . THR B 1 87 ? -11.922 -6.371 1.294 1 68.06 87 THR B N 1
ATOM 2699 C CA . THR B 1 87 ? -13 -7.352 1.365 1 68.06 87 THR B CA 1
ATOM 2700 C C . THR B 1 87 ? -12.68 -8.562 0.49 1 68.06 87 THR B C 1
ATOM 2702 O O . THR B 1 87 ? -13.016 -9.695 0.847 1 68.06 87 THR B O 1
ATOM 2705 N N . GLY B 1 88 ? -12.008 -8.328 -0.725 1 76.75 88 GLY B N 1
ATOM 2706 C CA . GLY B 1 88 ? -11.852 -9.453 -1.636 1 76.75 88 GLY B CA 1
ATOM 2707 C C . GLY B 1 88 ? -10.445 -9.594 -2.178 1 76.75 88 GLY B C 1
ATOM 2708 O O . GLY B 1 88 ? -9.688 -8.617 -2.217 1 76.75 88 GLY B O 1
ATOM 2709 N N . LEU B 1 89 ? -10.141 -10.984 -2.428 1 79.62 89 LEU B N 1
ATOM 2710 C CA . LEU B 1 89 ? -8.812 -11.281 -2.951 1 79.62 89 LEU B CA 1
ATOM 2711 C C . LEU B 1 89 ? -8.492 -10.398 -4.156 1 79.62 89 LEU B C 1
ATOM 2713 O O . LEU B 1 89 ? -7.379 -9.883 -4.273 1 79.62 89 LEU B O 1
ATOM 2717 N N . LYS B 1 90 ? -9.492 -10.242 -5.004 1 73.62 90 LYS B N 1
ATOM 2718 C CA . LYS B 1 90 ? -9.305 -9.43 -6.199 1 73.62 90 LYS B CA 1
ATOM 2719 C C . LYS B 1 90 ? -8.961 -7.988 -5.828 1 73.62 90 LYS B C 1
ATOM 2721 O O . LYS B 1 90 ? -8.047 -7.395 -6.41 1 73.62 90 LYS B O 1
ATOM 2726 N N . GLU B 1 91 ? -9.648 -7.512 -4.852 1 72.25 91 GLU B N 1
ATOM 2727 C CA . GLU B 1 91 ? -9.414 -6.145 -4.398 1 72.25 91 GLU B CA 1
ATOM 2728 C C . GLU B 1 91 ? -8.016 -5.996 -3.805 1 72.25 91 GLU B C 1
ATOM 2730 O O . GLU B 1 91 ? -7.348 -4.984 -4.027 1 72.25 91 GLU B O 1
ATOM 2735 N N . ILE B 1 92 ? -7.625 -7.004 -3.145 1 76.81 92 ILE B N 1
ATOM 2736 C CA . ILE B 1 92 ? -6.316 -6.965 -2.5 1 76.81 92 ILE B CA 1
ATOM 2737 C C . ILE B 1 92 ? -5.219 -6.953 -3.561 1 76.81 92 ILE B C 1
ATOM 2739 O O . ILE B 1 92 ? -4.293 -6.141 -3.494 1 76.81 92 ILE B O 1
ATOM 2743 N N . ILE B 1 93 ? -5.387 -7.801 -4.516 1 73.38 93 ILE B N 1
ATOM 2744 C CA . ILE B 1 93 ? -4.383 -7.918 -5.57 1 73.38 93 ILE B CA 1
ATOM 2745 C C . ILE B 1 93 ? -4.281 -6.602 -6.336 1 73.38 93 ILE B C 1
ATOM 2747 O O . ILE B 1 93 ? -3.184 -6.164 -6.688 1 73.38 93 ILE B O 1
ATOM 2751 N N . TYR B 1 94 ? -5.414 -5.957 -6.449 1 64.44 94 TYR B N 1
ATOM 2752 C CA . TYR B 1 94 ? -5.438 -4.68 -7.156 1 64.44 94 TYR B CA 1
ATOM 2753 C C . TYR B 1 94 ? -4.758 -3.59 -6.34 1 64.44 94 TYR B C 1
ATOM 2755 O O . TYR B 1 94 ? -4.145 -2.678 -6.898 1 64.44 94 TYR B O 1
ATOM 2763 N N . ALA B 1 95 ? -4.914 -3.797 -5.113 1 64.81 95 ALA B N 1
ATOM 2764 C CA . ALA B 1 95 ? -4.344 -2.789 -4.219 1 64.81 95 ALA B CA 1
ATOM 2765 C C . ALA B 1 95 ? -2.828 -2.949 -4.113 1 64.81 95 ALA B C 1
ATOM 2767 O O . ALA B 1 95 ? -2.123 -2.006 -3.746 1 64.81 95 ALA B O 1
ATOM 2768 N N . MET B 1 96 ? -2.439 -4.121 -4.539 1 71.25 96 MET B N 1
ATOM 2769 C CA . MET B 1 96 ? -1.009 -4.41 -4.48 1 71.25 96 MET B CA 1
ATOM 2770 C C . MET B 1 96 ? -0.285 -3.832 -5.691 1 71.25 96 MET B C 1
ATOM 2772 O O . MET B 1 96 ? -0.853 -3.756 -6.781 1 71.25 96 MET B O 1
ATOM 2776 N N . LYS B 1 97 ? 0.816 -2.986 -5.453 1 66.88 97 LYS B N 1
ATOM 2777 C CA . LYS B 1 97 ? 1.621 -2.742 -6.648 1 66.88 97 LYS B CA 1
ATOM 2778 C C . LYS B 1 97 ? 1.799 -4.02 -7.461 1 66.88 97 LYS B C 1
ATOM 2780 O O . LYS B 1 97 ? 1.604 -5.125 -6.945 1 66.88 97 LYS B O 1
ATOM 2785 N N . TYR B 1 98 ? 2.012 -4.074 -8.68 1 74.31 98 TYR B N 1
ATOM 2786 C CA . TYR B 1 98 ? 2.145 -5.246 -9.539 1 74.31 98 TYR B CA 1
ATOM 2787 C C . TYR B 1 98 ? 3.219 -6.191 -9.016 1 74.31 98 TYR B C 1
ATOM 2789 O O . TYR B 1 98 ? 4.309 -5.754 -8.641 1 74.31 98 TYR B O 1
ATOM 2797 N N . HIS B 1 99 ? 2.801 -7.457 -8.883 1 86.06 99 HIS B N 1
ATOM 2798 C CA . HIS B 1 99 ? 3.719 -8.57 -8.664 1 86.06 99 HIS B CA 1
ATOM 2799 C C . HIS B 1 99 ? 3.543 -9.641 -9.734 1 86.06 99 HIS B C 1
ATOM 2801 O O . HIS B 1 99 ? 2.416 -9.977 -10.109 1 86.06 99 HIS B O 1
ATOM 2807 N N . PRO B 1 100 ? 4.617 -10.18 -10.18 1 89.5 100 PRO B N 1
ATOM 2808 C CA . PRO B 1 100 ? 4.551 -11.148 -11.281 1 89.5 100 PRO B CA 1
ATOM 2809 C C . PRO B 1 100 ? 3.758 -12.398 -10.922 1 89.5 100 PRO B C 1
ATOM 2811 O O . PRO B 1 100 ? 3.209 -13.062 -11.812 1 89.5 100 PRO B O 1
ATOM 2814 N N . LEU B 1 101 ? 3.717 -12.727 -9.672 1 94.62 101 LEU B N 1
ATOM 2815 C CA . LEU B 1 101 ? 2.998 -13.898 -9.172 1 94.62 101 LEU B CA 1
ATOM 2816 C C . LEU B 1 101 ? 2.453 -13.641 -7.77 1 94.62 101 LEU B C 1
ATOM 2818 O O . LEU B 1 101 ? 3.105 -12.977 -6.957 1 94.62 101 LEU B O 1
ATOM 2822 N N . VAL B 1 102 ? 1.223 -14.172 -7.52 1 94.31 102 VAL B N 1
ATOM 2823 C CA . VAL B 1 102 ? 0.628 -14.039 -6.191 1 94.31 102 VAL B CA 1
ATOM 2824 C C . VAL B 1 102 ? 0.257 -15.414 -5.645 1 94.31 102 VAL B C 1
ATOM 2826 O O . VAL B 1 102 ? -0.371 -16.219 -6.34 1 94.31 102 VAL B O 1
ATOM 2829 N N . LEU B 1 103 ? 0.772 -15.703 -4.504 1 96.31 103 LEU B N 1
ATOM 2830 C CA . LEU B 1 103 ? 0.326 -16.859 -3.738 1 96.31 103 LEU B CA 1
ATOM 2831 C C . LEU B 1 103 ? -0.588 -16.438 -2.594 1 96.31 103 LEU B C 1
ATOM 2833 O O . LEU B 1 103 ? -0.213 -15.602 -1.771 1 96.31 103 LEU B O 1
ATOM 2837 N N . ALA B 1 104 ? -1.794 -17.031 -2.557 1 95.06 104 ALA B N 1
ATOM 2838 C CA . ALA B 1 104 ? -2.754 -16.672 -1.515 1 95.06 104 ALA B CA 1
ATOM 2839 C C . ALA B 1 104 ? -3.014 -17.859 -0.585 1 95.06 104 ALA B C 1
ATOM 2841 O O . ALA B 1 104 ? -3.111 -19 -1.037 1 95.06 104 ALA B O 1
ATOM 2842 N N . GLU B 1 105 ? -2.998 -17.594 0.656 1 95.44 105 GLU B N 1
ATOM 2843 C CA . GLU B 1 105 ? -3.439 -18.547 1.663 1 95.44 105 GLU B CA 1
ATOM 2844 C C . GLU B 1 105 ? -4.855 -18.234 2.143 1 95.44 105 GLU B C 1
ATOM 2846 O O . GLU B 1 105 ? -5.105 -17.156 2.689 1 95.44 105 GLU B O 1
ATOM 2851 N N . GLY B 1 106 ? -5.781 -19.172 1.87 1 93.62 106 GLY B N 1
ATOM 2852 C CA . GLY B 1 106 ? -7.18 -18.969 2.207 1 93.62 106 GLY B CA 1
ATOM 2853 C C . GLY B 1 106 ? -8.039 -18.641 1.005 1 93.62 106 GLY B C 1
ATOM 2854 O O . GLY B 1 106 ? -7.883 -19.234 -0.063 1 93.62 106 GLY B O 1
ATOM 2855 N N . PHE B 1 107 ? -9.227 -17.875 1.274 1 91.56 107 PHE B N 1
ATOM 2856 C CA . PHE B 1 107 ? -10.164 -17.438 0.253 1 91.56 107 PHE B CA 1
ATOM 2857 C C . PHE B 1 107 ? -10.859 -18.625 -0.399 1 91.56 107 PHE B C 1
ATOM 2859 O O . PHE B 1 107 ? -10.969 -18.688 -1.625 1 91.56 107 PHE B O 1
ATOM 2866 N N . LEU B 1 108 ? -11.211 -19.516 0.453 1 91.44 108 LEU B N 1
ATOM 2867 C CA . LEU B 1 108 ? -11.969 -20.672 -0.019 1 91.44 108 LEU B CA 1
ATOM 2868 C C . LEU B 1 108 ? -13.203 -20.219 -0.797 1 91.44 108 LEU B C 1
ATOM 2870 O O . LEU B 1 108 ? -13.961 -19.375 -0.334 1 91.44 108 LEU B O 1
ATOM 2874 N N . GLY B 1 109 ? -13.344 -20.734 -2 1 90.12 109 GLY B N 1
ATOM 2875 C CA . GLY B 1 109 ? -14.516 -20.453 -2.814 1 90.12 109 GLY B CA 1
ATOM 2876 C C . GLY B 1 109 ? -14.328 -19.266 -3.738 1 90.12 109 GLY B C 1
ATOM 2877 O O . GLY B 1 109 ? -15.203 -18.938 -4.539 1 90.12 109 GLY B O 1
ATOM 2878 N N . SER B 1 110 ? -13.211 -18.625 -3.6 1 88.75 110 SER B N 1
ATOM 2879 C CA . SER B 1 110 ? -12.93 -17.5 -4.484 1 88.75 110 SER B CA 1
ATOM 2880 C C . SER B 1 110 ? -12.82 -17.953 -5.938 1 88.75 110 SER B C 1
ATOM 2882 O O . SER B 1 110 ? -12.344 -19.047 -6.215 1 88.75 110 SER B O 1
ATOM 2884 N N . ASN B 1 111 ? -13.18 -17.031 -6.875 1 85.88 111 ASN B N 1
ATOM 2885 C CA . ASN B 1 111 ? -13.062 -17.344 -8.297 1 85.88 111 ASN B CA 1
ATOM 2886 C C . ASN B 1 111 ? -11.766 -16.797 -8.891 1 85.88 111 ASN B C 1
ATOM 2888 O O . ASN B 1 111 ? -11.562 -16.844 -10.102 1 85.88 111 ASN B O 1
ATOM 2892 N N . VAL B 1 112 ? -10.938 -16.391 -7.969 1 87.75 112 VAL B N 1
ATOM 2893 C CA . VAL B 1 112 ? -9.688 -15.797 -8.422 1 87.75 112 VAL B CA 1
ATOM 2894 C C . VAL B 1 112 ? -8.586 -16.859 -8.422 1 87.75 112 VAL B C 1
ATOM 2896 O O . VAL B 1 112 ? -8.336 -17.5 -7.402 1 87.75 112 VAL B O 1
ATOM 2899 N N . GLY B 1 113 ? -7.996 -17.062 -9.594 1 91.44 113 GLY B N 1
ATOM 2900 C CA . GLY B 1 113 ? -6.824 -17.922 -9.688 1 91.44 113 GLY B CA 1
ATOM 2901 C C . GLY B 1 113 ? -7.156 -19.391 -9.578 1 91.44 113 GLY B C 1
ATOM 2902 O O . GLY B 1 113 ? -8.305 -19.797 -9.758 1 91.44 113 GLY B O 1
ATOM 2903 N N . LYS B 1 114 ? -6.121 -20.188 -9.336 1 94.75 114 LYS B N 1
ATOM 2904 C CA . LYS B 1 114 ? -6.219 -21.641 -9.211 1 94.75 114 LYS B CA 1
ATOM 2905 C C . LYS B 1 114 ? -6.02 -22.078 -7.762 1 94.75 114 LYS B C 1
ATOM 2907 O O . LYS B 1 114 ? -5.18 -21.531 -7.051 1 94.75 114 LYS B O 1
ATOM 2912 N N . ALA B 1 115 ? -6.746 -23.141 -7.398 1 96.56 115 ALA B N 1
ATOM 2913 C CA . ALA B 1 115 ? -6.711 -23.562 -6 1 96.56 115 ALA B CA 1
ATOM 2914 C C . ALA B 1 115 ? -5.898 -24.844 -5.836 1 96.56 115 ALA B C 1
ATOM 2916 O O . ALA B 1 115 ? -6.016 -25.766 -6.645 1 96.56 115 ALA B O 1
ATOM 2917 N N . ILE B 1 116 ? -5.043 -24.797 -4.855 1 97.94 116 ILE B N 1
ATOM 2918 C CA . ILE B 1 116 ? -4.32 -25.953 -4.34 1 97.94 116 ILE B CA 1
ATOM 2919 C C . ILE B 1 116 ? -4.867 -26.328 -2.967 1 97.94 116 ILE B C 1
ATOM 2921 O O . ILE B 1 116 ? -4.652 -25.609 -1.985 1 97.94 116 ILE B O 1
ATOM 2925 N N . ALA B 1 117 ? -5.527 -27.484 -2.889 1 97.88 117 ALA B N 1
ATOM 2926 C CA . ALA B 1 117 ? -6.262 -27.844 -1.674 1 97.88 117 ALA B CA 1
ATOM 2927 C C . ALA B 1 117 ? -5.535 -28.922 -0.879 1 97.88 117 ALA B C 1
ATOM 2929 O O . ALA B 1 117 ? -5.129 -29.938 -1.438 1 97.88 117 ALA B O 1
ATOM 2930 N N . ILE B 1 118 ? -5.383 -28.656 0.414 1 97.44 118 ILE B N 1
ATOM 2931 C CA . ILE B 1 118 ? -4.863 -29.672 1.315 1 97.44 118 ILE B CA 1
ATOM 2932 C C . ILE B 1 118 ? -6.016 -30.516 1.875 1 97.44 118 ILE B C 1
ATOM 2934 O O . ILE B 1 118 ? -6.973 -29.953 2.424 1 97.44 118 ILE B O 1
ATOM 2938 N N . VAL B 1 119 ? -5.859 -31.828 1.75 1 96.5 119 VAL B N 1
ATOM 2939 C CA . VAL B 1 119 ? -6.891 -32.75 2.215 1 96.5 119 VAL B CA 1
ATOM 2940 C C . VAL B 1 119 ? -6.281 -33.75 3.189 1 96.5 119 VAL B C 1
ATOM 2942 O O . VAL B 1 119 ? -5.219 -34.344 2.922 1 96.5 119 VAL B O 1
ATOM 2945 N N . THR B 1 120 ? -6.996 -33.844 4.344 1 94.81 120 THR B N 1
ATOM 2946 C CA . THR B 1 120 ? -6.496 -34.781 5.352 1 94.81 120 THR B CA 1
ATOM 2947 C C . THR B 1 120 ? -7.477 -35.938 5.555 1 94.81 120 THR B C 1
ATOM 2949 O O . THR B 1 120 ? -7.145 -36.938 6.199 1 94.81 120 THR B O 1
ATOM 2952 N N . ASP B 1 121 ? -8.703 -35.75 4.984 1 93.19 121 ASP B N 1
ATOM 2953 C CA . ASP B 1 121 ? -9.758 -36.75 5.098 1 93.19 121 ASP B CA 1
ATOM 2954 C C . ASP B 1 121 ? -10.516 -36.906 3.779 1 93.19 121 ASP B C 1
ATOM 2956 O O . ASP B 1 121 ? -10.805 -35.906 3.107 1 93.19 121 ASP B O 1
ATOM 2960 N N . PRO B 1 122 ? -10.812 -38.188 3.455 1 90.5 122 PRO B N 1
ATOM 2961 C CA . PRO B 1 122 ? -11.508 -38.406 2.186 1 90.5 122 PRO B CA 1
ATOM 2962 C C . PRO B 1 122 ? -12.82 -37.656 2.084 1 90.5 122 PRO B C 1
ATOM 2964 O O . PRO B 1 122 ? -13.227 -37.25 0.987 1 90.5 122 PRO B O 1
ATOM 2967 N N . SER B 1 123 ? -13.453 -37.406 3.178 1 91.31 123 SER B N 1
ATOM 2968 C CA . SER B 1 123 ? -14.742 -36.75 3.174 1 91.31 123 SER B CA 1
ATOM 2969 C C . SER B 1 123 ? -14.594 -35.281 2.73 1 91.31 123 SER B C 1
ATOM 2971 O O . SER B 1 123 ? -15.57 -34.656 2.311 1 91.31 123 SER B O 1
ATOM 2973 N N . GLN B 1 124 ? -13.398 -34.812 2.75 1 93.62 124 GLN B N 1
ATOM 2974 C CA . GLN B 1 124 ? -13.148 -33.406 2.438 1 93.62 124 GLN B CA 1
ATOM 2975 C C . GLN B 1 124 ? -13.141 -33.156 0.93 1 93.62 124 GLN B C 1
ATOM 2977 O O . GLN B 1 124 ? -13.375 -32.062 0.469 1 93.62 124 GLN B O 1
ATOM 2982 N N . ILE B 1 125 ? -12.898 -34.219 0.132 1 91.69 125 ILE B N 1
ATOM 2983 C CA . ILE B 1 125 ? -12.727 -34.094 -1.312 1 91.69 125 ILE B CA 1
ATOM 2984 C C . ILE B 1 125 ? -14.039 -33.625 -1.941 1 91.69 125 ILE B C 1
ATOM 2986 O O . ILE B 1 125 ? -14.07 -32.656 -2.699 1 91.69 125 ILE B O 1
ATOM 2990 N N . ASN B 1 126 ? -15.125 -34.219 -1.539 1 90.06 126 ASN B N 1
ATOM 2991 C CA . ASN B 1 126 ? -16.422 -33.875 -2.09 1 90.06 126 ASN B CA 1
ATOM 2992 C C . ASN B 1 126 ? -16.812 -32.438 -1.717 1 90.06 126 ASN B C 1
ATOM 2994 O O . ASN B 1 126 ? -17.344 -31.703 -2.547 1 90.06 126 ASN B O 1
ATOM 2998 N N . SER B 1 127 ? -16.578 -32.125 -0.47 1 92.94 127 SER B N 1
ATOM 2999 C CA . SER B 1 127 ? -16.891 -30.766 -0 1 92.94 127 SER B CA 1
ATOM 3000 C C . SER B 1 127 ? -16.094 -29.719 -0.767 1 92.94 127 SER B C 1
ATOM 3002 O O . SER B 1 127 ? -16.641 -28.672 -1.129 1 92.94 127 SER B O 1
ATOM 3004 N N . LEU B 1 128 ? -14.898 -29.984 -1.049 1 92.94 128 LEU B N 1
ATOM 3005 C CA . LEU B 1 128 ? -14.016 -29.047 -1.744 1 92.94 128 LEU B CA 1
ATOM 3006 C C . LEU B 1 128 ? -14.461 -28.859 -3.188 1 92.94 128 LEU B C 1
ATOM 3008 O O . LEU B 1 128 ? -14.453 -27.734 -3.695 1 92.94 128 LEU B O 1
ATOM 3012 N N . ILE B 1 129 ? -14.875 -29.953 -3.822 1 90.12 129 ILE B N 1
ATOM 3013 C CA . ILE B 1 129 ? -15.32 -29.891 -5.207 1 90.12 129 ILE B CA 1
ATOM 3014 C C . ILE B 1 129 ? -16.547 -28.984 -5.316 1 90.12 129 ILE B C 1
ATOM 3016 O O . ILE B 1 129 ? -16.688 -28.234 -6.289 1 90.12 129 ILE B O 1
ATOM 3020 N N . LYS B 1 130 ? -17.328 -28.984 -4.32 1 91.31 130 LYS B N 1
ATOM 3021 C CA . LYS B 1 130 ? -18.562 -28.203 -4.312 1 91.31 130 LYS B CA 1
ATOM 3022 C C . LYS B 1 130 ? -18.266 -26.719 -4.148 1 91.31 130 LYS B C 1
ATOM 3024 O O . LYS B 1 130 ? -18.953 -25.875 -4.73 1 91.31 130 LYS B O 1
ATOM 3029 N N . VAL B 1 131 ? -17.219 -26.391 -3.496 1 92.56 131 VAL B N 1
ATOM 3030 C CA . VAL B 1 131 ? -17.016 -25 -3.1 1 92.56 131 VAL B CA 1
ATOM 3031 C C . VAL B 1 131 ? -15.938 -24.375 -3.969 1 92.56 131 VAL B C 1
ATOM 3033 O O . VAL B 1 131 ? -15.938 -23.156 -4.191 1 92.56 131 VAL B O 1
ATOM 3036 N N . GLU B 1 132 ? -15 -25.188 -4.402 1 92.38 132 GLU B N 1
ATOM 3037 C CA . GLU B 1 132 ? -13.852 -24.656 -5.141 1 92.38 132 GLU B CA 1
ATOM 3038 C C . GLU B 1 132 ? -13.953 -25 -6.625 1 92.38 132 GLU B C 1
ATOM 3040 O O . GLU B 1 132 ? -13.617 -26.109 -7.035 1 92.38 132 GLU B O 1
ATOM 3045 N N . LYS B 1 133 ? -14.352 -24 -7.457 1 86.44 133 LYS B N 1
ATOM 3046 C CA . LYS B 1 133 ? -14.508 -24.219 -8.891 1 86.44 133 LYS B CA 1
ATOM 3047 C C . LYS B 1 133 ? -13.164 -24.188 -9.602 1 86.44 133 LYS B C 1
ATOM 3049 O O . LYS B 1 133 ? -13.008 -24.781 -10.68 1 86.44 133 LYS B O 1
ATOM 3054 N N . GLY B 1 134 ? -12.164 -23.688 -9.031 1 90 134 GLY B N 1
ATOM 3055 C CA . GLY B 1 134 ? -10.859 -23.578 -9.664 1 90 134 GLY B CA 1
ATOM 3056 C C . GLY B 1 134 ? -9.828 -24.5 -9.062 1 90 134 GLY B C 1
ATOM 3057 O O . GLY B 1 134 ? -8.641 -24.188 -9.031 1 90 134 GLY B O 1
ATOM 3058 N N . LEU B 1 135 ? -10.305 -25.688 -8.625 1 94.81 135 LEU B N 1
ATOM 3059 C CA . LEU B 1 135 ? -9.398 -26.656 -8 1 94.81 135 LEU B CA 1
ATOM 3060 C C . LEU B 1 135 ? -8.391 -27.188 -9.008 1 94.81 135 LEU B C 1
ATOM 3062 O O . LEU B 1 135 ? -8.766 -27.766 -10.023 1 94.81 135 LEU B O 1
ATOM 3066 N N . TRP B 1 136 ? -7.125 -26.938 -8.711 1 96.81 136 TRP B N 1
ATOM 3067 C CA . TRP B 1 136 ? -6.059 -27.281 -9.641 1 96.81 136 TRP B CA 1
ATOM 3068 C C . TRP B 1 136 ? -5.289 -28.5 -9.156 1 96.81 136 TRP B C 1
ATOM 3070 O O . TRP B 1 136 ? -5.07 -29.453 -9.914 1 96.81 136 TRP B O 1
ATOM 3080 N N . TYR B 1 137 ? -4.941 -28.484 -7.855 1 97.44 137 TYR B N 1
ATOM 3081 C CA . TYR B 1 137 ? -4.23 -29.609 -7.25 1 97.44 137 TYR B CA 1
ATOM 3082 C C . TYR B 1 137 ? -4.82 -29.953 -5.891 1 97.44 137 TYR B C 1
ATOM 3084 O O . TYR B 1 137 ? -5.266 -29.078 -5.152 1 97.44 137 TYR B O 1
ATOM 3092 N N . ILE B 1 138 ? -4.793 -31.281 -5.602 1 97.75 138 ILE B N 1
ATOM 3093 C CA . ILE B 1 138 ? -5.027 -31.781 -4.25 1 97.75 138 ILE B CA 1
ATOM 3094 C C . ILE B 1 138 ? 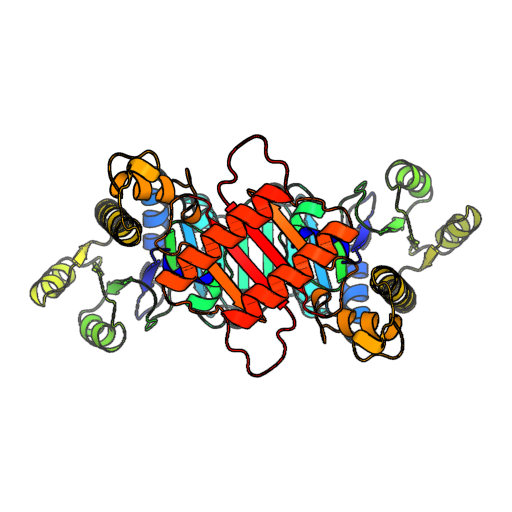-3.711 -32.25 -3.643 1 97.75 138 ILE B C 1
ATOM 3096 O O . ILE B 1 138 ? -2.947 -32.969 -4.285 1 97.75 138 ILE B O 1
ATOM 3100 N N . VAL B 1 139 ? -3.432 -31.766 -2.439 1 98.06 139 VAL B N 1
ATOM 3101 C CA . VAL B 1 139 ? -2.221 -32.156 -1.72 1 98.06 139 VAL B CA 1
ATOM 3102 C C . VAL B 1 139 ? -2.592 -32.844 -0.41 1 98.06 139 VAL B C 1
ATOM 3104 O O . VAL B 1 139 ? -3.512 -32.406 0.289 1 98.06 139 VAL B O 1
ATOM 3107 N N . SER B 1 140 ? -1.877 -34 -0.082 1 97.38 140 SER B N 1
ATOM 3108 C CA . SER B 1 140 ? -2.146 -34.75 1.142 1 97.38 140 SER B CA 1
ATOM 3109 C C . SER B 1 140 ? -0.885 -35.406 1.664 1 97.38 140 SER B C 1
ATOM 3111 O O . SER B 1 140 ? 0.061 -35.656 0.908 1 97.38 140 SER B O 1
ATOM 3113 N N . ASN B 1 141 ? -0.875 -35.594 3.012 1 95.25 141 ASN B N 1
ATOM 3114 C CA . ASN B 1 141 ? 0.217 -36.375 3.592 1 95.25 141 ASN B CA 1
ATOM 3115 C C . ASN B 1 141 ? -0.067 -37.875 3.535 1 95.25 141 ASN B C 1
ATOM 3117 O O . ASN B 1 141 ? 0.754 -38.688 3.971 1 95.25 141 ASN B O 1
ATOM 3121 N N . ASP B 1 142 ? -1.215 -38.25 2.971 1 95.38 142 ASP B N 1
ATOM 3122 C CA . ASP B 1 142 ? -1.677 -39.625 2.896 1 95.38 142 ASP B CA 1
ATOM 3123 C C . ASP B 1 142 ? -1.636 -40.125 1.459 1 95.38 142 ASP B C 1
ATOM 3125 O O . ASP B 1 142 ? -2.391 -39.656 0.604 1 95.38 142 ASP B O 1
ATOM 3129 N N . TYR B 1 143 ? -0.849 -41.188 1.275 1 95.88 143 TYR B N 1
ATOM 3130 C CA . TYR B 1 143 ? -0.655 -41.75 -0.054 1 95.88 143 TYR B CA 1
ATOM 3131 C C . TYR B 1 143 ? -1.971 -42.281 -0.623 1 95.88 143 TYR B C 1
ATOM 3133 O O . TYR B 1 143 ? -2.25 -42.094 -1.812 1 95.88 143 TYR B O 1
ATOM 3141 N N . GLU B 1 144 ? -2.732 -42.844 0.217 1 95.31 144 GLU B N 1
ATOM 3142 C CA . GLU B 1 144 ? -4.004 -43.375 -0.242 1 95.31 144 GLU B CA 1
ATOM 3143 C C . GLU B 1 144 ? -4.945 -42.281 -0.717 1 95.31 144 GLU B C 1
ATOM 3145 O O . GLU B 1 144 ? -5.652 -42.438 -1.712 1 95.31 144 GLU B O 1
ATOM 3150 N N . LEU B 1 145 ? -4.906 -41.25 -0.025 1 95.56 145 LEU B N 1
ATOM 3151 C CA . LEU B 1 145 ? -5.754 -40.125 -0.394 1 95.56 145 LEU B CA 1
ATOM 3152 C C . LEU B 1 145 ? -5.305 -39.531 -1.715 1 95.56 145 LEU B C 1
ATOM 3154 O O . LEU B 1 145 ? -6.133 -39.094 -2.529 1 95.56 145 LEU B O 1
ATOM 3158 N N . VAL B 1 146 ? -4.012 -39.438 -1.935 1 97.12 146 VAL B N 1
ATOM 3159 C CA . VAL B 1 146 ? -3.449 -38.938 -3.178 1 97.12 146 VAL B CA 1
ATOM 3160 C C . VAL B 1 146 ? -3.902 -39.812 -4.348 1 97.12 146 VAL B C 1
ATOM 3162 O O . VAL B 1 146 ? -4.395 -39.281 -5.355 1 97.12 146 VAL B O 1
ATOM 3165 N N . GLU B 1 147 ? -3.832 -41.125 -4.16 1 96.31 147 GLU B N 1
ATOM 3166 C CA . GLU B 1 147 ? -4.215 -42.062 -5.219 1 96.31 147 GLU B CA 1
ATOM 3167 C C . GLU B 1 147 ? -5.711 -41.969 -5.5 1 96.31 147 GLU B C 1
ATOM 3169 O O . GLU B 1 147 ? -6.133 -42.031 -6.656 1 96.31 147 GLU B O 1
ATOM 3174 N N . LYS B 1 148 ? -6.426 -41.875 -4.453 1 94.69 148 LYS B N 1
ATOM 3175 C CA . LYS B 1 148 ? -7.871 -41.75 -4.613 1 94.69 148 LYS B CA 1
ATOM 3176 C C . LYS B 1 148 ? -8.227 -40.5 -5.402 1 94.69 148 LYS B C 1
ATOM 3178 O O . LYS B 1 148 ? -9.086 -40.531 -6.285 1 94.69 148 LYS B O 1
ATOM 3183 N N . SER B 1 149 ? -7.605 -39.438 -5.09 1 95.75 149 SER B N 1
ATOM 3184 C CA . SER B 1 149 ? -7.859 -38.188 -5.777 1 95.75 149 SER B CA 1
ATOM 3185 C C . SER B 1 149 ? -7.523 -38.281 -7.262 1 95.75 149 SER B C 1
ATOM 3187 O O . SER B 1 149 ? -8.289 -37.812 -8.109 1 95.75 149 SER B O 1
ATOM 3189 N N . LYS B 1 150 ? -6.418 -38.906 -7.551 1 96.12 150 LYS B N 1
ATOM 3190 C CA . LYS B 1 150 ? -6.027 -39.125 -8.945 1 96.12 150 LYS B CA 1
ATOM 3191 C C . LYS B 1 150 ? -7.055 -39.969 -9.68 1 96.12 150 LYS B C 1
ATOM 3193 O O . LYS B 1 150 ? -7.383 -39.688 -10.836 1 96.12 150 LYS B O 1
ATOM 3198 N N . SER B 1 151 ? -7.559 -40.906 -8.969 1 95.12 151 SER B N 1
ATOM 3199 C CA . SER B 1 151 ? -8.484 -41.844 -9.578 1 95.12 151 SER B CA 1
ATOM 3200 C C . SER B 1 151 ? -9.781 -41.156 -9.992 1 95.12 151 SER B C 1
ATOM 3202 O O . SER B 1 151 ? -10.461 -41.594 -10.922 1 95.12 151 SER B O 1
ATOM 3204 N N . ILE B 1 152 ? -10.109 -40.125 -9.375 1 92.94 152 ILE B N 1
ATOM 3205 C CA . ILE B 1 152 ? -11.359 -39.469 -9.695 1 92.94 152 ILE B CA 1
ATOM 3206 C C . ILE B 1 152 ? -11.086 -38.25 -10.594 1 92.94 152 ILE B C 1
ATOM 3208 O O . ILE B 1 152 ? -11.93 -37.375 -10.719 1 92.94 152 ILE B O 1
ATOM 3212 N N . GLY B 1 153 ? -9.836 -38.094 -11.086 1 93.81 153 GLY B N 1
ATOM 3213 C CA . GLY B 1 153 ? -9.57 -37.156 -12.164 1 93.81 153 GLY B CA 1
ATOM 3214 C C . GLY B 1 153 ? -8.844 -35.875 -11.703 1 93.81 153 GLY B C 1
ATOM 3215 O O . GLY B 1 153 ? -8.711 -34.938 -12.469 1 93.81 153 GLY B O 1
ATOM 3216 N N . PHE B 1 154 ? -8.375 -35.875 -10.477 1 94.88 154 PHE B N 1
ATOM 3217 C CA . PHE B 1 154 ? -7.711 -34.688 -9.992 1 94.88 154 PHE B CA 1
ATOM 3218 C C . PHE B 1 154 ? -6.199 -34.844 -9.984 1 94.88 154 PHE B C 1
ATOM 3220 O O . PHE B 1 154 ? -5.703 -35.969 -9.797 1 94.88 154 PHE B O 1
ATOM 3227 N N . ASN B 1 155 ? -5.449 -33.719 -10.312 1 97.12 155 ASN B N 1
ATOM 3228 C CA . ASN B 1 155 ? -4.027 -33.719 -9.984 1 97.12 155 ASN B CA 1
ATOM 3229 C C . ASN B 1 155 ? -3.803 -33.781 -8.477 1 97.12 155 ASN B C 1
ATOM 3231 O O . ASN B 1 155 ? -4.445 -33.062 -7.707 1 97.12 155 ASN B O 1
ATOM 3235 N N . ALA B 1 156 ? -2.908 -34.719 -8.086 1 97.81 156 ALA B N 1
ATOM 3236 C CA . ALA B 1 156 ? -2.676 -34.844 -6.648 1 97.81 156 ALA B CA 1
ATOM 3237 C C . ALA B 1 156 ? -1.212 -35.156 -6.355 1 97.81 156 ALA B C 1
ATOM 3239 O O . ALA B 1 156 ? -0.546 -35.844 -7.148 1 97.81 156 ALA B O 1
ATOM 3240 N N . LEU B 1 157 ? -0.719 -34.625 -5.262 1 98.06 157 LEU B N 1
ATOM 3241 C CA . LEU B 1 157 ? 0.666 -34.781 -4.836 1 98.06 157 LEU B CA 1
ATOM 3242 C C . LEU B 1 157 ? 0.75 -34.969 -3.324 1 98.06 157 LEU B C 1
ATOM 3244 O O . LEU B 1 157 ? -0.172 -34.594 -2.596 1 98.06 157 LEU B O 1
ATOM 3248 N N . LEU B 1 158 ? 1.861 -35.625 -2.984 1 97.31 158 LEU B N 1
ATOM 3249 C CA . LEU B 1 158 ? 2.174 -35.656 -1.56 1 97.31 158 LEU B CA 1
ATOM 3250 C C . LEU B 1 158 ? 2.68 -34.281 -1.097 1 97.31 158 LEU B C 1
ATOM 3252 O O . LEU B 1 158 ? 3.307 -33.562 -1.869 1 97.31 158 LEU B O 1
ATOM 3256 N N . ILE B 1 159 ? 2.367 -34 0.141 1 94.88 159 ILE B N 1
ATOM 3257 C CA . ILE B 1 159 ? 2.658 -32.688 0.698 1 94.88 159 ILE B CA 1
ATOM 3258 C C . ILE B 1 159 ? 4.164 -32.438 0.647 1 94.88 159 ILE B C 1
ATOM 3260 O O . ILE B 1 159 ? 4.598 -31.281 0.599 1 94.88 159 ILE B O 1
ATOM 3264 N N . ASP B 1 160 ? 5.055 -33.406 0.598 1 93.88 160 ASP B N 1
ATOM 3265 C CA . ASP B 1 160 ? 6.504 -33.219 0.589 1 93.88 160 ASP B CA 1
ATOM 3266 C C . ASP B 1 160 ? 7.035 -33.094 -0.837 1 93.88 160 ASP B C 1
ATOM 3268 O O . ASP B 1 160 ? 8.234 -32.906 -1.044 1 93.88 160 ASP B O 1
ATOM 3272 N N . GLU B 1 161 ? 6.156 -33.156 -1.805 1 97.06 161 GLU B N 1
ATOM 3273 C CA . GLU B 1 161 ? 6.547 -32.938 -3.195 1 97.06 161 GLU B CA 1
ATOM 3274 C C . GLU B 1 161 ? 6.402 -31.484 -3.592 1 97.06 161 GLU B C 1
ATOM 3276 O O . GLU B 1 161 ? 5.883 -31.172 -4.668 1 97.06 161 GLU B O 1
ATOM 3281 N N . THR B 1 162 ? 6.867 -30.625 -2.754 1 96.81 162 THR B N 1
ATOM 3282 C CA . THR B 1 162 ? 6.688 -29.188 -2.912 1 96.81 162 THR B CA 1
ATOM 3283 C C . THR B 1 162 ? 7.5 -28.672 -4.094 1 96.81 162 THR B C 1
ATOM 3285 O O . THR B 1 162 ? 7.059 -27.781 -4.812 1 96.81 162 THR B O 1
ATOM 3288 N N . GLU B 1 163 ? 8.703 -29.25 -4.309 1 97.06 163 GLU B N 1
ATOM 3289 C CA . GLU B 1 163 ? 9.531 -28.844 -5.441 1 97.06 163 GLU B CA 1
ATOM 3290 C C . GLU B 1 163 ? 8.828 -29.109 -6.766 1 97.06 163 GLU B C 1
ATOM 3292 O O . GLU B 1 163 ? 8.859 -28.281 -7.672 1 97.06 163 GLU B O 1
ATOM 3297 N N . HIS B 1 164 ? 8.211 -30.266 -6.789 1 97.94 164 HIS B N 1
ATOM 3298 C CA . HIS B 1 164 ? 7.445 -30.609 -7.984 1 97.94 164 HIS B CA 1
ATOM 3299 C C . HIS B 1 164 ? 6.289 -29.641 -8.203 1 97.94 164 HIS B C 1
ATOM 3301 O O . HIS B 1 164 ? 6.094 -29.141 -9.312 1 97.94 164 HIS B O 1
ATOM 3307 N N . LEU B 1 165 ? 5.527 -29.422 -7.18 1 98.25 165 LEU B N 1
ATOM 3308 C CA . LEU B 1 165 ? 4.391 -28.5 -7.262 1 98.25 165 LEU B CA 1
ATOM 3309 C C . LEU B 1 165 ? 4.844 -27.109 -7.672 1 98.25 165 LEU B C 1
ATOM 3311 O O . LEU B 1 165 ? 4.199 -26.453 -8.5 1 98.25 165 LEU B O 1
ATOM 3315 N N . ALA B 1 166 ? 6 -26.625 -7.133 1 98.38 166 ALA B N 1
ATOM 3316 C CA . ALA B 1 166 ? 6.559 -25.328 -7.504 1 98.38 166 ALA B CA 1
ATOM 3317 C C . ALA B 1 166 ? 6.898 -25.281 -8.984 1 98.38 166 ALA B C 1
ATOM 3319 O O . ALA B 1 166 ? 6.691 -24.266 -9.648 1 98.38 166 ALA B O 1
ATOM 3320 N N . GLY B 1 167 ? 7.461 -26.375 -9.43 1 98.12 167 GLY B N 1
ATOM 3321 C CA . GLY B 1 167 ? 7.73 -26.469 -10.859 1 98.12 167 GLY B CA 1
ATOM 3322 C C . GLY B 1 167 ? 6.48 -26.344 -11.711 1 98.12 167 GLY B C 1
ATOM 3323 O O . GLY B 1 167 ? 6.488 -25.672 -12.742 1 98.12 167 GLY B O 1
ATOM 3324 N N . GLU B 1 168 ? 5.395 -26.984 -11.297 1 98.19 168 GLU B N 1
ATOM 3325 C CA . GLU B 1 168 ? 4.125 -26.906 -12.016 1 98.19 168 GLU B CA 1
ATOM 3326 C C . GLU B 1 168 ? 3.58 -25.484 -12.008 1 98.19 168 GLU B C 1
ATOM 3328 O O . GLU B 1 168 ? 3.074 -2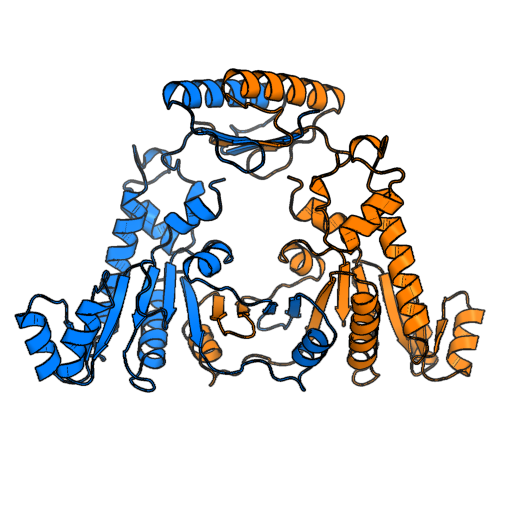5 -13.023 1 98.19 168 GLU B O 1
ATOM 3333 N N . ILE B 1 169 ? 3.674 -24.828 -10.883 1 98.31 169 ILE B N 1
ATOM 3334 C CA . ILE B 1 169 ? 3.238 -23.438 -10.766 1 98.31 169 ILE B CA 1
ATOM 3335 C C . ILE B 1 169 ? 4.039 -22.562 -11.719 1 98.31 169 ILE B C 1
ATOM 3337 O O . ILE B 1 169 ? 3.473 -21.75 -12.453 1 98.31 169 ILE B O 1
ATOM 3341 N N . TYR B 1 170 ? 5.359 -22.719 -11.742 1 98 170 TYR B N 1
ATOM 3342 C CA . TYR B 1 170 ? 6.246 -21.922 -12.594 1 98 170 TYR B CA 1
ATOM 3343 C C . TYR B 1 170 ? 5.863 -22.078 -14.062 1 98 170 TYR B C 1
ATOM 3345 O O . TYR B 1 170 ? 5.699 -21.078 -14.766 1 98 170 TYR B O 1
ATOM 3353 N N . LYS B 1 171 ? 5.707 -23.297 -14.461 1 97.88 171 LYS B N 1
ATOM 3354 C CA . LYS B 1 171 ? 5.355 -23.578 -15.852 1 97.88 171 LYS B CA 1
ATOM 3355 C C . LYS B 1 171 ? 3.992 -22.984 -16.203 1 97.88 171 LYS B C 1
ATOM 3357 O O . LYS B 1 171 ? 3.824 -22.391 -17.266 1 97.88 171 LYS B O 1
ATOM 3362 N N . ASP B 1 172 ? 3.076 -23.188 -15.352 1 97 172 ASP B N 1
ATOM 3363 C CA . ASP B 1 172 ? 1.728 -22.672 -15.586 1 97 172 ASP B CA 1
ATOM 3364 C C . ASP B 1 172 ? 1.716 -21.156 -15.648 1 97 172 ASP B C 1
ATOM 3366 O O . ASP B 1 172 ? 1.051 -20.562 -16.5 1 97 172 ASP B O 1
ATOM 3370 N N . ALA B 1 173 ? 2.461 -20.547 -14.734 1 96.81 173 ALA B N 1
ATOM 3371 C CA . ALA B 1 173 ? 2.553 -19.094 -14.711 1 96.81 173 ALA B CA 1
ATOM 3372 C C . ALA B 1 173 ? 3.148 -18.562 -16.016 1 96.81 173 ALA B C 1
ATOM 3374 O O . ALA B 1 173 ? 2.662 -17.578 -16.562 1 96.81 173 ALA B O 1
ATOM 3375 N N . LEU B 1 174 ? 4.18 -19.203 -16.469 1 95.88 174 LEU B N 1
ATOM 3376 C CA . LEU B 1 174 ? 4.789 -18.812 -17.734 1 95.88 174 LEU B CA 1
ATOM 3377 C C . LEU B 1 174 ? 3.764 -18.844 -18.859 1 95.88 174 LEU B C 1
ATOM 3379 O O . LEU B 1 174 ? 3.664 -17.906 -19.641 1 95.88 174 LEU B O 1
ATOM 3383 N N . ARG B 1 175 ? 3.053 -19.875 -18.906 1 95.12 175 ARG B N 1
ATOM 3384 C CA . ARG B 1 175 ? 2.053 -20.047 -19.969 1 95.12 175 ARG B CA 1
ATOM 3385 C C . ARG B 1 175 ? 0.981 -18.969 -19.875 1 95.12 175 ARG B C 1
ATOM 3387 O O . ARG B 1 175 ? 0.594 -18.391 -20.891 1 95.12 175 ARG B O 1
ATOM 3394 N N . LEU B 1 176 ? 0.49 -18.75 -18.672 1 92.38 176 LEU B N 1
ATOM 3395 C CA . LEU B 1 176 ? -0.568 -17.781 -18.469 1 92.38 176 LEU B CA 1
ATOM 3396 C C . LEU B 1 176 ? -0.11 -16.375 -18.891 1 92.38 176 LEU B C 1
ATOM 3398 O O . LEU B 1 176 ? -0.841 -15.664 -19.578 1 92.38 176 LEU B O 1
ATOM 3402 N N . ILE B 1 177 ? 1.099 -16.016 -18.5 1 90.44 177 ILE B N 1
ATOM 3403 C CA . ILE B 1 177 ? 1.617 -14.695 -18.844 1 90.44 177 ILE B CA 1
ATOM 3404 C C . ILE B 1 177 ? 1.831 -14.602 -20.359 1 90.44 177 ILE B C 1
ATOM 3406 O O . ILE B 1 177 ? 1.401 -13.633 -20.984 1 90.44 177 ILE B O 1
ATOM 3410 N N . ALA B 1 178 ? 2.434 -15.578 -20.906 1 90.38 178 ALA B N 1
ATOM 3411 C CA . ALA B 1 178 ? 2.742 -15.578 -22.328 1 90.38 178 ALA B CA 1
ATOM 3412 C C . ALA B 1 178 ? 1.469 -15.477 -23.156 1 90.38 178 ALA B C 1
ATOM 3414 O O . ALA B 1 178 ? 1.466 -14.844 -24.219 1 90.38 178 ALA B O 1
ATOM 3415 N N . SER B 1 179 ? 0.411 -16.078 -22.75 1 87.56 179 SER B N 1
ATOM 3416 C CA . SER B 1 179 ? -0.839 -16.156 -23.5 1 87.56 179 SER B CA 1
ATOM 3417 C C . SER B 1 179 ? -1.491 -14.773 -23.609 1 87.56 179 SER B C 1
ATOM 3419 O O . SER B 1 179 ? -2.406 -14.578 -24.406 1 87.56 179 SER B O 1
ATOM 3421 N N . LYS B 1 180 ? -1.019 -13.867 -22.812 1 80.69 180 LYS B N 1
ATOM 3422 C CA . LYS B 1 180 ? -1.644 -12.555 -22.781 1 80.69 180 LYS B CA 1
ATOM 3423 C C . LYS B 1 180 ? -1.075 -11.648 -23.875 1 80.69 180 LYS B C 1
ATOM 3425 O O . LYS B 1 180 ? -1.606 -10.562 -24.125 1 80.69 180 LYS B O 1
ATOM 3430 N N . PHE B 1 181 ? -0.039 -12.117 -24.438 1 77.44 181 PHE B N 1
ATOM 3431 C CA . PHE B 1 181 ? 0.616 -11.312 -25.469 1 77.44 181 PHE B CA 1
ATOM 3432 C C . PHE B 1 181 ? 0.272 -11.836 -26.859 1 77.44 181 PHE B C 1
ATOM 3434 O O . PHE B 1 181 ? 0.126 -13.039 -27.062 1 77.44 181 PHE B O 1
ATOM 3441 N N . LYS B 1 182 ? 0.098 -10.844 -27.656 1 74.06 182 LYS B N 1
ATOM 3442 C CA . LYS B 1 182 ? -0.228 -11.148 -29.047 1 74.06 182 LYS B CA 1
ATOM 3443 C C . LYS B 1 182 ? 0.767 -10.492 -30 1 74.06 182 LYS B C 1
ATOM 3445 O O . LYS B 1 182 ? 1.478 -9.562 -29.625 1 74.06 182 LYS B O 1
ATOM 3450 N N . GLY B 1 183 ? 0.922 -11.055 -31.156 1 74 183 GLY B N 1
ATOM 3451 C CA . GLY B 1 183 ? 1.841 -10.516 -32.125 1 74 183 GLY B CA 1
ATOM 3452 C C . GLY B 1 183 ? 3.217 -11.148 -32.094 1 74 183 GLY B C 1
ATOM 3453 O O . GLY B 1 183 ? 3.355 -12.312 -31.703 1 74 183 GLY B O 1
ATOM 3454 N N . SER B 1 184 ? 4.207 -10.344 -32.625 1 75.88 184 SER B N 1
ATOM 3455 C CA . SER B 1 184 ? 5.559 -10.891 -32.688 1 75.88 184 SER B CA 1
ATOM 3456 C C . SER B 1 184 ? 6.375 -10.5 -31.469 1 75.88 184 SER B C 1
ATOM 3458 O O . SER B 1 184 ? 6.504 -9.312 -31.141 1 75.88 184 SER B O 1
ATOM 3460 N N . PRO B 1 185 ? 6.867 -11.477 -30.75 1 83.56 185 PRO B N 1
ATOM 3461 C CA . PRO B 1 185 ? 7.711 -11.172 -29.594 1 83.56 185 PRO B CA 1
ATOM 3462 C C . PRO B 1 185 ? 8.953 -10.359 -29.953 1 83.56 185 PRO B C 1
ATOM 3464 O O . PRO B 1 185 ? 9.578 -9.758 -29.094 1 83.56 185 PRO B O 1
ATOM 3467 N N . ASP B 1 186 ? 9.273 -10.328 -31.234 1 78.19 186 ASP B N 1
ATOM 3468 C CA . ASP B 1 186 ? 10.414 -9.555 -31.703 1 78.19 186 ASP B CA 1
ATOM 3469 C C . ASP B 1 186 ? 10.273 -8.078 -31.328 1 78.19 186 ASP B C 1
ATOM 3471 O O . ASP B 1 186 ? 11.266 -7.395 -31.078 1 78.19 186 ASP B O 1
ATOM 3475 N N . THR B 1 187 ? 9.133 -7.707 -31.281 1 64.62 187 THR B N 1
ATOM 3476 C CA . THR B 1 187 ? 8.844 -6.312 -30.969 1 64.62 187 THR B CA 1
ATOM 3477 C C . THR B 1 187 ? 9.281 -5.984 -29.547 1 64.62 187 THR B C 1
ATOM 3479 O O . THR B 1 187 ? 9.492 -4.816 -29.203 1 64.62 187 THR B O 1
ATOM 3482 N N . CYS B 1 188 ? 9.438 -7.07 -28.812 1 74.62 188 CYS B N 1
ATOM 3483 C CA . CYS B 1 188 ? 9.875 -6.891 -27.438 1 74.62 188 CYS B CA 1
ATOM 3484 C C . CYS B 1 188 ? 11.297 -7.406 -27.25 1 74.62 188 CYS B C 1
ATOM 3486 O O . CYS B 1 188 ? 11.742 -7.605 -26.109 1 74.62 188 CYS B O 1
ATOM 3488 N N . GLY B 1 189 ? 11.852 -7.641 -28.25 1 78.31 189 GLY B N 1
ATOM 3489 C CA . GLY B 1 189 ? 13.242 -8.062 -28.203 1 78.31 189 GLY B CA 1
ATOM 3490 C C . GLY B 1 189 ? 13.422 -9.484 -27.734 1 78.31 189 GLY B C 1
ATOM 3491 O O . GLY B 1 189 ? 14.406 -9.805 -27.062 1 78.31 189 GLY B O 1
ATOM 3492 N N . ALA B 1 190 ? 12.438 -10.258 -27.953 1 87.38 190 ALA B N 1
ATOM 3493 C CA . ALA B 1 190 ? 12.531 -11.648 -27.5 1 87.38 190 ALA B CA 1
ATOM 3494 C C . ALA B 1 190 ? 12.172 -12.609 -28.625 1 87.38 190 ALA B C 1
ATOM 3496 O O . ALA B 1 190 ? 11.531 -12.219 -29.609 1 87.38 190 ALA B O 1
ATOM 3497 N N . GLY B 1 191 ? 12.711 -13.852 -28.516 1 90.94 191 GLY B N 1
ATOM 3498 C CA . GLY B 1 191 ? 12.438 -14.875 -29.516 1 90.94 191 GLY B CA 1
ATOM 3499 C C . GLY B 1 191 ? 11.094 -15.547 -29.328 1 90.94 191 GLY B C 1
ATOM 3500 O O . GLY B 1 191 ? 10.578 -16.188 -30.25 1 90.94 191 GLY B O 1
ATOM 3501 N N . SER B 1 192 ? 10.508 -15.484 -28.188 1 93.69 192 SER B N 1
ATOM 3502 C CA . SER B 1 192 ? 9.211 -16.094 -27.859 1 93.69 192 SER B CA 1
ATOM 3503 C C . SER B 1 192 ? 8.516 -15.336 -26.734 1 93.69 192 SER B C 1
ATOM 3505 O O . SER B 1 192 ? 9.172 -14.625 -25.953 1 93.69 192 SER B O 1
ATOM 3507 N N . TRP B 1 193 ? 7.27 -15.5 -26.703 1 90.75 193 TRP B N 1
ATOM 3508 C CA . TRP B 1 193 ? 6.531 -14.891 -25.609 1 90.75 193 TRP B CA 1
ATOM 3509 C C . TRP B 1 193 ? 6.852 -15.57 -24.281 1 90.75 193 TRP B C 1
ATOM 3511 O O . TRP B 1 193 ? 6.758 -14.953 -23.219 1 90.75 193 TRP B O 1
ATOM 3521 N N . THR B 1 194 ? 7.254 -16.828 -24.359 1 95.38 194 THR B N 1
ATOM 3522 C CA . THR B 1 194 ? 7.688 -17.531 -23.156 1 95.38 194 THR B CA 1
ATOM 3523 C C . THR B 1 194 ? 8.922 -16.859 -22.562 1 95.38 194 THR B C 1
ATOM 3525 O O . THR B 1 194 ? 9.039 -16.75 -21.344 1 95.38 194 THR B O 1
ATOM 3528 N N . GLU B 1 195 ? 9.734 -16.422 -23.406 1 94.88 195 GLU B N 1
ATOM 3529 C CA . GLU B 1 195 ? 10.906 -15.695 -22.938 1 94.88 195 GLU B CA 1
ATOM 3530 C C . GLU B 1 195 ? 10.516 -14.398 -22.234 1 94.88 195 GLU B C 1
ATOM 3532 O O . GLU B 1 195 ? 11.062 -14.07 -21.172 1 94.88 195 GLU B O 1
ATOM 3537 N N . ILE B 1 196 ? 9.578 -13.742 -22.766 1 90.19 196 ILE B N 1
ATOM 3538 C CA . ILE B 1 196 ? 9.078 -12.508 -22.172 1 90.19 196 ILE B CA 1
ATOM 3539 C C . ILE B 1 196 ? 8.414 -12.828 -20.828 1 90.19 196 ILE B C 1
ATOM 3541 O O . ILE B 1 196 ? 8.633 -12.125 -19.844 1 90.19 196 ILE B O 1
ATOM 3545 N N . ALA B 1 197 ? 7.664 -13.867 -20.812 1 93.94 197 ALA B N 1
ATOM 3546 C CA . ALA B 1 197 ? 7 -14.297 -19.578 1 93.94 197 ALA B CA 1
ATOM 3547 C C . ALA B 1 197 ? 8.016 -14.578 -18.484 1 93.94 197 ALA B C 1
ATOM 3549 O O . ALA B 1 197 ? 7.793 -14.234 -17.312 1 93.94 197 ALA B O 1
ATOM 3550 N N . GLU B 1 198 ? 9.109 -15.164 -18.859 1 95.56 198 GLU B N 1
ATOM 3551 C CA . GLU B 1 198 ? 10.172 -15.453 -17.906 1 95.56 198 GLU B CA 1
ATOM 3552 C C . GLU B 1 198 ? 10.766 -14.172 -17.328 1 95.56 198 GLU B C 1
ATOM 3554 O O . GLU B 1 198 ? 10.953 -14.062 -16.109 1 95.56 198 GLU B O 1
ATOM 3559 N N . LYS B 1 199 ? 11 -13.266 -18.172 1 93.25 199 LYS B N 1
ATOM 3560 C CA . LYS B 1 199 ? 11.547 -11.984 -17.734 1 93.25 199 LYS B CA 1
ATOM 3561 C C . LYS B 1 199 ? 10.57 -11.273 -16.797 1 93.25 199 LYS B C 1
ATOM 3563 O O . LYS B 1 199 ? 10.992 -10.648 -15.82 1 93.25 199 LYS B O 1
ATOM 3568 N N . ILE B 1 200 ? 9.32 -11.398 -17.109 1 90.12 200 ILE B N 1
ATOM 3569 C CA . ILE B 1 200 ? 8.289 -10.773 -16.281 1 90.12 200 ILE B CA 1
ATOM 3570 C C . ILE B 1 200 ? 8.227 -11.461 -14.93 1 90.12 200 ILE B C 1
ATOM 3572 O O . ILE B 1 200 ? 8.227 -10.797 -13.891 1 90.12 200 ILE B O 1
ATOM 3576 N N . LEU B 1 201 ? 8.266 -12.773 -14.945 1 94.56 201 LEU B N 1
ATOM 3577 C CA . LEU B 1 201 ? 8.188 -13.539 -13.703 1 94.56 201 LEU B CA 1
ATOM 3578 C C . LEU B 1 201 ? 9.375 -13.242 -12.797 1 94.56 201 LEU B C 1
ATOM 3580 O O . LEU B 1 201 ? 9.242 -13.258 -11.57 1 94.56 201 LEU B O 1
ATOM 3584 N N . HIS B 1 202 ? 10.492 -12.938 -13.453 1 95.5 202 HIS B N 1
ATOM 3585 C CA . HIS B 1 202 ? 11.719 -12.695 -12.695 1 95.5 202 HIS B CA 1
ATOM 3586 C C . HIS B 1 202 ? 11.875 -11.211 -12.367 1 95.5 202 HIS B C 1
ATOM 3588 O O . HIS B 1 202 ? 12.891 -10.812 -11.781 1 95.5 202 HIS B O 1
ATOM 3594 N N . GLY B 1 203 ? 10.906 -10.453 -12.758 1 89.12 203 GLY B N 1
ATOM 3595 C CA . GLY B 1 203 ? 10.914 -9.031 -12.438 1 89.12 203 GLY B CA 1
ATOM 3596 C C . GLY B 1 203 ? 11.914 -8.242 -13.258 1 89.12 203 GLY B C 1
ATOM 3597 O O . GLY B 1 203 ? 12.352 -7.164 -12.844 1 89.12 203 GLY B O 1
ATOM 3598 N N . ILE B 1 204 ? 12.297 -8.742 -14.312 1 88.44 204 ILE B N 1
ATOM 3599 C CA . ILE B 1 204 ? 13.281 -8.086 -15.172 1 88.44 204 ILE B CA 1
ATOM 3600 C C . ILE B 1 204 ? 12.602 -7 -16 1 88.44 204 ILE B C 1
ATOM 3602 O O . ILE B 1 204 ? 13.156 -5.922 -16.203 1 88.44 204 ILE B O 1
ATOM 3606 N N . ILE B 1 205 ? 11.383 -7.305 -16.484 1 81.25 205 ILE B N 1
ATOM 3607 C CA . ILE B 1 205 ? 10.609 -6.305 -17.219 1 81.25 205 ILE B CA 1
ATOM 3608 C C . ILE B 1 205 ? 9.18 -6.281 -16.688 1 81.25 205 ILE B C 1
ATOM 3610 O O . ILE B 1 205 ? 8.727 -7.234 -16.031 1 81.25 205 ILE B O 1
ATOM 3614 N N . MET B 1 206 ? 8.594 -5.141 -16.906 1 78.19 206 MET B N 1
ATOM 3615 C CA . MET B 1 206 ? 7.176 -5.008 -16.578 1 78.19 206 MET B CA 1
ATOM 3616 C C . MET B 1 206 ? 6.309 -5.422 -17.766 1 78.19 206 MET B C 1
ATOM 3618 O O . MET B 1 206 ? 6.719 -5.285 -18.922 1 78.19 206 MET B O 1
ATOM 3622 N N . PRO B 1 207 ? 5.078 -5.961 -17.438 1 77 207 PRO B N 1
ATOM 3623 C CA . PRO B 1 207 ? 4.215 -6.434 -18.516 1 77 207 PRO B CA 1
ATOM 3624 C C . PRO B 1 207 ? 3.898 -5.344 -19.531 1 77 207 PRO B C 1
ATOM 3626 O O . PRO B 1 207 ? 3.717 -5.633 -20.719 1 77 207 PRO B O 1
ATOM 3629 N N . TYR B 1 208 ? 3.869 -4.172 -19.078 1 67.81 208 TYR B N 1
ATOM 3630 C CA . TYR B 1 208 ? 3.424 -3.107 -19.984 1 67.81 208 TYR B CA 1
ATOM 3631 C C . TYR B 1 208 ? 4.543 -2.686 -20.922 1 67.81 208 TYR B C 1
ATOM 3633 O O . TYR B 1 208 ? 4.324 -1.889 -21.844 1 67.81 208 TYR B O 1
ATOM 3641 N N . GLU B 1 209 ? 5.691 -3.137 -20.688 1 68 209 GLU B N 1
ATOM 3642 C CA . GLU B 1 209 ? 6.824 -2.807 -21.547 1 68 209 GLU B CA 1
ATOM 3643 C C . GLU B 1 209 ? 6.719 -3.512 -22.891 1 68 209 GLU B C 1
ATOM 3645 O O . GLU B 1 209 ? 7.473 -3.205 -23.812 1 68 209 GLU B O 1
ATOM 3650 N N . CYS B 1 210 ? 5.914 -4.438 -22.953 1 67.62 210 CYS B N 1
ATOM 3651 C CA . CYS B 1 210 ? 5.641 -5.129 -24.203 1 67.62 210 CYS B CA 1
ATOM 3652 C C . CYS B 1 210 ? 4.184 -4.957 -24.609 1 67.62 210 CYS B C 1
ATOM 3654 O O . CYS B 1 210 ? 3.303 -4.836 -23.766 1 67.62 210 CYS B O 1
ATOM 3656 N N . PRO B 1 211 ? 4.066 -4.418 -25.922 1 52.72 211 PRO B N 1
ATOM 3657 C CA . PRO B 1 211 ? 2.725 -4.113 -26.422 1 52.72 211 PRO B CA 1
ATOM 3658 C C . PRO B 1 211 ? 1.678 -5.129 -25.969 1 52.72 211 PRO B C 1
ATOM 3660 O O . PRO B 1 211 ? 1.812 -6.324 -26.25 1 52.72 211 PRO B O 1
ATOM 3663 N N . PHE B 1 212 ? 1.286 -4.832 -24.812 1 52.09 212 PHE B N 1
ATOM 3664 C CA . PHE B 1 212 ? 0.043 -5.555 -24.578 1 52.09 212 PHE B CA 1
ATOM 3665 C C . PHE B 1 212 ? -0.921 -5.379 -25.734 1 52.09 212 PHE B C 1
ATOM 3667 O O . PHE B 1 212 ? -0.816 -4.414 -26.5 1 52.09 212 PHE B O 1
ATOM 3674 N N . ALA B 1 213 ? -1.644 -6.301 -26.031 1 47 213 ALA B N 1
ATOM 3675 C CA . ALA B 1 213 ? -2.674 -6.195 -27.062 1 47 213 ALA B CA 1
ATOM 3676 C C . ALA B 1 213 ? -3.312 -4.809 -27.062 1 47 213 ALA B C 1
ATOM 3678 O O . ALA B 1 213 ? -4.117 -4.488 -27.938 1 47 213 ALA B O 1
ATOM 3679 N N . PHE B 1 214 ? -3.111 -3.896 -26.078 1 46.31 214 PHE B N 1
ATOM 3680 C CA . PHE B 1 214 ? -4.027 -2.771 -26.219 1 46.31 214 PHE B CA 1
ATOM 3681 C C . PHE B 1 214 ? -3.293 -1.536 -26.734 1 46.31 214 PHE B C 1
ATOM 3683 O O . PHE B 1 214 ? -2.391 -1.027 -26.062 1 46.31 214 PHE B O 1
ATOM 3690 N N . PRO B 1 215 ? -3.312 -1.165 -27.938 1 49.97 215 PRO B N 1
ATOM 3691 C CA . PRO B 1 215 ? -2.516 -0.077 -28.516 1 49.97 215 PRO B CA 1
ATOM 3692 C C . PRO B 1 215 ? -2.77 1.264 -27.828 1 49.97 215 PRO B C 1
ATOM 3694 O O . PRO B 1 215 ? -1.834 2.041 -27.609 1 49.97 215 PRO B O 1
ATOM 3697 N N . LEU B 1 216 ? -3.975 1.874 -27.906 1 56.28 216 LEU B N 1
ATOM 3698 C CA . LEU B 1 216 ? -4.469 3.146 -27.391 1 56.28 216 LEU B CA 1
ATOM 3699 C C . LEU B 1 216 ? -5.555 2.924 -26.344 1 56.28 216 LEU B C 1
ATOM 3701 O O . LEU B 1 216 ? -6.527 2.211 -26.594 1 56.28 216 LEU B O 1
ATOM 3705 N N . ARG B 1 217 ? -5.309 3.436 -25.094 1 58.88 217 ARG B N 1
ATOM 3706 C CA . ARG B 1 217 ? -6.355 3.434 -24.078 1 58.88 217 ARG B CA 1
ATOM 3707 C C . ARG B 1 217 ? -6.773 4.855 -23.719 1 58.88 217 ARG B C 1
ATOM 3709 O O . ARG B 1 217 ? -5.926 5.723 -23.516 1 58.88 217 ARG B O 1
ATOM 3716 N N . ILE B 1 218 ? -7.949 5.129 -23.891 1 62.78 218 ILE B N 1
ATOM 3717 C CA . ILE B 1 218 ? -8.539 6.402 -23.484 1 62.78 218 ILE B CA 1
ATOM 3718 C C . ILE B 1 218 ? -9.445 6.195 -22.281 1 62.78 218 ILE B C 1
ATOM 3720 O O . ILE B 1 218 ? -10.305 5.309 -22.281 1 62.78 218 ILE B O 1
ATOM 3724 N N . TYR B 1 219 ? -9.117 6.84 -21.234 1 62.94 219 TYR B N 1
ATOM 3725 C CA . TYR B 1 219 ? -9.992 6.867 -20.062 1 62.94 219 TYR B CA 1
ATOM 3726 C C . TYR B 1 219 ? -10.742 8.188 -19.969 1 62.94 219 TYR B C 1
ATOM 3728 O O . TYR B 1 219 ? -10.148 9.258 -20.109 1 62.94 219 TYR B O 1
ATOM 3736 N N . VAL B 1 220 ? -12.148 8.156 -19.844 1 62.78 220 VAL B N 1
ATOM 3737 C CA . VAL B 1 220 ? -12.992 9.32 -19.578 1 62.78 220 VAL B CA 1
ATOM 3738 C C . VAL B 1 220 ? -13.633 9.188 -18.203 1 62.78 220 VAL B C 1
ATOM 3740 O O . VAL B 1 220 ? -14.414 8.273 -17.953 1 62.78 220 VAL B O 1
ATOM 3743 N N . ASP B 1 221 ? -13.203 10.164 -17.312 1 60.5 221 ASP B N 1
ATOM 3744 C CA . ASP B 1 221 ? -13.695 10.164 -15.938 1 60.5 221 ASP B CA 1
ATOM 3745 C C . ASP B 1 221 ? -13.461 8.812 -15.273 1 60.5 221 ASP B C 1
ATOM 3747 O O . ASP B 1 221 ? -14.375 8.258 -14.648 1 60.5 221 ASP B O 1
ATOM 3751 N N . GLY B 1 222 ? -12.289 8.289 -15.539 1 55.22 222 GLY B N 1
ATOM 3752 C CA . GLY B 1 222 ? -11.805 7.09 -14.875 1 55.22 222 GLY B CA 1
ATOM 3753 C C . GLY B 1 222 ? -12.297 5.812 -15.523 1 55.22 222 GLY B C 1
ATOM 3754 O O . GLY B 1 222 ? -11.961 4.715 -15.07 1 55.22 222 GLY B O 1
ATOM 3755 N N . LYS B 1 223 ? -13.133 5.984 -16.406 1 63.88 223 LYS B N 1
ATOM 3756 C CA . LYS B 1 223 ? -13.672 4.84 -17.125 1 63.88 223 LYS B CA 1
ATOM 3757 C C . LYS B 1 223 ? -12.961 4.645 -18.469 1 63.88 223 LYS B C 1
ATOM 3759 O O . LYS B 1 223 ? -12.734 5.609 -19.203 1 63.88 223 LYS B O 1
ATOM 3764 N N . ILE B 1 224 ? -12.609 3.406 -18.703 1 57.34 224 ILE B N 1
ATOM 3765 C CA . ILE B 1 224 ? -11.977 3.105 -19.984 1 57.34 224 ILE B CA 1
ATOM 3766 C C . ILE B 1 224 ? -13 3.217 -21.109 1 57.34 224 ILE B C 1
ATOM 3768 O O . ILE B 1 224 ? -14.141 2.771 -20.969 1 57.34 224 ILE B O 1
ATOM 3772 N N . VAL B 1 225 ? -12.57 3.955 -22.062 1 60.81 225 VAL B N 1
ATOM 3773 C CA . VAL B 1 225 ? -13.398 4.062 -23.266 1 60.81 225 VAL B CA 1
ATOM 3774 C C . VAL B 1 225 ? -12.992 2.99 -24.266 1 60.81 225 VAL B C 1
ATOM 3776 O O . VAL B 1 225 ? -11.828 2.906 -24.656 1 60.81 225 VAL B O 1
ATOM 3779 N N . GLU B 1 226 ? -13.797 2.062 -24.469 1 56.34 226 GLU B N 1
ATOM 3780 C CA . GLU B 1 226 ? -13.562 1.059 -25.5 1 56.34 226 GLU B CA 1
ATOM 3781 C C . GLU B 1 226 ? -13.656 1.67 -26.891 1 56.34 226 GLU B C 1
ATOM 3783 O O . GLU B 1 226 ? -14.648 2.316 -27.234 1 56.34 226 GLU B O 1
ATOM 3788 N N . LEU B 1 227 ? -12.594 1.654 -27.562 1 60.19 227 LEU B N 1
ATOM 3789 C CA . LEU B 1 227 ? -12.578 2.123 -28.938 1 60.19 227 LEU B CA 1
ATOM 3790 C C . LEU B 1 227 ? -12.5 0.949 -29.906 1 60.19 227 LEU B C 1
ATOM 3792 O O . LEU B 1 227 ? -11.914 -0.088 -29.594 1 60.19 227 LEU B O 1
ATOM 3796 N N . ASP B 1 228 ? -13.344 1.083 -31.016 1 57.41 228 ASP B N 1
ATOM 3797 C CA . ASP B 1 228 ? -13.07 0.208 -32.156 1 57.41 228 ASP B CA 1
ATOM 3798 C C . ASP B 1 228 ? -11.578 0.192 -32.469 1 57.41 228 ASP B C 1
ATOM 3800 O O . ASP B 1 228 ? -10.93 1.237 -32.469 1 57.41 228 ASP B O 1
ATOM 3804 N N . PRO B 1 229 ? -11.086 -1.045 -32.594 1 53 229 PRO B N 1
ATOM 3805 C CA . PRO B 1 229 ? -9.648 -1.167 -32.844 1 53 229 PRO B CA 1
ATOM 3806 C C . PRO B 1 229 ? -9.156 -0.23 -33.938 1 53 229 PRO B C 1
ATOM 3808 O O . PRO B 1 229 ? -8.062 0.322 -33.844 1 53 229 PRO B O 1
ATOM 3811 N N . LYS B 1 230 ? -9.906 -0.022 -35 1 56.84 230 LYS B N 1
ATOM 3812 C CA . LYS B 1 230 ? -9.531 0.896 -36.062 1 56.84 230 LYS B CA 1
ATOM 3813 C C . LYS B 1 230 ? -9.461 2.334 -35.562 1 56.84 230 LYS B C 1
ATOM 3815 O O . LYS B 1 230 ? -8.516 3.062 -35.875 1 56.84 230 LYS B O 1
ATOM 3820 N N . ILE B 1 231 ? -10.375 2.662 -34.75 1 59.69 231 ILE B N 1
ATOM 3821 C CA . ILE B 1 231 ? -10.414 4.004 -34.156 1 59.69 231 ILE B CA 1
ATOM 3822 C C . ILE B 1 231 ? -9.266 4.176 -33.188 1 59.69 231 ILE B C 1
ATOM 3824 O O . ILE B 1 231 ? -8.617 5.223 -33.156 1 59.69 231 ILE B O 1
ATOM 3828 N N . ALA B 1 232 ? -9.031 3.135 -32.438 1 59.62 232 ALA B N 1
ATOM 3829 C CA . ALA B 1 232 ? -7.938 3.188 -31.469 1 59.62 232 ALA B CA 1
ATOM 3830 C C . ALA B 1 232 ? -6.594 3.385 -32.156 1 59.62 232 ALA B C 1
ATOM 3832 O O . ALA B 1 232 ? -5.762 4.168 -31.703 1 59.62 232 ALA B O 1
ATOM 3833 N N . ARG B 1 233 ? -6.453 2.75 -33.219 1 57.94 233 ARG B N 1
ATOM 3834 C CA . ARG B 1 233 ? -5.211 2.887 -33.969 1 57.94 233 ARG B CA 1
ATOM 3835 C C . ARG B 1 233 ? -5.078 4.289 -34.562 1 57.94 233 ARG B C 1
ATOM 3837 O O . ARG B 1 233 ? -3.998 4.883 -34.5 1 57.94 233 ARG B O 1
ATOM 3844 N N . ILE B 1 234 ? -6.137 4.773 -35.094 1 59.94 234 ILE B N 1
ATOM 3845 C CA . ILE B 1 234 ? -6.137 6.125 -35.656 1 59.94 234 ILE B CA 1
ATOM 3846 C C . ILE B 1 234 ? -5.852 7.137 -34.531 1 59.94 234 ILE B C 1
ATOM 3848 O O . ILE B 1 234 ? -5.016 8.031 -34.688 1 59.94 234 ILE B O 1
ATOM 3852 N N . ALA B 1 235 ? -6.516 6.879 -33.406 1 62.75 235 ALA B N 1
ATOM 3853 C CA . ALA B 1 235 ? -6.336 7.785 -32.281 1 62.75 235 ALA B CA 1
ATOM 3854 C C . ALA B 1 235 ? -4.898 7.742 -31.781 1 62.75 235 ALA B C 1
ATOM 3856 O O . ALA B 1 235 ? -4.293 8.789 -31.516 1 62.75 235 ALA B O 1
ATOM 3857 N N . ALA B 1 236 ? -4.406 6.594 -31.719 1 60.78 236 ALA B N 1
ATOM 3858 C CA . ALA B 1 236 ? -3.029 6.441 -31.266 1 60.78 236 ALA B CA 1
ATOM 3859 C C . ALA B 1 236 ? -2.059 7.152 -32.188 1 60.78 236 ALA B C 1
ATOM 3861 O O . ALA B 1 236 ? -1.146 7.852 -31.75 1 60.78 236 ALA B O 1
ATOM 3862 N N . SER B 1 237 ? -2.307 6.938 -33.438 1 59.75 237 SER B N 1
ATOM 3863 C CA . SER B 1 237 ? -1.449 7.57 -34.438 1 59.75 237 SER B CA 1
ATOM 3864 C C . SER B 1 237 ? -1.55 9.094 -34.375 1 59.75 237 SER B C 1
ATOM 3866 O O . SER B 1 237 ? -0.538 9.789 -34.438 1 59.75 237 SER B O 1
ATOM 3868 N N . LEU B 1 238 ? -2.76 9.625 -34.25 1 61.59 238 LEU B N 1
ATOM 3869 C CA . LEU B 1 238 ? -2.967 11.062 -34.156 1 61.59 238 LEU B CA 1
ATOM 3870 C C . LEU B 1 238 ? -2.336 11.609 -32.875 1 61.59 238 LEU B C 1
ATOM 3872 O O . LEU B 1 238 ? -1.688 12.656 -32.906 1 61.59 238 LEU B O 1
ATOM 3876 N N . LEU B 1 239 ? -2.531 10.82 -31.797 1 65.44 239 LEU B N 1
ATOM 3877 C CA . LEU B 1 239 ? -1.961 11.258 -30.531 1 65.44 239 LEU B CA 1
ATOM 3878 C C . LEU B 1 239 ? -0.437 11.203 -30.578 1 65.44 239 LEU B C 1
ATOM 3880 O O . LEU B 1 239 ? 0.236 12.102 -30.062 1 65.44 239 LEU B O 1
ATOM 3884 N N . GLU B 1 240 ? 0.012 10.18 -31.156 1 62.06 240 GLU B N 1
ATOM 3885 C CA . GLU B 1 240 ? 1.455 10.094 -31.359 1 62.06 240 GLU B CA 1
ATOM 3886 C C . GLU B 1 240 ? 1.975 11.297 -32.125 1 62.06 240 GLU B C 1
ATOM 3888 O O . GLU B 1 240 ? 2.992 11.891 -31.781 1 62.06 240 GLU B O 1
ATOM 3893 N N . GLY B 1 241 ? 1.334 11.547 -33.281 1 60.31 241 GLY B N 1
ATOM 3894 C CA . GLY B 1 241 ? 1.707 12.719 -34.031 1 60.31 241 GLY B CA 1
ATOM 3895 C C . GLY B 1 241 ? 1.607 14.008 -33.25 1 60.31 241 GLY B C 1
ATOM 3896 O O . GLY B 1 241 ? 2.502 14.852 -33.312 1 60.31 241 GLY B O 1
ATOM 3897 N N . PHE B 1 242 ? 0.519 14.203 -32.625 1 66.12 242 PHE B N 1
ATOM 3898 C CA . PHE B 1 242 ? 0.288 15.406 -31.812 1 66.12 242 PHE B CA 1
ATOM 3899 C C . PHE B 1 242 ? 1.372 15.562 -30.75 1 66.12 242 PHE B C 1
ATOM 3901 O O . PHE B 1 242 ? 1.986 16.625 -30.641 1 66.12 242 PHE B O 1
ATOM 3908 N N . ILE B 1 243 ? 1.604 14.508 -30.062 1 65.44 243 ILE B N 1
ATOM 3909 C CA . ILE B 1 243 ? 2.598 14.555 -29 1 65.44 243 ILE B CA 1
ATOM 3910 C C . ILE B 1 243 ? 3.988 14.75 -29.594 1 65.44 243 ILE B C 1
ATOM 3912 O O . ILE B 1 243 ? 4.793 15.523 -29.062 1 65.44 243 ILE B O 1
ATOM 3916 N N . GLY B 1 244 ? 4.195 14.086 -30.578 1 62.41 244 GLY B N 1
ATOM 3917 C CA . GLY B 1 244 ? 5.465 14.258 -31.266 1 62.41 244 GLY B CA 1
ATOM 3918 C C . GLY B 1 244 ? 5.711 15.688 -31.719 1 62.41 244 GLY B C 1
ATOM 3919 O O . GLY B 1 244 ? 6.859 16.109 -31.859 1 62.41 244 GLY B O 1
ATOM 3920 N N . SER B 1 245 ? 4.672 16.422 -32 1 64.38 245 SER B N 1
ATOM 3921 C CA . SER B 1 245 ? 4.801 17.797 -32.469 1 64.38 245 SER B CA 1
ATOM 3922 C C . SER B 1 245 ? 5.012 18.75 -31.297 1 64.38 245 SER B C 1
ATOM 3924 O O . SER B 1 245 ? 5.504 19.875 -31.484 1 64.38 245 SER B O 1
ATOM 3926 N N . ILE B 1 246 ? 4.547 18.344 -30.188 1 64.56 246 ILE B N 1
ATOM 3927 C CA . ILE B 1 246 ? 4.613 19.312 -29.094 1 64.56 246 ILE B CA 1
ATOM 3928 C C . ILE B 1 246 ? 5.699 18.891 -28.109 1 64.56 246 ILE B C 1
ATOM 3930 O O . ILE B 1 246 ? 6.109 19.688 -27.266 1 64.56 246 ILE B O 1
ATOM 3934 N N . VAL B 1 247 ? 6.016 17.688 -28.203 1 63 247 VAL B N 1
ATOM 3935 C CA . VAL B 1 247 ? 7.027 17.172 -27.281 1 63 247 VAL B CA 1
ATOM 3936 C C . VAL B 1 247 ? 8.312 16.859 -28.047 1 63 247 VAL B C 1
ATOM 3938 O O . VAL B 1 247 ? 8.297 16.109 -29.016 1 63 247 VAL B O 1
ATOM 3941 N N . GLU B 1 248 ? 9.297 17.641 -27.781 1 61.5 248 GLU B N 1
ATOM 3942 C CA . GLU B 1 248 ? 10.609 17.359 -28.359 1 61.5 248 GLU B CA 1
ATOM 3943 C C . GLU B 1 248 ? 11.25 16.125 -27.703 1 61.5 248 GLU B C 1
ATOM 3945 O O . GLU B 1 248 ? 11.516 16.125 -26.5 1 61.5 248 GLU B O 1
ATOM 3950 N N . THR B 1 249 ? 11.047 15.062 -28.375 1 56.91 249 THR B N 1
ATOM 3951 C CA . THR B 1 249 ? 11.727 13.898 -27.828 1 56.91 249 THR B CA 1
ATOM 3952 C C . THR B 1 249 ? 12.914 13.5 -28.719 1 56.91 249 THR B C 1
ATOM 3954 O O . THR B 1 249 ? 12.883 13.711 -29.922 1 56.91 249 THR B O 1
ATOM 3957 N N . THR B 1 250 ? 14.031 13.312 -28.219 1 57.31 250 THR B N 1
ATOM 3958 C CA . THR B 1 250 ? 15.227 12.891 -28.938 1 57.31 250 THR B CA 1
ATOM 3959 C C . THR B 1 250 ? 15.07 11.461 -29.453 1 57.31 250 THR B C 1
ATOM 3961 O O . THR B 1 250 ? 15.703 11.07 -30.438 1 57.31 250 THR B O 1
ATOM 3964 N N . GLU B 1 251 ? 14.32 10.641 -28.75 1 57.78 251 GLU B N 1
ATOM 3965 C CA . GLU B 1 251 ? 14.047 9.258 -29.125 1 57.78 251 GLU B CA 1
ATOM 3966 C C . GLU B 1 251 ? 12.547 8.977 -29.156 1 57.78 251 GLU B C 1
ATOM 3968 O O . GLU B 1 251 ? 11.766 9.688 -28.531 1 57.78 251 GLU B O 1
ATOM 3973 N N . LYS B 1 252 ? 12.219 8.227 -30.062 1 58.53 252 LYS B N 1
ATOM 3974 C CA . LYS B 1 252 ? 10.82 7.828 -30.188 1 58.53 252 LYS B CA 1
ATOM 3975 C C . LYS B 1 252 ? 10.258 7.367 -28.859 1 58.53 252 LYS B C 1
ATOM 3977 O O . LYS B 1 252 ? 10.781 6.438 -28.234 1 58.53 252 LYS B O 1
ATOM 3982 N N . PRO B 1 253 ? 9.242 8.211 -28.406 1 58.31 253 PRO B N 1
ATOM 3983 C CA . PRO B 1 253 ? 8.703 7.84 -27.094 1 58.31 253 PRO B CA 1
ATOM 3984 C C . PRO B 1 253 ? 8.016 6.473 -27.109 1 58.31 253 PRO B C 1
ATOM 3986 O O . PRO B 1 253 ? 7.43 6.078 -28.109 1 58.31 253 PRO B O 1
ATOM 3989 N N . LYS B 1 254 ? 8.219 5.582 -26.219 1 59.53 254 LYS B N 1
ATOM 3990 C CA . LYS B 1 254 ? 7.602 4.262 -26.125 1 59.53 254 LYS B CA 1
ATOM 3991 C C . LYS B 1 254 ? 6.215 4.348 -25.5 1 59.53 254 LYS B C 1
ATOM 3993 O O . LYS B 1 254 ? 5.301 3.619 -25.891 1 59.53 254 LYS B O 1
ATOM 3998 N N . ARG B 1 255 ? 6.027 5.273 -24.609 1 62.03 255 ARG B N 1
ATOM 3999 C CA . ARG B 1 255 ? 4.762 5.43 -23.891 1 62.03 255 ARG B CA 1
ATOM 4000 C C . ARG B 1 255 ? 4.422 6.906 -23.703 1 62.03 255 ARG B C 1
ATOM 4002 O O . ARG B 1 255 ? 5.273 7.695 -23.281 1 62.03 255 ARG B O 1
ATOM 4009 N N . ILE B 1 256 ? 3.17 7.129 -24.219 1 63.5 256 ILE B N 1
ATOM 4010 C CA . ILE B 1 256 ? 2.68 8.484 -23.984 1 63.5 256 ILE B CA 1
ATOM 4011 C C . ILE B 1 256 ? 1.406 8.43 -23.141 1 63.5 256 ILE B C 1
ATOM 4013 O O . ILE B 1 256 ? 0.516 7.617 -23.406 1 63.5 256 ILE B O 1
ATOM 4017 N N . LYS B 1 257 ? 1.447 9.094 -22.094 1 65.94 257 LYS B N 1
ATOM 4018 C CA . LYS B 1 257 ? 0.252 9.297 -21.281 1 65.94 257 LYS B CA 1
ATOM 4019 C C . LYS B 1 257 ? -0.169 10.766 -21.281 1 65.94 257 LYS B C 1
ATOM 4021 O O . LYS B 1 257 ? 0.656 11.656 -21.062 1 65.94 257 LYS B O 1
ATOM 4026 N N . ILE B 1 258 ? -1.413 11.008 -21.797 1 65.81 258 ILE B N 1
ATOM 4027 C CA . ILE B 1 258 ? -1.986 12.352 -21.828 1 65.81 258 ILE B CA 1
ATOM 4028 C C . ILE B 1 258 ? -3.152 12.43 -20.844 1 65.81 258 ILE B C 1
ATOM 4030 O O . ILE B 1 258 ? -4.07 11.602 -20.891 1 65.81 258 ILE B O 1
ATOM 4034 N N . GLU B 1 259 ? -2.918 13.242 -19.875 1 62.25 259 GLU B N 1
ATOM 4035 C CA . GLU B 1 259 ? -4.027 13.492 -18.969 1 62.25 259 GLU B CA 1
ATOM 4036 C C . GLU B 1 259 ? -4.516 14.93 -19.062 1 62.25 259 GLU B C 1
ATOM 4038 O O . GLU B 1 259 ? -3.711 15.867 -19.094 1 62.25 259 GLU B O 1
ATOM 4043 N N . PHE B 1 260 ? -5.684 15.141 -19.453 1 61.19 260 PHE B N 1
ATOM 4044 C CA . PHE B 1 260 ? -6.16 16.516 -19.438 1 61.19 260 PHE B CA 1
ATOM 4045 C C . PHE B 1 260 ? -7.59 16.594 -18.906 1 61.19 260 PHE B C 1
ATOM 4047 O O . PHE B 1 260 ? -8.352 15.633 -19.031 1 61.19 260 PHE B O 1
ATOM 4054 N N . ILE B 1 261 ? -7.758 17.516 -18 1 55.16 261 ILE B N 1
ATOM 4055 C CA . ILE B 1 261 ? -9.062 17.875 -17.453 1 55.16 261 ILE B CA 1
ATOM 4056 C C . ILE B 1 261 ? -9.805 18.766 -18.422 1 55.16 261 ILE B C 1
ATOM 4058 O O . ILE B 1 261 ? -9.25 19.75 -18.922 1 55.16 261 ILE B O 1
ATOM 4062 N N . MET B 1 262 ? -10.992 18.281 -18.906 1 50.94 262 MET B N 1
ATOM 4063 C CA . MET B 1 262 ? -11.812 19.047 -19.844 1 50.94 262 MET B CA 1
ATOM 4064 C C . MET B 1 262 ? -12.5 20.203 -19.109 1 50.94 262 MET B C 1
ATOM 4066 O O . MET B 1 262 ? -12.93 20.062 -17.969 1 50.94 262 MET B O 1
ATOM 4070 N N . GLU B 1 263 ? -12.203 21.406 -19.422 1 47.94 263 GLU B N 1
ATOM 4071 C CA . GLU B 1 263 ? -12.992 22.562 -19.031 1 47.94 263 GLU B CA 1
ATOM 4072 C C . GLU B 1 263 ? -14.438 22.422 -19.5 1 47.94 263 GLU B C 1
ATOM 4074 O O . GLU B 1 263 ? -14.703 21.891 -20.578 1 47.94 263 GLU B O 1
#

Secondary structure (DSSP, 8-state):
---HHHHHTTS-EEEEEESSTTSSHHHHHHHHHHHHHHTT--EEEEEE--S----TTSHHHHHHHHT-SEEEEE-SS-EEEEEPPP--HHHHHHHS---SEEEEE--TT--SSEEEEE-SSTHHHHHHHHH-TTEEEEEES-HHHHHHHHHTT-EEEETT-HHHHHHHHHHHHHHHHHTT--S-GGGGT-S-HHHHHHHHHTTSS-GGGS--S-SEEEEETTEEE---HHHHHHHHHHHHHHHHHHS--SS--SEEEEEEE--/---HHHHHTTS-EEEEEESSTTSSHHHHHHHHHHHHHHTT--EEEEEE--S----TTSHHHHHHHHT-SEEEEE-SS-EEEEESPP--HHHHHHHS---SEEEEE--TT--SSEEEEE-SSTHHHHHHHHH-TTEEEEEES-HHHHHHHHHTT-EEEETT-HHHHHHHHHHHHHHHHHTT--S-GGGGT-SSHHHHHHHHHTTSS-GGGS--S-SEEEEETTEEE---HHHHHHHHHHHHHHHHHHS--SS--SEEEEEEE--

InterPro domains:
  IPR004435 Molybdopterin-guanine dinucleotide biosynthesis protein B (MobB) domain [PF03205] (19-125)
  IPR027417 P-loop containing nucleoside triphosphate hydrolase [G3DSA:3.40.50.300] (11-171)
  IPR052539 Molybdopterin-guanine dinucleotide biosynthesis adapter [PTHR40072] (16-131)

Radius of gyration: 26.39 Å; Cα contacts (8 Å, |Δi|>4): 984; chains: 2; bounding box: 44×78×68 Å

Sequence (526 aa):
MPSIEEIVGLTPVYRIVALASGVGKTSLGTELVSELSRRGVKLAVVKQTHEKILDELSDPGRYKLAGAQTVFVSSPELTLIYREPFTGLKEIIYAMKYHPLVLAEGFLGSNVGKAIAIVTDPSQINSLIKVEKGLWYIVSNDYELVEKSKSIGFNALLIDETEHLAGEIYKDALRLIASKFKGSPDTCGAGSWTEIAEKILHGIIMPYECPFAFPLRIYVDGKIVELDPKIARIAASLLEGFIGSIVETTEKPKRIKIEFIMEMPSIEEIVGLTPVYRIVALASGVGKTSLGTELVSELSRRGVKLAVVKQTHEKILDELSDPGRYKLAGAQTVFVSSPELTLIYREPFTGLKEIIYAMKYHPLVLAEGFLGSNVGKAIAIVTDPSQINSLIKVEKGLWYIVSNDYELVEKSKSIGFNALLIDETEHLAGEIYKDALRLIASKFKGSPDTCGAGSWTEIAEKILHGIIMPYECPFAFPLRIYVDGKIVELDPKIARIAASLLEGFIGSIVETTEKPKRIKIEFIME

Solvent-accessible surface area (backbone atoms only — not comparable to full-atom values): 27786 Å² total; per-residue (Å²): 106,72,50,58,60,56,50,44,70,52,33,43,37,39,22,39,28,59,93,60,83,90,77,45,62,67,60,53,50,29,50,34,37,30,50,36,31,74,73,44,39,39,30,30,34,38,35,58,43,88,59,87,76,76,48,62,87,38,70,67,26,38,34,45,74,26,47,35,54,29,35,36,38,36,19,90,79,30,21,40,36,41,31,67,45,57,91,40,73,68,55,43,53,49,69,40,76,91,48,48,26,37,42,29,39,39,67,78,56,49,88,69,49,34,28,37,32,52,46,94,49,80,75,47,56,62,57,44,59,73,48,32,84,38,65,57,36,40,30,15,90,42,70,66,57,27,53,52,40,38,73,75,74,40,51,50,38,51,59,86,45,41,67,58,53,30,50,52,50,53,54,50,41,29,50,57,40,23,67,60,51,60,82,66,35,59,82,61,75,30,96,35,44,56,56,49,20,47,35,28,29,46,62,72,43,58,74,75,75,32,72,43,73,67,53,42,44,37,24,50,64,85,35,76,51,88,57,59,68,69,54,22,50,50,48,31,52,51,46,45,51,52,43,56,71,71,40,93,59,96,55,85,56,54,32,36,37,36,21,27,52,48,127,106,71,51,59,59,56,50,44,72,52,32,42,37,40,23,38,29,59,94,59,84,91,78,45,62,66,61,53,48,28,51,33,38,30,51,36,32,74,73,44,41,40,30,29,34,39,35,58,44,90,59,88,78,75,48,63,86,39,71,67,24,39,33,46,74,28,47,35,56,30,35,37,38,36,18,89,79,30,23,39,35,42,31,66,46,57,92,40,74,67,54,42,53,48,70,40,76,91,48,49,26,38,43,30,40,38,66,78,55,48,87,71,49,34,28,37,33,52,45,94,47,80,76,47,54,63,55,43,58,74,48,32,86,37,65,57,35,39,29,16,89,41,69,66,57,27,54,52,41,40,71,76,73,39,49,50,37,51,60,86,46,41,67,59,52,30,52,51,49,52,55,49,41,29,50,58,40,23,67,61,51,61,83,66,33,59,83,60,74,31,96,36,43,55,56,48,21,48,34,28,30,47,60,73,44,60,74,73,75,32,74,45,74,68,56,40,45,40,25,49,63,86,36,77,52,87,57,58,68,69,53,23,50,51,47,32,51,50,48,44,51,52,44,56,73,71,42,91,59,95,56,86,56,55,31,37,36,36,23,26,52,47,127

Organism: Staphylothermus marinus (strain ATCC 43588 / DSM 3639 / JCM 9404 / F1) (NCBI:txid399550)

Foldseek 3Di:
DPQLLVLLVLAAEEEEEEPDPPLQSVVLVVLLVVLLVVVLFWEEEAEDDPDDDQDCPDPQNVVVVVPDQKDWDDDPVDIDIDHDDDPDPSRVSSVDDDGNYYYYYYPFLDPHHAYEYEDADLVRVVVSVVRHVRHAEYEYCDPVSQVVCVVVPHHYDYSVVSNVVSVVSVVVSLVSNLVQADDQCVQVVDNGSSVVSVCCRNVNDRSVLHPGVQQAWDDDPNHTDDDDPVVRVVVNVVVQVVCVVVPDDPDRDSDDDDDDDDD/DPQLLVLLVLAAEEEEEEPDPPLQSVVLVVLLVVLLVVVLFWEEEAEDDPDDDQDCPDPQNVVVVVPDQKDWDDDPVDIDIDHDDDDDPSRVSSVDDDGNYYYYYYPFLDPHHAYEYEDADLVRVVVSVVRPVRHAEYEYCDPVSQVVCVVVPHHYDYSVVSNVVSVVSVVVSLVSNLVQADDQCVQVVDRGSSVVSSCCRNVNDRSVSHPGVQQAWDDDPNHTDDDDPVVRVVVNVVVQVVCVVVPDDPDRDSDDDDDDDDD

pLDDT: mean 82.59, std 15.68, range [35.47, 98.38]